Protein AF-A0A258DCE6-F1 (afdb_monomer_lite)

Foldseek 3Di:
DVVVVVVVVVVDQEAEDADAQVVVLVVLLVCVVVVVLVRHAYEYEQNNFFWQRLQSNDDSQAVRYKYWQQWDPCPDPDDVSVVLVVCCVVPNDPPDTSGSVSSVVSLVVVLLVVLQVVDDPVPDDPVSSVVSLLPADAQDDNGAQGGFHHHPPDPDDDRGQWTWMWGRHPSGTDTDDRIDGPPDPVCVLVVVVVPAWADQLRVCVVVVHDSVVSLVRLLVVLLVVLLCCLQPVCVVCVPPDPVSNVVSVVVVLVVVQVVCCVHPNAHFAADDDPQQVDFDADPNDTDTVLNVVVVVVLVVLLVVLVCCLPPHPLNVLLVVCVVPVVVSVVVVRPNSVSSSVVSSSVSSVCSVVVNSCRHVTTDGSVVVVLVVLLQVLLCLQVVVPGSVSSSVSSVVLVVQLVVQCVVVVCVVVSSCSSVVSSVVSCVVVVVVVVVVVVVD

Secondary structure (DSSP, 8-state):
-HHHHHHHHT--S-EEE---HHHHHHHHHHHHTTTGGGTS-EEE-GGG-BTTHHHHH-GGGTTTEEEE-SSS-TT--SHHHHHHHHHHHHHS-TTS--BHHHHHHHHHHHHHHHHHHTS-TT---HHHHHHHHHT---B--TTSSS-B---TT-S---S--EE-EEEEETTEEEE--S-EE---GGGHHHHHHHS---TTHHHHHTTT--HHHHHHHHHHHHHHHHHHIIIIIHHHHTTS-HHHHHHHHHHHHHHHHHHHHHHH-SS-B----HHHH-EEEETTEEEEHHHHHHHHHHHHHHHHHHHHHHHSHHHHHHHHHHH-HHHHHHTT--HHHHHHHHHHHHHHHHHHHHHHHHHHS-B-HHHHHHTHHHHHHHHHHTTTT-HHHHHHHHHHHHHHHHHHTT-TTTGGGGGGHHHHHHHHHHHHHHHHHHHHTT--

pLDDT: mean 83.7, std 12.51, range [35.22, 97.12]

Radius of gyration: 30.64 Å; chains: 1; bounding box: 71×55×85 Å

Sequence (440 aa):
MQGTLQAVSNNPDAIVLALPKGLTVPLLQAAEEQGLNLTKPFLSAASAYDLSVPEAIGPGWDGRFYANMEFNDAQSTAEDNQNWLAVLDAFGNDSDPRDTFSQGGYLAARIVTQALLSLPADGITREAVTKALGEIRDFKSDIFCTPWYYDATSEHHNPNAATRMAIVKDGKWDVISDCVESDDPELADIREFESVRAHVAWQMLEWDFPLLAAIVAAVTVSTGISFVYGRFLAPLLSHRDTVVRAVGTLGLALVLIATMGVIWGETPRRLQFPTDQLFITLFEVRLTFTRLIALGLAVLMVGLITLLLNTTRLGLDMRALANDRDLSALLGVRITHTETAAWVITGIFAGLAGLLLADFVRLQGTYLTFLVIPAIAAAILGQLRSLWFTAVAGLGIGIAEAMLTPIAWASPYRAATPFLIALIAVLILGSTAQAALKDR

Structure (mmCIF, N/CA/C/O backbone):
data_AF-A0A258DCE6-F1
#
_entry.id   AF-A0A258DCE6-F1
#
loop_
_atom_site.group_PDB
_atom_site.id
_atom_site.type_symbol
_atom_site.label_atom_id
_atom_site.label_alt_id
_atom_site.label_comp_id
_atom_site.label_asym_id
_atom_site.label_entity_id
_atom_site.label_seq_id
_atom_site.pdbx_PDB_ins_code
_atom_site.Cartn_x
_atom_site.Cartn_y
_atom_site.Cartn_z
_atom_site.occupancy
_atom_site.B_iso_or_equiv
_atom_site.auth_seq_id
_atom_site.auth_comp_id
_atom_site.auth_asym_id
_atom_site.auth_atom_id
_atom_site.pdbx_PDB_model_num
ATOM 1 N N . MET A 1 1 ? 24.238 22.023 -26.302 1.00 54.00 1 MET A N 1
ATOM 2 C CA . MET A 1 1 ? 25.383 22.902 -25.978 1.00 54.00 1 MET A CA 1
ATOM 3 C C . MET A 1 1 ? 25.043 23.974 -24.940 1.00 54.00 1 MET A C 1
ATOM 5 O O . MET A 1 1 ? 25.527 23.837 -23.830 1.00 54.00 1 MET A O 1
ATOM 9 N N . GLN A 1 2 ? 24.202 24.988 -25.214 1.00 56.22 2 GLN A N 1
ATOM 10 C CA . GLN A 1 2 ? 23.959 26.094 -24.255 1.00 56.22 2 GLN A CA 1
ATOM 11 C C . GLN A 1 2 ? 23.494 25.618 -22.860 1.00 56.22 2 GLN A C 1
ATOM 13 O O . GLN A 1 2 ? 24.091 25.999 -21.859 1.00 56.22 2 GLN A O 1
ATOM 18 N N . GLY A 1 3 ? 22.521 24.698 -22.793 1.00 62.62 3 GLY A N 1
ATOM 19 C CA . GLY A 1 3 ? 22.092 24.079 -21.528 1.00 62.62 3 GLY A CA 1
ATOM 20 C C . GLY A 1 3 ? 23.153 23.196 -20.850 1.00 62.62 3 GLY A C 1
ATOM 21 O O . GLY A 1 3 ? 23.134 23.041 -19.637 1.00 62.62 3 GLY A O 1
ATOM 22 N N . THR A 1 4 ? 24.115 22.658 -21.603 1.00 63.19 4 THR A N 1
ATOM 23 C CA . THR A 1 4 ? 25.223 21.835 -21.082 1.00 63.19 4 THR A CA 1
ATOM 24 C C . THR A 1 4 ? 26.272 22.709 -20.399 1.00 63.19 4 THR A C 1
ATOM 26 O O . THR A 1 4 ? 26.676 22.416 -19.280 1.00 63.19 4 THR A O 1
ATOM 29 N N . LEU A 1 5 ? 26.635 23.837 -21.019 1.00 65.50 5 LEU A N 1
ATOM 30 C CA . LEU A 1 5 ? 27.462 24.875 -20.393 1.00 65.50 5 LEU A CA 1
ATOM 31 C C . LEU A 1 5 ? 26.778 25.476 -19.157 1.00 65.50 5 LEU A C 1
ATOM 33 O O . LEU A 1 5 ? 27.426 25.696 -18.137 1.00 65.50 5 LEU A O 1
ATOM 37 N N . GLN A 1 6 ? 25.460 25.684 -19.216 1.00 70.00 6 GLN A N 1
ATOM 38 C CA . GLN A 1 6 ? 24.678 26.134 -18.065 1.00 70.00 6 GLN A CA 1
ATOM 39 C C . GLN A 1 6 ? 24.672 25.091 -16.932 1.00 70.00 6 GLN A C 1
ATOM 41 O O . GLN A 1 6 ? 24.863 25.460 -15.775 1.00 70.00 6 GLN A O 1
ATOM 46 N N . ALA A 1 7 ? 24.537 23.797 -17.246 1.00 69.12 7 ALA A N 1
ATOM 47 C CA . ALA A 1 7 ? 24.654 22.721 -16.264 1.00 69.12 7 ALA A CA 1
ATOM 48 C C . ALA A 1 7 ? 26.051 22.691 -15.619 1.00 69.12 7 ALA A C 1
ATOM 50 O O . ALA A 1 7 ? 26.142 22.724 -14.397 1.00 69.12 7 ALA A O 1
ATOM 51 N N . VAL A 1 8 ? 27.128 22.736 -16.416 1.00 72.38 8 VAL A N 1
ATOM 52 C CA . VAL A 1 8 ? 28.520 22.841 -15.929 1.00 72.38 8 VAL A CA 1
ATOM 53 C C . VAL A 1 8 ? 28.710 24.052 -15.012 1.00 72.38 8 VAL A C 1
ATOM 55 O O . VAL A 1 8 ? 29.365 23.933 -13.979 1.00 72.38 8 VAL A O 1
ATOM 58 N N . SER A 1 9 ? 28.113 25.205 -15.339 1.00 75.81 9 SER A N 1
ATOM 59 C CA . SER A 1 9 ? 28.264 26.433 -14.542 1.00 75.81 9 SER A CA 1
ATOM 60 C C . SER A 1 9 ? 27.694 26.340 -13.119 1.00 75.81 9 SER A C 1
ATOM 62 O O . SER A 1 9 ? 28.099 27.115 -12.255 1.00 75.81 9 SER A O 1
ATOM 64 N N . ASN A 1 10 ? 26.833 25.351 -12.845 1.00 82.38 10 ASN A N 1
ATOM 65 C CA . ASN A 1 10 ? 26.332 25.043 -11.502 1.00 82.38 10 ASN A CA 1
ATOM 66 C C . ASN A 1 10 ? 27.275 24.117 -10.693 1.00 82.38 10 ASN A C 1
ATOM 68 O O . ASN A 1 10 ? 26.937 23.750 -9.571 1.00 82.38 10 ASN A O 1
ATOM 72 N N . ASN A 1 11 ? 28.435 23.728 -11.244 1.00 82.75 11 ASN A N 1
ATOM 73 C CA . ASN A 1 11 ? 29.421 22.807 -10.652 1.00 82.75 11 ASN A CA 1
ATOM 74 C C . ASN A 1 11 ? 28.837 21.461 -10.137 1.00 82.75 11 ASN A C 1
ATOM 76 O O . ASN A 1 11 ? 29.109 21.074 -8.999 1.00 82.75 11 ASN A O 1
ATOM 80 N N . PRO A 1 12 ? 28.055 20.716 -10.945 1.00 85.19 12 PRO A N 1
ATOM 81 C CA . PRO A 1 12 ? 27.518 19.413 -10.553 1.00 85.19 12 PRO A CA 1
ATOM 82 C C . PRO A 1 12 ? 28.637 18.374 -10.419 1.00 85.19 12 PRO A C 1
ATOM 84 O O . PRO A 1 12 ? 29.666 18.479 -11.086 1.00 85.19 12 PRO A O 1
ATOM 87 N N . ASP A 1 13 ? 28.456 17.351 -9.587 1.00 87.56 13 ASP A N 1
ATOM 88 C CA . ASP A 1 13 ? 29.469 16.298 -9.391 1.00 87.56 13 ASP A CA 1
ATOM 89 C C . ASP A 1 13 ? 29.528 15.263 -10.517 1.00 87.56 13 ASP A C 1
ATOM 91 O O . ASP A 1 13 ? 30.566 14.638 -10.724 1.00 87.56 13 ASP A O 1
ATOM 95 N N . ALA A 1 14 ? 28.460 15.160 -11.303 1.00 88.12 14 ALA A N 1
ATOM 96 C CA . ALA A 1 14 ? 28.382 14.362 -12.515 1.00 88.12 14 ALA A CA 1
ATOM 97 C C . ALA A 1 14 ? 27.413 15.010 -13.516 1.00 88.12 14 ALA A C 1
ATOM 99 O O . ALA A 1 14 ? 26.528 15.775 -13.125 1.00 88.12 14 ALA A O 1
ATOM 100 N N . ILE A 1 15 ? 27.553 14.692 -14.805 1.00 89.00 15 ILE A N 1
ATOM 101 C CA . ILE A 1 15 ? 26.626 15.142 -15.856 1.00 89.00 15 ILE A CA 1
ATOM 102 C C . ILE A 1 15 ? 25.952 13.923 -16.480 1.00 89.00 15 ILE A C 1
ATOM 104 O O . ILE A 1 15 ? 26.625 13.079 -17.063 1.00 89.00 15 ILE A O 1
ATOM 108 N N . VAL A 1 16 ? 24.623 13.841 -16.368 1.00 89.69 16 VAL A N 1
ATOM 109 C CA . VAL A 1 16 ? 23.816 12.737 -16.910 1.00 89.69 16 VAL A CA 1
ATOM 110 C C . VAL A 1 16 ? 23.168 13.151 -18.233 1.00 89.69 16 VAL A C 1
ATOM 112 O O . VAL A 1 16 ? 22.517 14.193 -18.322 1.00 89.69 16 VAL A O 1
ATOM 115 N N . LEU A 1 17 ? 23.338 12.324 -19.264 1.00 89.06 17 LEU A N 1
ATOM 116 C CA . LEU A 1 17 ? 22.825 12.531 -20.615 1.00 89.06 17 LEU A CA 1
ATOM 117 C C . LEU A 1 17 ? 21.692 11.541 -20.924 1.00 89.06 17 LEU A C 1
ATOM 119 O O . LEU A 1 17 ? 21.937 10.383 -21.264 1.00 89.06 17 LEU A O 1
ATOM 123 N N . ALA A 1 18 ? 20.448 12.015 -20.858 1.00 85.19 18 ALA A N 1
ATOM 124 C CA . ALA A 1 18 ? 19.266 11.303 -21.354 1.00 85.19 18 ALA A CA 1
ATOM 125 C C . ALA A 1 18 ? 19.032 11.647 -22.840 1.00 85.19 18 ALA A C 1
ATOM 127 O O . ALA A 1 18 ? 18.097 12.365 -23.193 1.00 85.19 18 ALA A O 1
ATOM 128 N N . LEU A 1 19 ? 19.956 11.218 -23.707 1.00 84.06 19 LEU A N 1
ATOM 129 C CA . LEU A 1 19 ? 19.978 11.545 -25.136 1.00 84.06 19 LEU A CA 1
ATOM 130 C C . LEU A 1 19 ? 20.333 10.307 -25.986 1.00 84.06 19 LEU A C 1
ATOM 132 O O . LEU A 1 19 ? 21.151 9.490 -25.554 1.00 84.06 19 LEU A O 1
ATOM 136 N N . PRO A 1 20 ? 19.763 10.164 -27.199 1.00 82.88 20 PRO A N 1
ATOM 137 C CA . PRO A 1 20 ? 20.134 9.103 -28.136 1.00 82.88 20 PRO A CA 1
ATOM 138 C C . PRO A 1 20 ? 21.547 9.320 -28.694 1.00 82.88 20 PRO A C 1
ATOM 140 O O . PRO A 1 20 ? 21.971 10.468 -28.869 1.00 82.88 20 PRO A O 1
ATOM 143 N N . LYS A 1 21 ? 22.253 8.236 -29.057 1.00 84.94 21 LYS A N 1
ATOM 144 C CA . LYS A 1 21 ? 23.665 8.271 -29.497 1.00 84.94 21 LYS A CA 1
ATOM 145 C C . LYS A 1 21 ? 24.005 9.366 -30.522 1.00 84.94 21 LYS A C 1
ATOM 147 O O . LYS A 1 21 ? 25.019 10.044 -30.376 1.00 84.94 21 LYS A O 1
ATOM 152 N N . GLY A 1 22 ? 23.122 9.616 -31.496 1.00 85.69 22 GLY A N 1
ATOM 153 C CA . GLY A 1 22 ? 23.298 10.645 -32.535 1.00 85.69 22 GLY A CA 1
ATOM 154 C C . GLY A 1 22 ? 23.268 12.104 -32.047 1.00 85.69 22 GLY A C 1
ATOM 155 O O . GLY A 1 22 ? 23.696 12.993 -32.776 1.00 85.69 22 GLY A O 1
ATOM 156 N N . LEU A 1 23 ? 22.796 12.362 -30.822 1.00 86.88 23 LEU A N 1
ATOM 157 C CA . LEU A 1 23 ? 22.917 13.656 -30.137 1.00 86.88 23 LEU A CA 1
ATOM 158 C C . LEU A 1 23 ? 24.006 13.627 -29.056 1.00 86.88 23 LEU A C 1
ATOM 160 O O . LEU A 1 23 ? 24.668 14.640 -28.838 1.00 86.88 23 LEU A O 1
ATOM 164 N N . THR A 1 24 ? 24.217 12.478 -28.411 1.00 89.25 24 THR A N 1
ATOM 165 C CA . THR A 1 24 ? 25.237 12.287 -27.369 1.00 89.25 24 THR A CA 1
ATOM 166 C C . THR A 1 24 ? 26.661 12.407 -27.918 1.00 89.25 24 THR A C 1
ATOM 168 O O . THR A 1 24 ? 27.458 13.147 -27.346 1.00 89.25 24 THR A O 1
ATOM 171 N N . VAL A 1 25 ? 26.983 11.768 -29.050 1.00 91.88 25 VAL A N 1
ATOM 172 C CA . VAL A 1 25 ? 28.346 11.790 -29.621 1.00 91.88 25 VAL A CA 1
ATOM 173 C C . VAL A 1 25 ? 28.800 13.213 -30.007 1.00 91.88 25 VAL A C 1
ATOM 175 O O . VAL A 1 25 ? 29.838 13.638 -29.496 1.00 91.88 25 VAL A O 1
ATOM 178 N N . PRO A 1 26 ? 28.038 14.018 -30.783 1.00 89.88 26 PRO A N 1
ATOM 179 C CA . PRO A 1 26 ? 28.432 15.401 -31.078 1.00 89.88 26 PRO A CA 1
ATOM 180 C C . PRO A 1 26 ? 28.477 16.308 -29.839 1.00 89.88 26 PRO A C 1
ATOM 182 O O . PRO A 1 26 ? 29.205 17.301 -29.820 1.00 89.88 26 PRO A O 1
ATOM 185 N N . LEU A 1 27 ? 27.701 15.992 -28.794 1.00 89.62 27 LEU A N 1
ATOM 186 C CA . LEU A 1 27 ? 27.737 16.738 -27.538 1.00 89.62 27 LEU A CA 1
ATOM 187 C C . LEU A 1 27 ? 29.031 16.477 -26.757 1.00 89.62 27 LEU A C 1
ATOM 189 O O . LEU A 1 27 ? 29.600 17.424 -26.219 1.00 89.62 27 LEU A O 1
ATOM 193 N N . LEU A 1 28 ? 29.487 15.223 -26.709 1.00 91.75 28 LEU A N 1
ATOM 194 C CA . LEU A 1 28 ? 30.734 14.828 -26.051 1.00 91.75 28 LEU A CA 1
ATOM 195 C C . LEU A 1 28 ? 31.952 15.381 -26.803 1.00 91.75 28 LEU A C 1
ATOM 197 O O . LEU A 1 28 ? 32.815 15.989 -26.179 1.00 91.75 28 LEU A O 1
ATOM 201 N N . GLN A 1 29 ? 31.969 15.309 -28.137 1.00 91.50 29 GLN A N 1
ATOM 202 C CA . GLN A 1 29 ? 33.013 15.939 -28.960 1.00 91.50 29 GLN A CA 1
ATOM 203 C C . GLN A 1 29 ? 33.128 17.450 -28.671 1.00 91.50 29 GLN A C 1
ATOM 205 O O . GLN A 1 29 ? 34.199 17.939 -28.316 1.00 91.50 29 GLN A O 1
ATOM 210 N N . ALA A 1 30 ? 32.012 18.188 -28.698 1.00 88.19 30 ALA A N 1
ATOM 211 C CA . ALA A 1 30 ? 32.016 19.620 -28.383 1.00 88.19 30 ALA A CA 1
ATOM 212 C C . ALA A 1 30 ? 32.321 19.938 -26.902 1.00 88.19 30 ALA A C 1
ATOM 214 O O . ALA A 1 30 ? 32.735 21.052 -26.582 1.00 88.19 30 ALA A O 1
ATOM 215 N N . ALA A 1 31 ? 32.101 18.992 -25.984 1.00 88.62 31 ALA A N 1
ATOM 216 C CA . ALA A 1 31 ? 32.465 19.132 -24.576 1.00 88.62 31 ALA A CA 1
ATOM 217 C C . ALA A 1 31 ? 33.969 18.885 -24.341 1.00 88.62 31 ALA A C 1
ATOM 219 O O . ALA A 1 31 ? 34.564 19.534 -23.480 1.00 88.62 31 ALA A O 1
ATOM 220 N N . GLU A 1 32 ? 34.598 18.014 -25.132 1.00 90.62 32 GLU A N 1
ATOM 221 C CA . GLU A 1 32 ? 36.050 17.800 -25.157 1.00 90.62 32 GLU A CA 1
ATOM 222 C C . GLU A 1 32 ? 36.805 18.999 -25.752 1.00 90.62 32 GLU A C 1
ATOM 224 O O . GLU A 1 32 ? 37.798 19.430 -25.168 1.00 90.62 32 GLU A O 1
ATOM 229 N N . GLU A 1 33 ? 36.283 19.637 -26.810 1.00 88.81 33 GLU A N 1
ATOM 230 C CA . GLU A 1 33 ? 36.797 20.932 -27.311 1.00 88.81 33 GLU A CA 1
ATOM 231 C C . GLU A 1 33 ? 36.835 22.025 -26.221 1.00 88.81 33 GLU A C 1
ATOM 233 O O . GLU A 1 33 ? 37.613 22.976 -26.298 1.00 88.81 33 GLU A O 1
ATOM 238 N N . GLN A 1 34 ? 35.993 21.886 -25.193 1.00 85.06 34 GLN A N 1
ATOM 239 C CA . GLN A 1 34 ? 35.872 22.792 -24.047 1.00 85.06 34 GLN A CA 1
ATOM 240 C C . GLN A 1 34 ? 36.590 22.258 -22.787 1.00 85.06 34 GLN A C 1
ATOM 242 O O . GLN A 1 34 ? 36.494 22.866 -21.721 1.00 85.06 34 GLN A O 1
ATOM 247 N N . GLY A 1 35 ? 37.306 21.130 -22.891 1.00 86.31 35 GLY A N 1
ATOM 248 C CA . GLY A 1 35 ? 38.047 20.482 -21.801 1.00 86.31 35 GLY A CA 1
ATOM 249 C C . GLY A 1 35 ? 37.177 19.878 -20.692 1.00 86.31 35 GLY A C 1
ATOM 250 O O . GLY A 1 35 ? 37.685 19.552 -19.618 1.00 86.31 35 GLY A O 1
ATOM 251 N N . LEU A 1 36 ? 35.865 19.742 -20.906 1.00 85.19 36 LEU A N 1
ATOM 252 C CA . LEU A 1 36 ? 34.907 19.361 -19.862 1.00 85.19 36 LEU A CA 1
ATOM 253 C C . LEU A 1 36 ? 35.064 17.898 -19.426 1.00 85.19 36 LEU A C 1
ATOM 255 O O . LEU A 1 36 ? 34.897 17.607 -18.239 1.00 85.19 36 LEU A O 1
ATOM 259 N N . ASN A 1 37 ? 35.487 17.021 -20.344 1.00 83.69 37 ASN A N 1
ATOM 260 C CA . ASN A 1 37 ? 35.930 15.640 -20.097 1.00 83.69 37 ASN A CA 1
ATOM 261 C C . ASN A 1 37 ? 37.018 15.523 -19.012 1.00 83.69 37 ASN A C 1
ATOM 263 O O . ASN A 1 37 ? 37.159 14.482 -18.364 1.00 83.69 37 ASN A O 1
ATOM 267 N N . LEU A 1 38 ? 37.798 16.586 -18.792 1.00 83.06 38 LEU A N 1
ATOM 268 C CA . LEU A 1 38 ? 38.831 16.629 -17.759 1.00 83.06 38 LEU A CA 1
ATOM 269 C C . LEU A 1 38 ? 38.304 17.050 -16.377 1.00 83.06 38 LEU A C 1
ATOM 271 O O . LEU A 1 38 ? 39.027 16.881 -15.398 1.00 83.06 38 LEU A O 1
ATOM 275 N N . THR A 1 39 ? 37.077 17.577 -16.277 1.00 81.00 39 THR A N 1
ATOM 276 C CA . THR A 1 39 ? 36.583 18.253 -15.059 1.00 81.00 39 THR A CA 1
ATOM 277 C C . THR A 1 39 ? 35.647 17.416 -14.184 1.00 81.00 39 THR A C 1
ATOM 279 O O . THR A 1 39 ? 35.761 17.481 -12.960 1.00 81.00 39 THR A O 1
ATOM 282 N N . LYS A 1 40 ? 34.728 16.644 -14.778 1.00 81.25 40 LYS A N 1
ATOM 283 C CA . LYS A 1 40 ? 33.714 15.821 -14.089 1.00 81.25 40 LYS A CA 1
ATOM 284 C C . LYS A 1 40 ? 33.398 14.566 -14.926 1.00 81.25 40 LYS A C 1
ATOM 286 O O . LYS A 1 40 ? 33.554 14.623 -16.146 1.00 81.25 40 LYS A O 1
ATOM 291 N N . PRO A 1 41 ? 32.946 13.452 -14.320 1.00 86.94 41 PRO A N 1
ATOM 292 C CA . PRO A 1 41 ? 32.457 12.292 -15.063 1.00 86.94 41 PRO A CA 1
ATOM 293 C C . PRO A 1 41 ? 31.164 12.621 -15.823 1.00 86.94 41 PRO A C 1
ATOM 295 O O . PRO A 1 41 ? 30.276 13.311 -15.308 1.00 86.94 41 PRO A O 1
ATOM 298 N N . PHE A 1 42 ? 31.044 12.087 -17.038 1.00 93.06 42 PHE A N 1
ATOM 299 C CA . PHE A 1 42 ? 29.813 12.129 -17.825 1.00 93.06 42 PHE A CA 1
ATOM 300 C C . PHE A 1 42 ? 29.209 10.726 -17.866 1.00 93.06 42 PHE A C 1
ATOM 302 O O . PHE A 1 42 ? 29.912 9.752 -18.123 1.00 93.06 42 PHE A O 1
ATOM 309 N N . LEU A 1 43 ? 27.905 10.625 -17.637 1.00 92.56 43 LEU A N 1
ATOM 310 C CA . LEU A 1 43 ? 27.152 9.378 -17.690 1.00 92.56 43 LEU A CA 1
ATOM 311 C C . LEU A 1 43 ? 26.000 9.518 -18.685 1.00 92.56 43 LEU A C 1
ATOM 313 O O . LEU A 1 43 ? 25.512 10.623 -18.926 1.00 92.56 43 LEU A O 1
ATOM 317 N N . SER A 1 44 ? 25.519 8.412 -19.236 1.00 91.88 44 SER A N 1
ATOM 318 C CA . SER A 1 44 ? 24.318 8.389 -20.070 1.00 91.88 44 SER A CA 1
ATOM 319 C C . SER A 1 44 ? 23.371 7.266 -19.665 1.00 91.88 44 SER A C 1
ATOM 321 O O . SER A 1 44 ? 23.793 6.245 -19.119 1.00 91.88 44 SER A O 1
ATOM 323 N N . ALA A 1 45 ? 22.083 7.472 -19.943 1.00 87.25 45 ALA A N 1
ATOM 324 C CA . ALA A 1 45 ? 21.108 6.390 -19.976 1.00 87.25 45 ALA A CA 1
ATOM 325 C C . ALA A 1 45 ? 21.458 5.379 -21.089 1.00 87.25 45 ALA A C 1
ATOM 327 O O . ALA A 1 45 ? 22.292 5.655 -21.957 1.00 87.25 45 ALA A O 1
ATOM 328 N N . ALA A 1 46 ? 20.773 4.235 -21.105 1.00 86.56 46 ALA A N 1
ATOM 329 C CA . ALA A 1 46 ? 21.012 3.154 -22.063 1.00 86.56 46 ALA A CA 1
ATOM 330 C C . ALA A 1 46 ? 20.932 3.592 -23.544 1.00 86.56 46 ALA A C 1
ATOM 332 O O . ALA A 1 46 ? 21.579 3.009 -24.409 1.00 86.56 46 ALA A O 1
ATOM 333 N N . SER A 1 47 ? 20.271 4.721 -23.828 1.00 85.31 47 SER A N 1
ATOM 334 C CA . SER A 1 47 ? 20.202 5.381 -25.138 1.00 85.31 47 SER A CA 1
ATOM 335 C C . SER A 1 47 ? 21.540 5.790 -25.787 1.00 85.31 47 SER A C 1
ATOM 337 O O . SER A 1 47 ? 21.534 6.250 -26.936 1.00 85.31 47 SER A O 1
ATOM 339 N N . ALA A 1 48 ? 22.672 5.645 -25.090 1.00 87.50 48 ALA A N 1
ATOM 340 C CA . ALA A 1 48 ? 24.018 5.775 -25.657 1.00 87.50 48 ALA A CA 1
ATOM 341 C C . ALA A 1 48 ? 24.918 4.532 -25.473 1.00 87.50 48 ALA A C 1
ATOM 343 O O . ALA A 1 48 ? 26.082 4.586 -25.874 1.00 87.50 48 ALA A O 1
ATOM 344 N N . TYR A 1 49 ? 24.409 3.424 -24.918 1.00 92.00 49 TYR A N 1
ATOM 345 C CA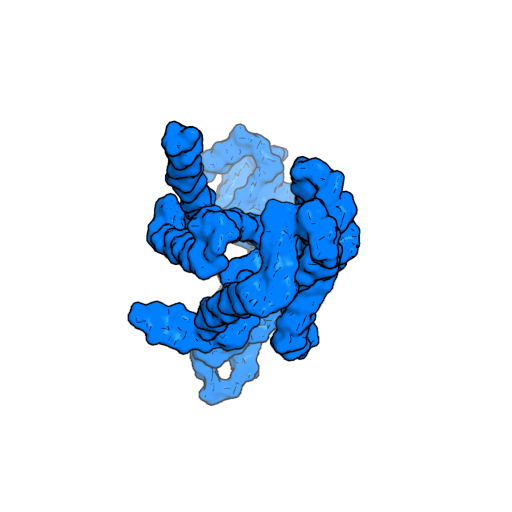 . TYR A 1 49 ? 25.119 2.142 -24.911 1.00 92.00 49 TYR A CA 1
ATOM 346 C C . TYR A 1 49 ? 24.940 1.438 -26.264 1.00 92.00 49 TYR A C 1
ATOM 348 O O . TYR A 1 49 ? 23.979 0.712 -26.515 1.00 92.00 49 TYR A O 1
ATOM 356 N N . ASP A 1 50 ? 25.887 1.714 -27.155 1.00 91.19 50 ASP A N 1
ATOM 357 C CA . ASP A 1 50 ? 25.985 1.169 -28.506 1.00 91.19 50 ASP A CA 1
ATOM 358 C C . ASP A 1 50 ? 27.466 0.945 -28.835 1.00 91.19 50 ASP A C 1
ATOM 360 O O . ASP A 1 50 ? 28.329 1.729 -28.418 1.00 91.19 50 ASP A O 1
ATOM 364 N N . LEU A 1 51 ? 27.779 -0.129 -29.563 1.00 89.56 51 LEU A N 1
ATOM 365 C CA . LEU A 1 51 ? 29.166 -0.541 -29.799 1.00 89.56 51 LEU A CA 1
ATOM 366 C C . LEU A 1 51 ? 30.007 0.470 -30.603 1.00 89.56 51 LEU A C 1
ATOM 368 O O . LEU A 1 51 ? 31.230 0.430 -30.491 1.00 89.56 51 LEU A O 1
ATOM 372 N N . SER A 1 52 ? 29.400 1.393 -31.364 1.00 89.69 52 SER A N 1
ATOM 373 C CA . SER A 1 52 ? 30.144 2.405 -32.134 1.00 89.69 52 SER A CA 1
ATOM 374 C C . SER A 1 52 ? 30.456 3.683 -31.343 1.00 89.69 52 SER A C 1
ATOM 376 O O . SER A 1 52 ? 31.177 4.547 -31.841 1.00 89.69 52 SER A O 1
ATOM 378 N N . VAL A 1 53 ? 29.883 3.866 -30.148 1.00 92.81 53 VAL A N 1
ATOM 379 C CA . VAL A 1 53 ? 30.023 5.113 -29.372 1.00 92.81 53 VAL A CA 1
ATOM 380 C C . VAL A 1 53 ? 31.441 5.325 -28.816 1.00 92.81 53 VAL A C 1
ATOM 382 O O . VAL A 1 53 ? 31.946 6.434 -28.995 1.00 92.81 53 VAL A O 1
ATOM 385 N N . PRO A 1 54 ? 32.123 4.324 -28.218 1.00 93.81 54 PRO A N 1
ATOM 386 C CA . PRO A 1 54 ? 33.485 4.482 -27.696 1.00 93.81 54 PRO A CA 1
ATOM 387 C C . PRO A 1 54 ? 34.508 4.952 -28.742 1.00 93.81 54 PRO A C 1
ATOM 389 O O . PRO A 1 54 ? 35.313 5.837 -28.464 1.00 93.81 54 PRO A O 1
ATOM 392 N N . GLU A 1 55 ? 34.446 4.410 -29.963 1.00 92.00 55 GLU A N 1
ATOM 393 C CA . GLU A 1 55 ? 35.307 4.834 -31.075 1.00 92.00 55 GLU A CA 1
ATOM 394 C C . GLU A 1 55 ? 34.937 6.244 -31.565 1.00 92.00 55 GLU A C 1
ATOM 396 O O . GLU A 1 55 ? 35.813 7.084 -31.769 1.00 92.00 55 GLU A O 1
ATOM 401 N N . ALA A 1 56 ? 33.638 6.539 -31.700 1.00 92.06 56 ALA A N 1
ATOM 402 C CA . ALA A 1 56 ? 33.159 7.803 -32.259 1.00 92.06 56 ALA A CA 1
ATOM 403 C C . ALA A 1 56 ? 33.378 9.031 -31.351 1.00 92.06 56 ALA A C 1
ATOM 405 O O . ALA A 1 56 ? 33.445 10.152 -31.863 1.00 92.06 56 ALA A O 1
ATOM 406 N N . ILE A 1 57 ? 33.481 8.855 -30.027 1.00 93.56 57 ILE A N 1
ATOM 407 C CA . ILE A 1 57 ? 33.830 9.951 -29.101 1.00 93.56 57 ILE A CA 1
ATOM 408 C C . ILE A 1 57 ? 35.344 10.124 -28.923 1.00 93.56 57 ILE A C 1
ATOM 410 O O . ILE A 1 57 ? 35.781 11.213 -28.570 1.00 93.56 57 ILE A O 1
ATOM 414 N N . GLY A 1 58 ? 36.141 9.093 -29.213 1.00 92.06 58 GLY A N 1
ATOM 415 C CA . GLY A 1 58 ? 37.600 9.160 -29.188 1.00 92.06 58 GLY A CA 1
ATOM 416 C C . GLY A 1 58 ? 38.247 9.077 -27.792 1.00 92.06 58 GLY A C 1
ATOM 417 O O . GLY A 1 58 ? 37.574 8.998 -26.761 1.00 92.06 58 GLY A O 1
ATOM 418 N N . PRO A 1 59 ? 39.595 9.080 -27.741 1.00 91.94 59 PRO A N 1
ATOM 419 C CA . PRO A 1 59 ? 40.363 8.746 -26.538 1.00 91.94 59 PRO A CA 1
ATOM 420 C C . PRO A 1 59 ? 40.305 9.801 -25.422 1.00 91.94 59 PRO A C 1
ATOM 422 O O . PRO A 1 59 ? 40.715 9.513 -24.301 1.00 91.94 59 PRO A O 1
ATOM 425 N N . GLY A 1 60 ? 39.782 11.008 -25.672 1.00 90.50 60 GLY A N 1
ATOM 426 C CA . GLY A 1 60 ? 39.580 12.016 -24.626 1.00 90.50 60 GLY A CA 1
ATOM 427 C C . GLY A 1 60 ? 38.542 11.623 -23.569 1.00 90.50 60 GLY A C 1
ATOM 428 O O . GLY A 1 60 ? 38.507 12.230 -22.495 1.00 90.50 60 GLY A O 1
ATOM 429 N N . TRP A 1 61 ? 37.731 10.599 -23.844 1.00 93.94 61 TRP A N 1
ATOM 430 C CA . TRP A 1 61 ? 36.695 10.072 -22.951 1.00 93.94 61 TRP A CA 1
ATOM 431 C C . TRP A 1 61 ? 37.062 8.748 -22.267 1.00 93.94 61 TRP A C 1
ATOM 433 O O . TRP A 1 61 ? 36.254 8.208 -21.505 1.00 93.94 61 TRP A O 1
ATOM 443 N N . ASP A 1 62 ? 38.287 8.264 -22.482 1.00 93.06 62 ASP A N 1
ATOM 444 C CA . ASP A 1 62 ? 38.839 7.083 -21.818 1.00 93.06 62 ASP A CA 1
ATOM 445 C C . ASP A 1 62 ? 38.819 7.247 -20.286 1.00 93.06 62 ASP A C 1
ATOM 447 O O . ASP A 1 62 ? 39.278 8.257 -19.737 1.00 93.06 62 ASP A O 1
ATOM 451 N N . GLY A 1 63 ? 38.188 6.291 -19.600 1.00 91.12 63 GLY A N 1
ATOM 452 C CA . GLY A 1 63 ? 37.960 6.317 -18.155 1.00 91.12 63 GLY A CA 1
ATOM 453 C C . GLY A 1 63 ? 37.027 7.433 -17.657 1.00 91.12 63 GLY A C 1
ATOM 454 O O . GLY A 1 63 ? 37.041 7.734 -16.463 1.00 91.12 63 GLY A O 1
ATOM 455 N N . ARG A 1 64 ? 36.268 8.102 -18.544 1.00 91.62 64 ARG A N 1
ATOM 456 C CA . ARG A 1 64 ? 35.540 9.360 -18.238 1.00 91.62 64 ARG A CA 1
ATOM 457 C C . ARG A 1 64 ? 34.079 9.384 -18.670 1.00 91.62 64 ARG A C 1
ATOM 459 O O . ARG A 1 64 ? 33.292 10.104 -18.048 1.00 91.62 64 ARG A O 1
ATOM 466 N N . PHE A 1 65 ? 33.723 8.640 -19.718 1.00 94.38 65 PHE A N 1
ATOM 467 C CA . PHE A 1 65 ? 32.333 8.454 -20.130 1.00 94.38 65 PHE A CA 1
ATOM 468 C C . PHE A 1 65 ? 31.802 7.097 -19.666 1.00 94.38 65 PHE A C 1
ATOM 470 O O . PHE A 1 65 ? 32.440 6.067 -19.877 1.00 94.38 65 PHE A O 1
ATOM 477 N N . TYR A 1 66 ? 30.625 7.110 -19.050 1.00 94.56 66 TYR A N 1
ATOM 478 C CA . TYR A 1 66 ? 29.926 5.935 -18.544 1.00 94.56 66 TYR A CA 1
ATOM 479 C C . TYR A 1 66 ? 28.577 5.789 -19.250 1.00 94.56 66 TYR A C 1
ATOM 481 O O . TYR A 1 66 ? 27.906 6.785 -19.531 1.00 94.56 66 TYR A O 1
ATOM 489 N N . ALA A 1 67 ? 28.124 4.558 -19.451 1.00 93.00 67 ALA A N 1
ATOM 490 C CA . ALA A 1 67 ? 26.761 4.279 -19.881 1.00 93.00 67 ALA A CA 1
ATOM 491 C C . ALA A 1 67 ? 26.097 3.275 -18.942 1.00 93.00 67 ALA A C 1
ATOM 493 O O . ALA A 1 67 ? 26.685 2.263 -18.555 1.00 93.00 67 ALA A O 1
ATOM 494 N N . ASN A 1 68 ? 24.846 3.559 -18.602 1.00 91.19 68 ASN A N 1
ATOM 495 C CA . ASN A 1 68 ? 23.908 2.524 -18.208 1.00 91.19 68 ASN A CA 1
ATOM 496 C C . ASN A 1 68 ? 23.706 1.563 -19.392 1.00 91.19 68 ASN A C 1
ATOM 498 O O . ASN A 1 68 ? 23.690 2.015 -20.533 1.00 91.19 68 ASN A O 1
ATOM 502 N N . MET A 1 69 ? 23.592 0.261 -19.134 1.00 87.50 69 MET A N 1
ATOM 503 C CA . MET A 1 69 ? 23.488 -0.749 -20.198 1.00 87.50 69 MET A CA 1
ATOM 504 C C . MET A 1 69 ? 22.054 -1.256 -20.411 1.00 87.50 69 MET A C 1
ATOM 506 O O . MET A 1 69 ? 21.746 -1.722 -21.507 1.00 87.50 69 MET A O 1
ATOM 510 N N . GLU A 1 70 ? 21.198 -1.178 -19.381 1.00 84.12 70 GLU A N 1
ATOM 511 C CA . GLU A 1 70 ? 19.878 -1.837 -19.230 1.00 84.12 70 GLU A CA 1
ATOM 512 C C . GLU A 1 70 ? 19.926 -3.382 -19.270 1.00 84.12 70 GLU A C 1
ATOM 514 O O . GLU A 1 70 ? 19.333 -4.052 -18.424 1.00 84.12 70 GLU A O 1
ATOM 519 N N . PHE A 1 71 ? 20.712 -3.946 -20.187 1.00 90.00 71 PHE A N 1
ATOM 520 C CA . PHE A 1 71 ? 20.869 -5.371 -20.459 1.00 90.00 71 PHE A CA 1
ATOM 521 C C . PHE A 1 71 ? 22.310 -5.862 -20.209 1.00 90.00 71 PHE A C 1
ATOM 523 O O . PHE A 1 71 ? 23.058 -5.286 -19.411 1.00 90.00 71 PHE A O 1
ATOM 530 N N . ASN A 1 72 ? 22.675 -7.017 -20.770 1.00 90.38 72 ASN A N 1
ATOM 531 C CA . ASN A 1 72 ? 24.013 -7.605 -20.680 1.00 90.38 72 ASN A CA 1
ATOM 532 C C . ASN A 1 72 ? 24.947 -6.960 -21.711 1.00 90.38 72 ASN A C 1
ATOM 534 O O . ASN A 1 72 ? 24.488 -6.301 -22.643 1.00 90.38 72 ASN A O 1
ATOM 538 N N . ASP A 1 73 ? 26.255 -7.153 -21.550 1.00 90.38 73 ASP A N 1
ATOM 539 C CA . ASP A 1 73 ? 27.236 -6.697 -22.532 1.00 90.38 73 ASP A CA 1
ATOM 540 C C . ASP A 1 73 ? 26.863 -7.197 -23.929 1.00 90.38 73 ASP A C 1
ATOM 542 O O . ASP A 1 73 ? 26.670 -8.394 -24.140 1.00 90.38 73 ASP A O 1
ATOM 546 N N . ALA A 1 74 ? 26.795 -6.288 -24.897 1.00 87.81 74 ALA A N 1
ATOM 547 C CA . ALA A 1 74 ? 26.567 -6.635 -26.288 1.00 87.81 74 ALA A CA 1
ATOM 548 C C . ALA A 1 74 ? 27.667 -7.572 -26.832 1.00 87.81 74 ALA A C 1
ATOM 550 O O . ALA A 1 74 ? 27.401 -8.333 -27.758 1.00 87.81 74 ALA A O 1
ATOM 551 N N . GLN A 1 75 ? 28.869 -7.591 -26.234 1.00 88.19 75 GLN A N 1
ATOM 552 C CA . GLN A 1 75 ? 29.942 -8.550 -26.556 1.00 88.19 75 GLN A CA 1
ATOM 553 C C . GLN A 1 75 ? 29.950 -9.811 -25.659 1.00 88.19 75 GLN A C 1
ATOM 555 O O . GLN A 1 75 ? 30.845 -10.650 -25.789 1.00 88.19 75 GLN A O 1
ATOM 560 N N . SER A 1 76 ? 28.936 -10.000 -24.802 1.00 89.81 76 SER A N 1
ATOM 561 C CA . SER A 1 76 ? 28.781 -11.173 -23.930 1.00 89.81 76 SER A CA 1
ATOM 562 C C . SER A 1 76 ? 28.742 -12.483 -24.720 1.00 89.81 76 SER A C 1
ATOM 564 O O . SER A 1 76 ? 28.025 -12.623 -25.717 1.00 89.81 76 SER A O 1
ATOM 566 N N . THR A 1 77 ? 29.486 -13.476 -24.232 1.00 92.06 77 THR A N 1
ATOM 567 C CA . THR A 1 77 ? 29.569 -14.837 -24.786 1.00 92.06 77 THR A CA 1
ATOM 568 C C . THR A 1 77 ? 28.483 -15.786 -24.261 1.00 92.06 77 THR A C 1
ATOM 570 O O . THR A 1 77 ? 28.534 -16.982 -24.545 1.00 92.06 77 THR A O 1
ATOM 573 N N . ALA A 1 78 ? 27.510 -15.274 -23.501 1.00 91.50 78 ALA A N 1
ATOM 574 C CA . ALA A 1 78 ? 26.370 -16.044 -23.008 1.00 91.50 78 ALA A CA 1
ATOM 575 C C . ALA A 1 78 ? 25.370 -16.408 -24.132 1.00 91.50 78 ALA A C 1
ATOM 577 O O . ALA A 1 78 ? 25.383 -15.812 -25.210 1.00 91.50 78 ALA A O 1
ATOM 578 N N . GLU A 1 79 ? 24.551 -17.438 -23.903 1.00 94.56 79 GLU A N 1
ATOM 579 C CA . GLU A 1 79 ? 23.837 -18.181 -24.954 1.00 94.56 79 GLU A CA 1
ATOM 580 C C . GLU A 1 79 ? 22.814 -17.326 -25.716 1.00 94.56 79 GLU A C 1
ATOM 582 O O . GLU A 1 79 ? 22.837 -17.292 -26.950 1.00 94.56 79 GLU A O 1
ATOM 587 N N . ASP A 1 80 ? 21.964 -16.589 -25.003 1.00 94.50 80 ASP A N 1
ATOM 588 C CA . ASP A 1 80 ? 20.957 -15.725 -25.611 1.00 94.50 80 ASP A CA 1
ATOM 589 C C . ASP A 1 80 ? 21.589 -14.491 -26.258 1.00 94.50 80 ASP A C 1
ATOM 591 O O . ASP A 1 80 ? 21.166 -14.099 -27.345 1.00 94.50 80 ASP A O 1
ATOM 595 N N . ASN A 1 81 ? 22.621 -13.894 -25.647 1.00 94.94 81 ASN A N 1
ATOM 596 C CA . ASN A 1 81 ? 23.322 -12.762 -26.260 1.00 94.94 81 ASN A CA 1
ATOM 597 C C . ASN A 1 81 ? 24.028 -13.162 -27.572 1.00 94.94 81 ASN A C 1
ATOM 599 O O . ASN A 1 81 ? 23.939 -12.451 -28.573 1.00 94.94 81 ASN A O 1
ATOM 603 N N . GLN A 1 82 ? 24.668 -14.334 -27.613 1.00 96.19 82 GLN A N 1
ATOM 604 C CA . GLN A 1 82 ? 25.244 -14.878 -28.849 1.00 96.19 82 GLN A CA 1
ATOM 605 C C . GLN A 1 82 ? 24.163 -15.251 -29.875 1.00 96.19 82 GLN A C 1
ATOM 607 O O . GLN A 1 82 ? 24.366 -15.065 -31.075 1.00 96.19 82 GLN A O 1
ATOM 612 N N . ASN A 1 83 ? 22.996 -15.729 -29.432 1.00 96.06 83 ASN A N 1
ATOM 613 C CA . ASN A 1 83 ? 21.863 -15.993 -30.317 1.00 96.06 83 ASN A CA 1
ATOM 614 C C . ASN A 1 83 ? 21.273 -14.699 -30.912 1.00 96.06 83 ASN A C 1
ATOM 616 O O . ASN A 1 83 ? 20.972 -14.671 -32.103 1.00 96.06 83 ASN A O 1
ATOM 620 N N . TRP A 1 84 ? 21.170 -13.623 -30.126 1.00 95.81 84 TRP A N 1
ATOM 621 C CA . TRP A 1 84 ? 20.779 -12.289 -30.593 1.00 95.81 84 TRP A CA 1
ATOM 622 C C . TRP A 1 84 ? 21.718 -11.763 -31.687 1.00 95.81 84 TRP A C 1
ATOM 624 O O . TRP A 1 84 ? 21.241 -11.390 -32.763 1.00 95.81 84 TRP A O 1
ATOM 634 N N . LEU A 1 85 ? 23.037 -11.808 -31.459 1.00 93.81 85 LEU A N 1
ATOM 635 C CA . LEU A 1 85 ? 24.038 -11.432 -32.466 1.00 93.81 85 LEU A CA 1
ATOM 636 C C . LEU A 1 85 ? 23.895 -12.278 -33.740 1.00 93.81 85 LEU A C 1
ATOM 638 O O . LEU A 1 85 ? 23.769 -11.729 -34.831 1.00 93.81 85 LEU A O 1
ATOM 642 N N . ALA A 1 86 ? 23.817 -13.606 -33.608 1.00 94.69 86 ALA A N 1
ATOM 643 C CA . ALA A 1 86 ? 23.663 -14.508 -34.749 1.00 94.69 86 ALA A CA 1
ATOM 644 C C . ALA A 1 86 ? 22.360 -14.274 -35.543 1.00 94.69 86 ALA A C 1
ATOM 646 O O . ALA A 1 86 ? 22.334 -14.490 -36.753 1.00 94.69 86 ALA A O 1
ATOM 647 N N . VAL A 1 87 ? 21.284 -13.817 -34.891 1.00 94.19 87 VAL A N 1
ATOM 648 C CA . VAL A 1 87 ? 20.033 -13.418 -35.558 1.00 94.19 87 VAL A CA 1
ATOM 649 C C . VAL A 1 87 ? 20.196 -12.088 -36.304 1.00 94.19 87 VAL A C 1
ATOM 651 O O . VAL A 1 87 ? 19.755 -11.995 -37.451 1.00 94.19 87 VAL A O 1
ATOM 654 N N . LEU A 1 88 ? 20.852 -11.082 -35.713 1.00 92.38 88 LEU A N 1
ATOM 655 C CA . LEU A 1 88 ? 21.137 -9.813 -36.399 1.00 92.38 88 LEU A CA 1
ATOM 656 C C . LEU A 1 88 ? 22.099 -9.982 -37.583 1.00 92.38 88 LEU A C 1
ATOM 658 O O . LEU A 1 88 ? 21.915 -9.328 -38.606 1.00 92.38 88 LEU A O 1
ATOM 662 N N . ASP A 1 89 ? 23.089 -10.865 -37.476 1.00 92.19 89 ASP A N 1
ATOM 663 C CA . ASP A 1 89 ? 24.080 -11.100 -38.534 1.00 92.19 89 ASP A CA 1
ATOM 664 C C . ASP A 1 89 ? 23.544 -12.005 -39.663 1.00 92.19 89 ASP A C 1
ATOM 666 O O . ASP A 1 89 ? 24.052 -11.965 -40.783 1.00 92.19 89 ASP A O 1
ATOM 670 N N . ALA A 1 90 ? 22.499 -12.803 -39.402 1.00 95.38 90 ALA A N 1
ATOM 671 C CA . ALA A 1 90 ? 21.842 -13.640 -40.411 1.00 95.38 90 ALA A CA 1
ATOM 672 C C . ALA A 1 90 ? 20.635 -12.972 -41.101 1.00 95.38 90 ALA A C 1
ATOM 674 O O . ALA A 1 90 ? 20.303 -13.350 -42.227 1.00 95.38 90 ALA A O 1
ATOM 675 N N . PHE A 1 91 ? 19.954 -12.029 -40.434 1.00 94.06 91 PHE A N 1
ATOM 676 C CA . PHE A 1 91 ? 18.671 -11.473 -40.898 1.00 94.06 91 PHE A CA 1
ATOM 677 C C . PHE A 1 91 ? 18.535 -9.944 -40.798 1.00 94.06 91 PHE A C 1
ATOM 679 O O . PHE A 1 91 ? 17.574 -9.399 -41.346 1.00 94.06 91 PHE A O 1
ATOM 686 N N . GLY A 1 92 ? 19.443 -9.254 -40.105 1.00 90.00 92 GLY A N 1
ATOM 687 C CA . GLY A 1 92 ? 19.503 -7.792 -40.061 1.00 90.00 92 GLY A CA 1
ATOM 688 C C . GLY A 1 92 ? 20.330 -7.203 -41.207 1.00 90.00 92 GLY A C 1
ATOM 689 O O . GLY A 1 92 ? 20.941 -7.919 -42.001 1.00 90.00 92 GLY A O 1
ATOM 690 N N . ASN A 1 93 ? 20.364 -5.875 -41.283 1.00 92.06 93 ASN A N 1
ATOM 691 C CA . ASN A 1 93 ? 21.250 -5.133 -42.177 1.00 92.06 93 ASN A CA 1
ATOM 692 C C . ASN A 1 93 ? 22.586 -4.822 -41.478 1.00 92.06 93 ASN A C 1
ATOM 694 O O . ASN A 1 93 ? 22.643 -4.676 -40.252 1.00 92.06 93 ASN A O 1
ATOM 698 N N . ASP A 1 94 ? 23.642 -4.592 -42.264 1.00 84.06 94 ASP A N 1
ATOM 699 C CA . ASP A 1 94 ? 24.948 -4.108 -41.774 1.00 84.06 94 ASP A CA 1
ATOM 700 C C . ASP A 1 94 ? 24.838 -2.773 -41.004 1.00 84.06 94 ASP A C 1
ATOM 702 O O . ASP A 1 94 ? 25.667 -2.457 -40.154 1.00 84.06 94 ASP A O 1
ATOM 706 N N . SER A 1 95 ? 23.812 -1.973 -41.315 1.00 84.69 95 SER A N 1
ATOM 707 C CA . SER A 1 95 ? 23.530 -0.671 -40.700 1.00 84.69 95 SER A CA 1
ATOM 708 C C . SER A 1 95 ? 22.716 -0.733 -39.408 1.00 84.69 95 SER A C 1
ATOM 710 O O . SER A 1 95 ? 22.562 0.299 -38.750 1.00 84.69 95 SER A O 1
ATOM 712 N N . ASP A 1 96 ? 22.140 -1.888 -39.069 1.00 85.81 96 ASP A N 1
ATOM 713 C CA . ASP A 1 96 ? 21.250 -2.000 -37.913 1.00 85.81 96 ASP A CA 1
ATOM 714 C C . ASP A 1 96 ? 22.087 -1.980 -36.623 1.00 85.81 96 ASP A C 1
ATOM 716 O O . ASP A 1 96 ? 23.117 -2.664 -36.550 1.00 85.81 96 ASP A O 1
ATOM 720 N N . PRO A 1 97 ? 21.708 -1.184 -35.607 1.00 84.38 97 PRO A N 1
ATOM 721 C CA . PRO A 1 97 ? 22.548 -0.989 -34.435 1.00 84.38 97 PRO A CA 1
ATOM 722 C C . PRO A 1 97 ? 22.691 -2.289 -33.639 1.00 84.38 97 PRO A C 1
ATOM 724 O O . PRO A 1 97 ? 21.755 -3.077 -33.523 1.00 84.38 97 PRO A O 1
ATOM 727 N N . ARG A 1 98 ? 23.886 -2.493 -33.078 1.00 87.06 98 ARG A N 1
ATOM 728 C CA . ARG A 1 98 ? 24.153 -3.505 -32.052 1.00 87.06 98 ARG A CA 1
ATOM 729 C C . ARG A 1 98 ? 24.218 -2.756 -30.718 1.00 87.06 98 ARG A C 1
ATOM 731 O O . ARG A 1 98 ? 25.285 -2.324 -30.277 1.00 87.06 98 ARG A O 1
ATOM 738 N N . ASP A 1 99 ? 23.032 -2.512 -30.168 1.00 87.75 99 ASP A N 1
ATOM 739 C CA . ASP A 1 99 ? 22.769 -1.666 -28.999 1.00 87.75 99 ASP A CA 1
ATOM 740 C C . ASP A 1 99 ? 21.724 -2.278 -28.050 1.00 87.75 99 ASP A C 1
ATOM 742 O O . ASP A 1 99 ? 21.086 -3.292 -28.353 1.00 87.75 99 ASP A O 1
ATOM 746 N N . THR A 1 100 ? 21.510 -1.618 -26.912 1.00 87.56 100 THR A N 1
ATOM 747 C CA . THR A 1 100 ? 20.513 -2.031 -25.911 1.00 87.56 100 THR A CA 1
ATOM 748 C C . THR A 1 100 ? 19.091 -2.181 -26.488 1.00 87.56 100 THR A C 1
ATOM 750 O O . THR A 1 100 ? 18.366 -3.117 -26.152 1.00 87.56 100 THR A O 1
ATOM 753 N N . PHE A 1 101 ? 18.681 -1.327 -27.434 1.00 88.38 101 PHE A N 1
ATOM 754 C CA . PHE A 1 101 ? 17.330 -1.366 -28.004 1.00 88.38 101 PHE A CA 1
ATOM 755 C C . PHE A 1 101 ? 17.125 -2.585 -28.905 1.00 88.38 101 PHE A C 1
ATOM 757 O O . PHE A 1 101 ? 16.047 -3.182 -28.910 1.00 88.38 101 PHE A O 1
ATOM 764 N N . SER A 1 102 ? 18.158 -2.984 -29.645 1.00 90.94 102 SER A N 1
ATOM 765 C CA . SER A 1 102 ? 18.146 -4.191 -30.470 1.00 90.94 102 SER A CA 1
ATOM 766 C C . SER A 1 102 ? 18.163 -5.481 -29.629 1.00 90.94 102 SER A C 1
ATOM 768 O O . SER A 1 102 ? 17.441 -6.422 -29.972 1.00 90.94 102 SER A O 1
ATOM 770 N N . GLN A 1 103 ? 18.866 -5.504 -28.485 1.00 92.50 103 GLN A N 1
ATOM 771 C CA . GLN A 1 103 ? 18.740 -6.567 -27.470 1.00 92.50 103 GLN A CA 1
ATOM 772 C C . GLN A 1 103 ? 17.307 -6.620 -26.906 1.00 92.50 103 GLN A C 1
ATOM 774 O O . GLN A 1 103 ? 16.680 -7.682 -26.892 1.00 92.50 103 GLN A O 1
ATOM 779 N N . GLY A 1 104 ? 16.743 -5.472 -26.513 1.00 91.31 104 GLY A N 1
ATOM 780 C CA . GLY A 1 104 ? 15.369 -5.362 -26.010 1.00 91.31 104 GLY A CA 1
ATOM 781 C C . GLY A 1 104 ? 14.307 -5.808 -27.026 1.00 91.31 104 GLY A C 1
ATOM 782 O O . GLY A 1 104 ? 13.350 -6.495 -26.666 1.00 91.31 104 GLY A O 1
ATOM 783 N N . GLY A 1 105 ? 14.498 -5.500 -28.312 1.00 92.31 105 GLY A N 1
ATOM 784 C CA . GLY A 1 105 ? 13.633 -5.963 -29.403 1.00 92.31 105 GLY A CA 1
ATOM 785 C C . GLY A 1 105 ? 13.666 -7.484 -29.593 1.00 92.31 105 GLY A C 1
ATOM 786 O O . GLY A 1 105 ? 12.616 -8.112 -29.750 1.00 92.31 105 GLY A O 1
ATOM 787 N N . TYR A 1 106 ? 14.852 -8.091 -29.511 1.00 94.75 106 TYR A N 1
ATOM 788 C CA . TYR A 1 106 ? 15.027 -9.547 -29.521 1.00 94.75 106 TYR A CA 1
ATOM 789 C C . TYR A 1 106 ? 14.365 -10.218 -28.306 1.00 94.75 106 TYR A C 1
ATOM 791 O O . TYR A 1 106 ? 13.645 -11.211 -28.456 1.00 94.75 106 TYR A O 1
ATOM 799 N N . LEU A 1 107 ? 14.523 -9.643 -27.110 1.00 94.50 107 LEU A N 1
ATOM 800 C CA . LEU A 1 107 ? 13.869 -10.127 -25.892 1.00 94.50 107 LEU A CA 1
ATOM 801 C C . LEU A 1 107 ? 12.342 -10.048 -25.990 1.00 94.50 107 LEU A C 1
ATOM 803 O O . LEU A 1 107 ? 11.663 -11.043 -25.730 1.00 94.50 107 LEU A O 1
ATOM 807 N N . ALA A 1 108 ? 11.795 -8.919 -26.448 1.00 93.62 108 ALA A N 1
ATOM 808 C CA . ALA A 1 108 ? 10.360 -8.760 -26.680 1.00 93.62 108 ALA A CA 1
ATOM 809 C C . ALA A 1 108 ? 9.821 -9.795 -27.685 1.00 93.62 108 ALA A C 1
ATOM 811 O O . ALA A 1 108 ? 8.760 -10.385 -27.458 1.00 93.62 108 ALA A O 1
ATOM 812 N N . ALA A 1 109 ? 10.568 -10.081 -28.758 1.00 94.75 109 ALA A N 1
ATOM 813 C CA . ALA A 1 109 ? 10.209 -11.121 -29.719 1.00 94.75 109 ALA A CA 1
ATOM 814 C C . ALA A 1 109 ? 10.172 -12.523 -29.080 1.00 94.75 109 ALA A C 1
ATOM 816 O O . ALA A 1 109 ? 9.238 -13.285 -29.346 1.00 94.75 109 ALA A O 1
ATOM 817 N N . ARG A 1 110 ? 11.123 -12.865 -28.197 1.00 94.50 110 ARG A N 1
ATOM 818 C CA . ARG A 1 110 ? 11.126 -14.151 -27.469 1.00 94.50 110 ARG A CA 1
ATOM 819 C C . ARG A 1 110 ? 9.989 -14.264 -26.456 1.00 94.50 110 ARG A C 1
ATOM 821 O O . ARG A 1 110 ? 9.318 -15.293 -26.436 1.00 94.50 110 ARG A O 1
ATOM 828 N N . ILE A 1 111 ? 9.723 -13.210 -25.686 1.00 93.12 111 ILE A N 1
ATOM 829 C CA . ILE A 1 111 ? 8.612 -13.140 -24.720 1.00 93.12 111 ILE A CA 1
ATOM 830 C C . ILE A 1 111 ? 7.267 -13.376 -25.429 1.00 93.12 111 ILE A C 1
ATOM 832 O O . ILE A 1 111 ? 6.480 -14.230 -25.016 1.00 93.12 111 ILE A O 1
ATOM 836 N N . VAL A 1 112 ? 7.025 -12.683 -26.549 1.00 93.56 112 VAL A N 1
ATOM 837 C CA . VAL A 1 112 ? 5.807 -12.869 -27.358 1.00 93.56 112 VAL A CA 1
ATOM 838 C C . VAL A 1 112 ? 5.770 -14.253 -28.014 1.00 93.56 112 VAL A C 1
ATOM 840 O O . VAL A 1 112 ? 4.711 -14.875 -28.056 1.00 93.56 112 VAL A O 1
ATOM 843 N N . THR A 1 113 ? 6.908 -14.785 -28.468 1.00 93.19 113 THR A N 1
ATOM 844 C CA . THR A 1 113 ? 6.986 -16.146 -29.029 1.00 93.19 113 THR A CA 1
ATOM 845 C C . THR A 1 113 ? 6.632 -17.206 -27.983 1.00 93.19 113 THR A C 1
ATOM 847 O O . THR A 1 113 ? 5.858 -18.112 -28.282 1.00 93.19 113 THR A O 1
ATOM 850 N N . GLN A 1 114 ? 7.101 -17.073 -26.739 1.00 90.94 114 GLN A N 1
ATOM 851 C CA . GLN A 1 114 ? 6.725 -17.967 -25.638 1.00 90.94 114 GLN A CA 1
ATOM 852 C C . GLN A 1 114 ? 5.219 -17.896 -25.328 1.00 90.94 114 GLN A C 1
ATOM 854 O O . GLN A 1 114 ? 4.590 -18.938 -25.143 1.00 90.94 114 GLN A O 1
ATOM 859 N N . ALA A 1 115 ? 4.624 -16.698 -25.332 1.00 91.06 115 ALA A N 1
ATOM 860 C CA . ALA A 1 115 ? 3.181 -16.512 -25.141 1.00 91.06 115 ALA A CA 1
ATOM 861 C C . ALA A 1 115 ? 2.320 -17.024 -26.314 1.00 91.06 115 ALA A C 1
ATOM 863 O O . ALA A 1 115 ? 1.146 -17.330 -26.124 1.00 91.06 115 ALA A O 1
ATOM 864 N N . LEU A 1 116 ? 2.878 -17.117 -27.525 1.00 93.25 116 LEU A N 1
ATOM 865 C CA . LEU A 1 116 ? 2.215 -17.727 -28.682 1.00 93.25 116 LEU A CA 1
ATOM 866 C C . LEU A 1 116 ? 2.328 -19.258 -28.664 1.00 93.25 116 LEU A C 1
ATOM 868 O O . LEU A 1 116 ? 1.357 -19.941 -28.978 1.00 93.25 116 LEU A O 1
ATOM 872 N N . LEU A 1 117 ? 3.485 -19.801 -28.272 1.00 92.69 117 LEU A N 1
ATOM 873 C CA . LEU A 1 117 ? 3.741 -21.247 -28.217 1.00 92.69 117 LEU A CA 1
ATOM 874 C C . LEU A 1 117 ? 3.029 -21.964 -27.056 1.00 92.69 117 LEU A C 1
ATOM 876 O O . LEU A 1 117 ? 2.912 -23.187 -27.090 1.00 92.69 117 LEU A O 1
ATOM 880 N N . SER A 1 118 ? 2.537 -21.237 -26.048 1.00 90.81 118 SER A N 1
ATOM 881 C CA . SER A 1 118 ? 1.693 -21.797 -24.982 1.00 90.81 118 SER A CA 1
ATOM 882 C C . SER A 1 118 ? 0.216 -21.958 -25.377 1.00 90.81 118 SER A C 1
ATOM 884 O O . SER A 1 118 ? -0.544 -22.593 -24.642 1.00 90.81 118 SER A O 1
ATOM 886 N N . LEU A 1 119 ? -0.204 -21.409 -26.523 1.00 92.94 119 LEU A N 1
ATOM 887 C CA . LEU A 1 119 ? -1.587 -21.443 -27.002 1.00 92.94 119 LEU A CA 1
ATOM 888 C C . LEU A 1 119 ? -1.815 -22.552 -28.048 1.00 92.94 119 LEU A C 1
ATOM 890 O O . LEU A 1 119 ? -0.925 -22.849 -28.847 1.00 92.94 119 LEU A O 1
ATOM 894 N N . PRO A 1 120 ? -3.021 -23.151 -28.105 1.00 92.19 120 PRO A N 1
ATOM 895 C CA . PRO A 1 120 ? -3.379 -24.069 -29.181 1.00 92.19 120 PRO A CA 1
ATOM 896 C C . PRO A 1 120 ? -3.509 -23.309 -30.511 1.00 92.19 120 PRO A C 1
ATOM 898 O O . PRO A 1 120 ? -3.986 -22.173 -30.547 1.00 92.19 120 PRO A O 1
ATOM 901 N N . ALA A 1 121 ? -3.094 -23.939 -31.613 1.00 89.81 121 ALA A N 1
ATOM 902 C CA . ALA A 1 121 ? -2.935 -23.282 -32.916 1.00 89.81 121 ALA A CA 1
ATOM 903 C C . ALA A 1 121 ? -4.240 -22.719 -33.522 1.00 89.81 121 ALA A C 1
ATOM 905 O O . ALA A 1 121 ? -4.194 -21.795 -34.329 1.00 89.81 121 ALA A O 1
ATOM 906 N N . ASP A 1 122 ? -5.397 -23.253 -33.129 1.00 90.75 122 ASP A N 1
ATOM 907 C CA . ASP A 1 122 ? -6.739 -22.783 -33.496 1.00 90.75 122 ASP A CA 1
ATOM 908 C C . ASP A 1 122 ? -7.308 -21.723 -32.527 1.00 90.75 122 ASP A C 1
ATOM 910 O O . ASP A 1 122 ? -8.282 -21.047 -32.856 1.00 90.75 122 ASP A O 1
ATOM 914 N N . GLY A 1 123 ? -6.688 -21.536 -31.356 1.00 83.81 123 GLY A N 1
ATOM 915 C CA . GLY A 1 123 ? -7.099 -20.583 -30.317 1.00 83.81 123 GLY A CA 1
ATOM 916 C C . GLY A 1 123 ? -6.358 -19.240 -30.320 1.00 83.81 123 GLY A C 1
ATOM 917 O O . GLY A 1 123 ? -6.618 -18.405 -29.447 1.00 83.81 123 GLY A O 1
ATOM 918 N N . ILE A 1 124 ? -5.437 -19.005 -31.264 1.00 93.19 124 ILE A N 1
ATOM 919 C CA . ILE A 1 124 ? -4.612 -17.785 -31.316 1.00 93.19 124 ILE A CA 1
ATOM 920 C C . ILE A 1 124 ? -5.486 -16.563 -31.644 1.00 93.19 124 ILE A C 1
ATOM 922 O O . ILE A 1 124 ? -5.800 -16.260 -32.795 1.00 93.19 124 ILE A O 1
ATOM 926 N N . THR A 1 125 ? -5.864 -15.831 -30.599 1.00 94.69 125 THR A N 1
ATOM 927 C CA . THR A 1 125 ? -6.675 -14.608 -30.654 1.00 94.69 125 THR A CA 1
ATOM 928 C C . THR A 1 125 ? -6.018 -13.505 -29.829 1.00 94.69 125 THR A C 1
ATOM 930 O O . THR A 1 125 ? -5.214 -13.785 -28.941 1.00 94.69 125 THR A O 1
ATOM 933 N N . ARG A 1 126 ? -6.374 -12.234 -30.075 1.00 91.50 126 ARG A N 1
ATOM 934 C CA . ARG A 1 126 ? -5.855 -11.100 -29.283 1.00 91.50 126 ARG A CA 1
ATOM 935 C C . ARG A 1 126 ? -6.085 -11.302 -27.782 1.00 91.50 126 ARG A C 1
ATOM 937 O O . ARG A 1 126 ? -5.178 -11.057 -27.003 1.00 91.50 126 ARG A O 1
ATOM 944 N N . GLU A 1 127 ? -7.273 -11.760 -27.396 1.00 92.00 127 GLU A N 1
ATOM 945 C CA . GLU A 1 127 ? -7.636 -11.988 -25.995 1.00 92.00 127 GLU A CA 1
ATOM 946 C C . GLU A 1 127 ? -6.807 -13.118 -25.367 1.00 92.00 127 GLU A C 1
ATOM 948 O O . GLU A 1 127 ? -6.237 -12.928 -24.295 1.00 92.00 127 GLU A O 1
ATOM 953 N N . ALA A 1 128 ? -6.641 -14.245 -26.071 1.00 90.81 128 ALA A N 1
ATOM 954 C CA . ALA A 1 128 ? -5.798 -15.349 -25.612 1.00 90.81 128 ALA A CA 1
ATOM 955 C C . ALA A 1 128 ? -4.317 -14.948 -25.475 1.00 90.81 128 ALA A C 1
ATOM 957 O O . ALA A 1 128 ? -3.686 -15.294 -24.481 1.00 90.81 128 ALA A O 1
ATOM 958 N N . VAL A 1 129 ? -3.771 -14.175 -26.423 1.00 92.12 129 VAL A N 1
ATOM 959 C CA . VAL A 1 129 ? -2.373 -13.702 -26.381 1.00 92.12 129 VAL A CA 1
ATOM 960 C C . VAL A 1 129 ? -2.166 -12.649 -25.289 1.00 92.12 129 VAL A C 1
ATOM 962 O O . VAL A 1 129 ? -1.191 -12.730 -24.547 1.00 92.12 129 VAL A O 1
ATOM 965 N N . THR A 1 130 ? -3.087 -11.691 -25.126 1.00 90.12 130 THR A N 1
ATOM 966 C CA . THR A 1 130 ? -3.037 -10.726 -24.013 1.00 90.12 130 THR A CA 1
ATOM 967 C C . THR A 1 130 ? -3.121 -11.433 -22.661 1.00 90.12 130 THR A C 1
ATOM 969 O O . THR A 1 130 ? -2.382 -11.068 -21.749 1.00 90.12 130 THR A O 1
ATOM 972 N N . LYS A 1 131 ? -3.952 -12.477 -22.538 1.00 88.06 131 LYS A N 1
ATOM 973 C CA . LYS A 1 131 ? -4.000 -13.310 -21.334 1.00 88.06 131 LYS A CA 1
ATOM 974 C C . LYS A 1 131 ? -2.676 -14.052 -21.103 1.00 88.06 131 LYS A C 1
ATOM 976 O O . LYS A 1 131 ? -2.128 -13.941 -20.015 1.00 88.06 131 LYS A O 1
ATOM 981 N N . ALA A 1 132 ? -2.145 -14.743 -22.113 1.00 88.38 132 ALA A N 1
ATOM 982 C CA . ALA A 1 132 ? -0.900 -15.506 -21.999 1.00 88.38 132 ALA A CA 1
ATOM 983 C C . ALA A 1 132 ? 0.302 -14.622 -21.612 1.00 88.38 132 ALA A C 1
ATOM 985 O O . ALA A 1 132 ? 1.109 -15.021 -20.778 1.00 88.38 132 ALA A O 1
ATOM 986 N N . LEU A 1 133 ? 0.387 -13.398 -22.150 1.00 88.94 133 LEU A N 1
ATOM 987 C CA . LEU A 1 133 ? 1.369 -12.389 -21.726 1.00 88.94 133 LEU A CA 1
ATOM 988 C C . LEU A 1 133 ? 1.145 -11.946 -20.268 1.00 88.94 133 LEU A C 1
ATOM 990 O O . LEU A 1 133 ? 2.103 -11.841 -19.507 1.00 88.94 133 LEU A O 1
ATOM 994 N N . GLY A 1 134 ? -0.114 -11.748 -19.860 1.00 84.50 134 GLY A N 1
ATOM 995 C CA . GLY A 1 134 ? -0.521 -11.441 -18.481 1.00 84.50 134 GLY A CA 1
ATOM 996 C C . GLY A 1 134 ? -0.255 -12.544 -17.449 1.00 84.50 134 GLY A C 1
ATOM 997 O O . GLY A 1 134 ? -0.367 -12.285 -16.249 1.00 84.50 134 GLY A O 1
ATOM 998 N N . GLU A 1 135 ? 0.112 -13.749 -17.893 1.00 79.88 135 GLU A N 1
ATOM 999 C CA . GLU A 1 135 ? 0.418 -14.926 -17.066 1.00 79.88 135 GLU A CA 1
ATOM 1000 C C . GLU A 1 135 ? 1.933 -15.242 -17.002 1.00 79.88 135 GLU A C 1
ATOM 1002 O O . GLU A 1 135 ? 2.337 -16.179 -16.312 1.00 79.88 135 GLU A O 1
ATOM 1007 N N . ILE A 1 136 ? 2.805 -14.444 -17.641 1.00 81.88 136 ILE A N 1
ATOM 1008 C CA . ILE A 1 136 ? 4.269 -14.614 -17.547 1.00 81.88 136 ILE A CA 1
ATOM 1009 C C . ILE A 1 136 ? 4.780 -14.136 -16.180 1.00 81.88 136 ILE A C 1
ATOM 1011 O O . ILE A 1 136 ? 4.550 -12.994 -15.775 1.00 81.88 136 ILE A O 1
ATOM 1015 N N . ARG A 1 137 ? 5.483 -15.014 -15.453 1.00 71.31 137 ARG A N 1
ATOM 1016 C CA . ARG A 1 137 ? 5.995 -14.753 -14.090 1.00 71.31 137 ARG A CA 1
ATOM 1017 C C . ARG A 1 137 ? 7.498 -14.983 -13.901 1.00 71.31 137 ARG A C 1
ATOM 1019 O O . ARG A 1 137 ? 8.016 -14.622 -12.855 1.00 71.31 137 ARG A O 1
ATOM 1026 N N . ASP A 1 138 ? 8.168 -15.611 -14.867 1.00 73.81 138 ASP A N 1
ATOM 1027 C CA . ASP A 1 138 ? 9.555 -16.077 -14.725 1.00 73.81 138 ASP A CA 1
ATOM 1028 C C . ASP A 1 138 ? 10.227 -16.290 -16.102 1.00 73.81 138 ASP A C 1
ATOM 1030 O O . ASP A 1 138 ? 10.728 -17.371 -16.416 1.00 73.81 138 ASP A O 1
ATOM 1034 N N . PHE A 1 139 ? 10.170 -15.287 -16.988 1.00 86.38 139 PHE A N 1
ATOM 1035 C CA . PHE A 1 139 ? 10.897 -15.345 -18.260 1.00 86.38 139 PHE A CA 1
ATOM 1036 C C . PHE A 1 139 ? 12.384 -15.075 -18.004 1.00 86.38 139 PHE A C 1
ATOM 1038 O O . PHE A 1 139 ? 12.764 -13.993 -17.559 1.00 86.38 139 PHE A O 1
ATOM 1045 N N . LYS A 1 140 ? 13.241 -16.055 -18.295 1.00 86.31 140 LYS A N 1
ATOM 1046 C CA . LYS A 1 140 ? 14.687 -15.955 -18.067 1.00 86.31 140 LYS A CA 1
ATOM 1047 C C . LYS A 1 140 ? 15.452 -15.766 -19.373 1.00 86.31 140 LYS A C 1
ATOM 1049 O O . LYS A 1 140 ? 15.160 -16.418 -20.370 1.00 86.31 140 LYS A O 1
ATOM 1054 N N . SER A 1 141 ? 16.466 -14.907 -19.322 1.00 92.06 141 SER A N 1
ATOM 1055 C CA . SER A 1 141 ? 17.488 -14.750 -20.354 1.00 92.06 141 SER A CA 1
ATOM 1056 C C . SER A 1 141 ? 18.772 -14.218 -19.724 1.00 92.06 141 SER A C 1
ATOM 1058 O O . SER A 1 141 ? 18.690 -13.387 -18.820 1.00 92.06 141 SER A O 1
ATOM 1060 N N . ASP A 1 142 ? 19.943 -14.643 -20.206 1.00 90.56 142 ASP A N 1
ATOM 1061 C CA . ASP A 1 142 ? 21.234 -14.086 -19.761 1.00 90.56 142 ASP A CA 1
ATOM 1062 C C . ASP A 1 142 ? 21.455 -12.617 -20.168 1.00 90.56 142 ASP A C 1
ATOM 1064 O O . ASP A 1 142 ? 22.363 -11.964 -19.651 1.00 90.56 142 ASP A O 1
ATOM 1068 N N . ILE A 1 143 ? 20.606 -12.079 -21.049 1.00 92.38 143 ILE A N 1
ATOM 1069 C CA . ILE A 1 143 ? 20.606 -10.665 -21.429 1.00 92.38 143 ILE A CA 1
ATOM 1070 C C . ILE A 1 143 ? 20.004 -9.790 -20.305 1.00 92.38 143 ILE A C 1
ATOM 1072 O O . ILE A 1 143 ? 20.478 -8.679 -20.062 1.00 92.38 143 ILE A O 1
ATOM 1076 N N . PHE A 1 144 ? 19.004 -10.281 -19.565 1.00 88.56 144 PHE A N 1
ATOM 1077 C CA . PHE A 1 144 ? 18.408 -9.552 -18.435 1.00 88.56 144 PHE A CA 1
ATOM 1078 C C . PHE A 1 144 ? 19.318 -9.554 -17.185 1.00 88.56 144 PHE A C 1
ATOM 1080 O O . PHE A 1 144 ? 20.382 -10.181 -17.160 1.00 88.56 144 PHE A O 1
ATOM 1087 N N . CYS A 1 145 ? 18.910 -8.822 -16.142 1.00 82.00 145 CYS A N 1
ATOM 1088 C CA . CYS A 1 145 ? 19.497 -8.914 -14.800 1.00 82.00 145 CYS A CA 1
ATOM 1089 C C . CYS A 1 145 ? 18.644 -9.753 -13.837 1.00 82.00 145 CYS A C 1
ATOM 1091 O O . CYS A 1 145 ? 19.184 -10.614 -13.143 1.00 82.00 145 CYS A O 1
ATOM 1093 N N . THR A 1 146 ? 17.325 -9.550 -13.827 1.00 75.44 146 THR A N 1
ATOM 1094 C CA . THR A 1 146 ? 16.349 -10.380 -13.101 1.00 75.44 146 THR A CA 1
ATOM 1095 C C . THR A 1 146 ? 15.407 -11.104 -14.079 1.00 75.44 146 THR A C 1
ATOM 1097 O O . THR A 1 146 ? 15.375 -10.764 -15.264 1.00 75.44 146 THR A O 1
ATOM 1100 N N . PRO A 1 147 ? 14.661 -12.143 -13.651 1.00 78.12 147 PRO A N 1
ATOM 1101 C CA . PRO A 1 147 ? 13.644 -12.764 -14.497 1.00 78.12 147 PRO A CA 1
ATOM 1102 C C . PRO A 1 147 ? 12.519 -11.777 -14.833 1.00 78.12 147 PRO A C 1
ATOM 1104 O O . PRO A 1 147 ? 11.917 -11.180 -13.944 1.00 78.12 147 PRO A O 1
ATOM 1107 N N . TRP A 1 148 ? 12.206 -11.645 -16.118 1.00 84.44 148 TRP A N 1
ATOM 1108 C CA . TRP A 1 148 ? 11.163 -10.753 -16.610 1.00 84.44 148 TRP A CA 1
ATOM 1109 C C . TRP A 1 148 ? 9.770 -11.331 -16.329 1.00 84.44 148 TRP A C 1
ATOM 1111 O O . TRP A 1 148 ? 9.503 -12.520 -16.546 1.00 84.44 148 TRP A O 1
ATOM 1121 N N . TYR A 1 149 ? 8.851 -10.477 -15.886 1.00 78.12 149 TYR A N 1
ATOM 1122 C CA . TYR A 1 149 ? 7.469 -10.838 -15.572 1.00 78.12 149 TYR A CA 1
ATOM 1123 C C . TYR A 1 149 ? 6.492 -9.755 -16.041 1.00 78.12 149 TYR A C 1
ATOM 1125 O O . TYR A 1 149 ? 6.875 -8.610 -16.270 1.00 78.12 149 TYR A O 1
ATOM 1133 N N . TYR A 1 150 ? 5.207 -10.095 -16.152 1.00 78.62 150 TYR A N 1
ATOM 1134 C CA . TYR A 1 150 ? 4.160 -9.108 -16.417 1.00 78.62 150 TYR A CA 1
ATOM 1135 C C . TYR A 1 150 ? 2.848 -9.484 -15.723 1.00 78.62 150 TYR A C 1
ATOM 1137 O O . TYR A 1 150 ? 2.192 -10.464 -16.082 1.00 78.62 150 TYR A O 1
ATOM 1145 N N . ASP A 1 151 ? 2.460 -8.706 -14.711 1.00 65.19 151 ASP A N 1
ATOM 1146 C CA . ASP A 1 151 ? 1.235 -8.922 -13.941 1.00 65.19 151 ASP A CA 1
ATOM 1147 C C . ASP A 1 151 ? 0.112 -7.990 -14.403 1.00 65.19 151 ASP A C 1
ATOM 1149 O O . ASP A 1 151 ? 0.015 -6.851 -13.967 1.00 65.19 151 ASP A O 1
ATOM 1153 N N . ALA A 1 152 ? -0.819 -8.500 -15.210 1.00 66.12 152 ALA A N 1
ATOM 1154 C CA . ALA A 1 152 ? -1.972 -7.728 -15.680 1.00 66.12 152 ALA A CA 1
ATOM 1155 C C . ALA A 1 152 ? -2.900 -7.166 -14.567 1.00 66.12 152 ALA A C 1
ATOM 1157 O O . ALA A 1 152 ? -3.892 -6.510 -14.896 1.00 66.12 152 ALA A O 1
ATOM 1158 N N . THR A 1 153 ? -2.622 -7.416 -13.277 1.00 61.53 153 THR A N 1
ATOM 1159 C CA . THR A 1 153 ? -3.351 -6.841 -12.134 1.00 61.53 153 THR A CA 1
ATOM 1160 C C . THR A 1 153 ? -2.668 -5.650 -11.440 1.00 61.53 153 THR A C 1
ATOM 1162 O O . THR A 1 153 ? -3.330 -4.989 -10.636 1.00 61.53 153 THR A O 1
ATOM 1165 N N . SER A 1 154 ? -1.402 -5.329 -11.743 1.00 59.28 154 SER A N 1
ATOM 1166 C CA . SER A 1 154 ? -0.720 -4.162 -11.158 1.00 59.28 154 SER A CA 1
ATOM 1167 C C . SER A 1 154 ? -1.026 -2.857 -11.912 1.00 59.28 154 SER A C 1
ATOM 1169 O O . SER A 1 154 ? -1.229 -2.827 -13.126 1.00 59.28 154 SER A O 1
ATOM 1171 N N . GLU A 1 155 ? -1.054 -1.745 -11.170 1.00 58.66 155 GLU A N 1
ATOM 1172 C CA . GLU A 1 155 ? -1.247 -0.385 -11.700 1.00 58.66 155 GLU A CA 1
ATOM 1173 C C . GLU A 1 155 ? 0.060 0.226 -12.253 1.00 58.66 155 GLU A C 1
ATOM 1175 O O . GLU A 1 155 ? 0.009 1.225 -12.970 1.00 58.66 155 GLU A O 1
ATOM 1180 N N . HIS A 1 156 ? 1.220 -0.357 -11.925 1.00 62.97 156 HIS A N 1
ATOM 1181 C CA . HIS A 1 156 ? 2.556 0.129 -12.287 1.00 62.97 156 HIS A CA 1
ATOM 1182 C C . HIS A 1 156 ? 3.482 -1.056 -12.615 1.00 62.97 156 HIS A C 1
ATOM 1184 O O . HIS A 1 156 ? 3.418 -2.098 -11.957 1.00 62.97 156 HIS A O 1
ATOM 1190 N N . HIS A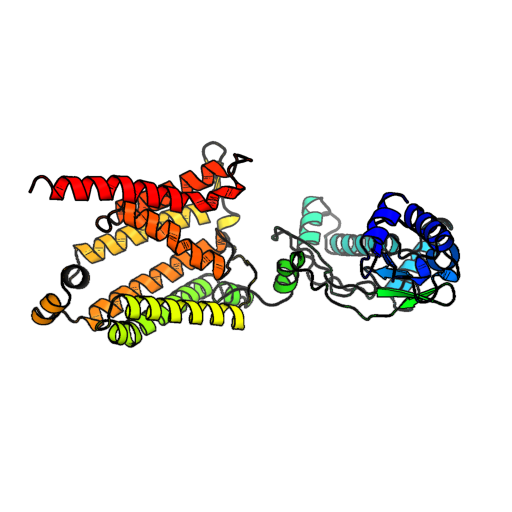 1 157 ? 4.319 -0.911 -13.649 1.00 69.19 157 HIS A N 1
ATOM 1191 C CA . HIS A 1 157 ? 5.189 -1.972 -14.159 1.00 69.19 157 HIS A CA 1
ATOM 1192 C C . HIS A 1 157 ? 6.569 -1.436 -14.537 1.00 69.19 157 HIS A C 1
ATOM 1194 O O . HIS A 1 157 ? 6.688 -0.697 -15.513 1.00 69.19 157 HIS A O 1
ATOM 1200 N N . ASN A 1 158 ? 7.606 -1.920 -13.856 1.00 72.94 158 ASN A N 1
ATOM 1201 C CA . ASN A 1 158 ? 8.944 -2.016 -14.427 1.00 72.94 158 ASN A CA 1
ATOM 1202 C C . ASN A 1 158 ? 9.395 -3.487 -14.327 1.00 72.94 158 ASN A C 1
ATOM 1204 O O . ASN A 1 158 ? 9.689 -3.938 -13.225 1.00 72.94 158 ASN A O 1
ATOM 1208 N N . PRO A 1 159 ? 9.401 -4.259 -15.429 1.00 66.81 159 PRO A N 1
ATOM 1209 C CA . PRO A 1 159 ? 9.649 -5.702 -15.395 1.00 66.81 159 PRO A CA 1
ATOM 1210 C C . PRO A 1 159 ? 11.145 -6.081 -15.367 1.00 66.81 159 PRO A C 1
ATOM 1212 O O . PRO A 1 159 ? 11.475 -7.253 -15.537 1.00 66.81 159 PRO A O 1
ATOM 1215 N N . ASN A 1 160 ? 12.043 -5.102 -15.202 1.00 67.94 160 ASN A N 1
ATOM 1216 C CA . ASN A 1 160 ? 13.451 -5.294 -14.851 1.00 67.94 160 ASN A CA 1
ATOM 1217 C C . ASN A 1 160 ? 13.955 -4.052 -14.087 1.00 67.94 160 ASN A C 1
ATOM 1219 O O . ASN A 1 160 ? 14.347 -3.057 -14.696 1.00 67.94 160 ASN A O 1
ATOM 1223 N N . ALA A 1 161 ? 13.954 -4.094 -12.752 1.00 71.00 161 ALA A N 1
ATOM 1224 C CA . ALA A 1 161 ? 14.456 -2.997 -11.916 1.00 71.00 161 ALA A CA 1
ATOM 1225 C C . ALA A 1 161 ? 15.994 -2.992 -11.739 1.00 71.00 161 ALA A C 1
ATOM 1227 O O . ALA A 1 161 ? 16.530 -2.109 -11.062 1.00 71.00 161 ALA A O 1
ATOM 1228 N N . ALA A 1 162 ? 16.713 -3.951 -12.336 1.00 78.12 162 ALA A N 1
ATOM 1229 C CA . ALA A 1 162 ? 18.155 -4.132 -12.182 1.00 78.12 162 ALA A CA 1
ATOM 1230 C C . ALA A 1 162 ? 18.934 -3.878 -13.484 1.00 78.12 162 ALA A C 1
ATOM 1232 O O . ALA A 1 162 ? 18.502 -4.227 -14.581 1.00 78.12 162 ALA A O 1
ATOM 1233 N N . THR A 1 163 ? 20.118 -3.279 -13.359 1.00 84.31 163 THR A N 1
ATOM 1234 C CA . THR A 1 163 ? 20.921 -2.810 -14.497 1.00 84.31 163 THR A CA 1
ATOM 1235 C C . THR A 1 163 ? 22.416 -3.026 -14.281 1.00 84.31 163 THR A C 1
ATOM 1237 O O . THR A 1 163 ? 22.890 -3.148 -13.153 1.00 84.31 163 THR A O 1
ATOM 1240 N N . ARG A 1 164 ? 23.173 -3.018 -15.382 1.00 88.88 164 ARG A N 1
ATOM 1241 C CA . ARG A 1 164 ? 24.642 -2.963 -15.399 1.00 88.88 164 ARG A CA 1
ATOM 1242 C C . ARG A 1 164 ? 25.127 -1.573 -15.835 1.00 88.88 164 ARG A C 1
ATOM 1244 O O . ARG A 1 164 ? 24.363 -0.804 -16.431 1.00 88.88 164 ARG A O 1
ATOM 1251 N N . MET A 1 165 ? 26.389 -1.264 -15.543 1.00 91.81 165 MET A N 1
ATOM 1252 C CA . MET A 1 165 ? 27.092 -0.051 -15.972 1.00 91.81 165 MET A CA 1
ATOM 1253 C C . MET A 1 165 ? 28.386 -0.412 -16.714 1.00 91.81 165 MET A C 1
ATOM 1255 O O . MET A 1 165 ? 29.159 -1.256 -16.254 1.00 91.81 165 MET A O 1
ATOM 1259 N N . ALA A 1 166 ? 28.663 0.294 -17.809 1.00 93.19 166 ALA A N 1
ATOM 1260 C CA . ALA A 1 166 ? 29.928 0.241 -18.536 1.00 93.19 166 ALA A CA 1
ATOM 1261 C C . ALA A 1 166 ? 30.644 1.600 -18.522 1.00 93.19 166 ALA A C 1
ATOM 1263 O O . ALA A 1 166 ? 30.020 2.654 -18.363 1.00 93.19 166 ALA A O 1
ATOM 1264 N N . ILE A 1 167 ? 31.960 1.573 -18.726 1.00 95.12 167 ILE A N 1
ATOM 1265 C CA . ILE A 1 167 ? 32.820 2.743 -18.933 1.00 95.12 167 ILE A CA 1
ATOM 1266 C C . ILE A 1 167 ? 33.494 2.652 -20.307 1.00 95.12 167 ILE A C 1
ATOM 1268 O O . ILE A 1 167 ? 33.745 1.554 -20.805 1.00 95.12 167 ILE A O 1
ATOM 1272 N N . VAL A 1 168 ? 33.800 3.791 -20.926 1.00 94.00 168 VAL A N 1
ATOM 1273 C CA . VAL A 1 168 ? 34.642 3.831 -22.129 1.00 94.00 168 VAL A CA 1
ATOM 1274 C C . VAL A 1 168 ? 36.102 3.611 -21.750 1.00 94.00 168 VAL A C 1
ATOM 1276 O O . VAL A 1 168 ? 36.624 4.295 -20.868 1.00 94.00 168 VAL A O 1
ATOM 1279 N N . LYS A 1 169 ? 36.754 2.660 -22.422 1.00 92.81 169 LYS A N 1
ATOM 1280 C CA . LYS A 1 169 ? 38.139 2.255 -22.169 1.00 92.81 169 LYS A CA 1
ATOM 1281 C C . LYS A 1 169 ? 38.757 1.600 -23.404 1.00 92.81 169 LYS A C 1
ATOM 1283 O O . LYS A 1 169 ? 38.116 0.752 -24.023 1.00 92.81 169 LYS A O 1
ATOM 1288 N N . ASP A 1 170 ? 39.977 1.984 -23.773 1.00 90.50 170 ASP A N 1
ATOM 1289 C CA . ASP A 1 170 ? 40.725 1.443 -24.923 1.00 90.50 170 ASP A CA 1
ATOM 1290 C C . ASP A 1 170 ? 39.916 1.461 -26.249 1.00 90.50 170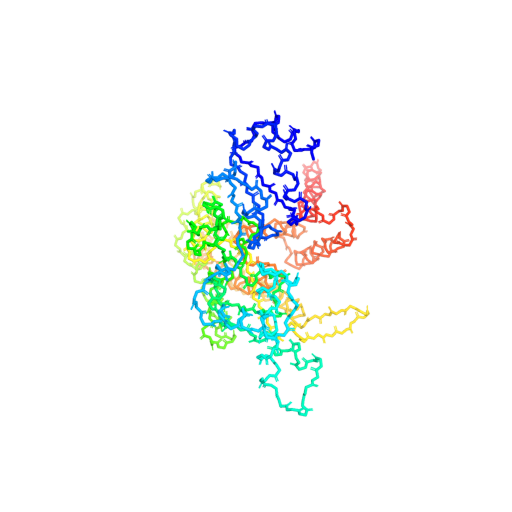 ASP A C 1
ATOM 1292 O O . ASP A 1 170 ? 40.046 0.582 -27.103 1.00 90.50 170 ASP A O 1
ATOM 1296 N N . GLY A 1 171 ? 39.038 2.460 -26.418 1.00 88.94 171 GLY A N 1
ATOM 1297 C CA . GLY A 1 171 ? 38.137 2.576 -27.577 1.00 88.94 171 GLY A CA 1
ATOM 1298 C C . GLY A 1 171 ? 36.974 1.573 -27.594 1.00 88.94 171 GLY A C 1
ATOM 1299 O O . GLY A 1 171 ? 36.387 1.338 -28.649 1.00 88.94 171 GLY A O 1
ATOM 1300 N N . LYS A 1 172 ? 36.634 0.974 -26.448 1.00 91.69 172 LYS A N 1
ATOM 1301 C CA . LYS A 1 172 ? 35.538 0.010 -26.254 1.00 91.69 172 LYS A CA 1
ATOM 1302 C C . LYS A 1 172 ? 34.724 0.327 -24.996 1.00 91.69 172 LYS A C 1
ATOM 1304 O O . LYS A 1 172 ? 35.020 1.277 -24.276 1.00 91.69 172 LYS A O 1
ATOM 1309 N N . TRP A 1 173 ? 33.701 -0.485 -24.739 1.00 93.12 173 TRP A N 1
ATOM 1310 C CA . TRP A 1 173 ? 33.054 -0.582 -23.433 1.00 93.12 173 TRP A CA 1
ATOM 1311 C C . TRP A 1 173 ? 33.785 -1.610 -22.558 1.00 93.12 173 TRP A C 1
ATOM 1313 O O . TRP A 1 173 ? 34.098 -2.702 -23.025 1.00 93.12 173 TRP A O 1
ATOM 1323 N N . ASP A 1 174 ? 34.027 -1.261 -21.297 1.00 93.69 174 ASP A N 1
ATOM 1324 C CA . ASP A 1 174 ? 34.488 -2.156 -20.229 1.00 93.69 174 ASP A CA 1
ATOM 1325 C C . ASP A 1 174 ? 33.402 -2.184 -19.143 1.00 93.69 174 ASP A C 1
ATOM 1327 O O . ASP A 1 174 ? 32.926 -1.128 -18.713 1.00 93.69 174 ASP A O 1
ATOM 1331 N N . VAL A 1 175 ? 32.943 -3.372 -18.743 1.00 91.94 175 VAL A N 1
ATOM 1332 C CA . VAL A 1 175 ? 31.821 -3.515 -17.799 1.00 91.94 175 VAL A CA 1
ATOM 1333 C C . VAL A 1 175 ? 32.341 -3.369 -16.374 1.00 91.94 175 VAL A C 1
ATOM 1335 O O . VAL A 1 175 ? 33.217 -4.115 -15.944 1.00 91.94 175 VAL A O 1
ATOM 1338 N N . ILE A 1 176 ? 31.800 -2.398 -15.637 1.00 91.06 176 ILE A N 1
ATOM 1339 C CA . ILE A 1 176 ? 32.307 -2.000 -14.313 1.00 91.06 176 ILE A CA 1
ATOM 1340 C C . ILE A 1 176 ? 31.375 -2.366 -13.154 1.00 91.06 176 ILE A C 1
ATOM 1342 O O . ILE A 1 176 ? 31.738 -2.155 -11.996 1.00 91.06 176 ILE A O 1
ATOM 1346 N N . SER A 1 177 ? 30.184 -2.895 -13.440 1.00 86.25 177 SER A N 1
ATOM 1347 C CA . SER A 1 177 ? 29.295 -3.455 -12.425 1.00 86.25 177 SER A CA 1
ATOM 1348 C C . SER A 1 177 ? 28.659 -4.757 -12.895 1.00 86.25 177 SER A C 1
ATOM 1350 O O . SER A 1 177 ? 28.263 -4.894 -14.054 1.00 86.25 177 SER A O 1
ATOM 1352 N N . ASP A 1 178 ? 28.461 -5.668 -11.947 1.00 82.19 178 ASP A N 1
ATOM 1353 C CA . ASP A 1 178 ? 27.429 -6.695 -12.048 1.00 82.19 178 ASP A CA 1
ATOM 1354 C C . ASP A 1 178 ? 26.025 -6.049 -12.089 1.00 82.19 178 ASP A C 1
ATOM 1356 O O . ASP A 1 178 ? 25.870 -4.823 -12.144 1.00 82.19 178 ASP A O 1
ATOM 1360 N N . CYS A 1 179 ? 24.983 -6.877 -12.059 1.00 81.06 179 CYS A N 1
ATOM 1361 C CA . CYS A 1 179 ? 23.609 -6.409 -11.907 1.00 81.06 179 CYS A CA 1
ATOM 1362 C C . CYS A 1 179 ? 23.397 -5.731 -10.550 1.00 81.06 179 CYS A C 1
ATOM 1364 O O . CYS A 1 179 ? 23.543 -6.360 -9.503 1.00 81.06 179 CYS A O 1
ATOM 1366 N N . VAL A 1 180 ? 23.005 -4.460 -10.587 1.00 78.44 180 VAL A N 1
ATOM 1367 C CA . VAL A 1 180 ? 22.637 -3.653 -9.422 1.00 78.44 180 VAL A CA 1
ATOM 1368 C C . VAL A 1 180 ? 21.169 -3.257 -9.564 1.00 78.44 180 VAL A C 1
ATOM 1370 O O . VAL A 1 180 ? 20.772 -2.700 -10.588 1.00 78.44 180 VAL A O 1
ATOM 1373 N N . GLU A 1 181 ? 20.357 -3.551 -8.549 1.00 72.50 181 GLU A N 1
ATOM 1374 C CA . GLU A 1 181 ? 18.990 -3.028 -8.445 1.00 72.50 181 GLU A CA 1
ATOM 1375 C C . GLU A 1 181 ? 19.022 -1.502 -8.310 1.00 72.50 181 GLU A C 1
ATOM 1377 O O . GLU A 1 181 ? 19.797 -0.947 -7.527 1.00 72.50 181 GLU A O 1
ATOM 1382 N N . SER A 1 182 ? 18.181 -0.807 -9.074 1.00 71.06 182 SER A N 1
ATOM 1383 C CA . SER A 1 182 ? 18.067 0.646 -8.983 1.00 71.06 182 SER A CA 1
ATOM 1384 C C . SER A 1 182 ? 17.406 1.035 -7.662 1.00 71.06 182 SER A C 1
ATOM 1386 O O . SER A 1 182 ? 16.206 0.822 -7.493 1.00 71.06 182 SER A O 1
ATOM 1388 N N . ASP A 1 183 ? 18.157 1.651 -6.742 1.00 65.12 183 ASP A N 1
ATOM 1389 C CA . ASP A 1 183 ? 17.630 2.131 -5.453 1.00 65.12 183 ASP A CA 1
ATOM 1390 C C . ASP A 1 183 ? 16.811 3.440 -5.570 1.00 65.12 183 ASP A C 1
ATOM 1392 O O . ASP A 1 183 ? 16.716 4.238 -4.639 1.00 65.12 183 ASP A O 1
ATOM 1396 N N . ASP A 1 184 ? 16.197 3.679 -6.730 1.00 69.75 184 ASP A N 1
ATOM 1397 C CA . ASP A 1 184 ? 15.345 4.838 -6.984 1.00 69.75 184 ASP A CA 1
ATOM 1398 C C . ASP A 1 184 ? 14.120 4.825 -6.041 1.00 69.75 184 ASP A C 1
ATOM 1400 O O . ASP A 1 184 ? 13.401 3.816 -5.997 1.00 69.75 184 ASP A O 1
ATOM 1404 N N . PRO A 1 185 ? 13.843 5.899 -5.276 1.00 65.81 185 PRO A N 1
ATOM 1405 C CA . PRO A 1 185 ? 12.641 5.996 -4.449 1.00 65.81 185 PRO A CA 1
ATOM 1406 C C . PRO A 1 185 ? 11.322 5.858 -5.226 1.00 65.81 185 PRO A C 1
ATOM 1408 O O . PRO A 1 185 ? 10.339 5.396 -4.646 1.00 65.81 185 PRO A O 1
ATOM 1411 N N . GLU A 1 186 ? 11.280 6.211 -6.517 1.00 65.81 186 GLU A N 1
ATOM 1412 C CA . GLU A 1 186 ? 10.088 6.056 -7.369 1.00 65.81 186 GLU A CA 1
ATOM 1413 C C . GLU A 1 186 ? 9.854 4.603 -7.817 1.00 65.81 186 GLU A C 1
ATOM 1415 O O . GLU A 1 186 ? 8.731 4.250 -8.164 1.00 65.81 186 GLU A O 1
ATOM 1420 N N . LEU A 1 187 ? 10.880 3.742 -7.747 1.00 60.53 187 LEU A N 1
ATOM 1421 C CA . LEU A 1 187 ? 10.786 2.298 -8.019 1.00 60.53 187 LEU A CA 1
ATOM 1422 C C . LEU A 1 187 ? 10.633 1.450 -6.744 1.00 60.53 187 LEU A C 1
ATOM 1424 O O . LEU A 1 187 ? 10.696 0.221 -6.811 1.00 60.53 187 LEU A O 1
ATOM 1428 N N . ALA A 1 188 ? 10.462 2.072 -5.573 1.00 59.81 188 ALA A N 1
ATOM 1429 C CA . ALA A 1 188 ? 10.345 1.344 -4.310 1.00 59.81 188 ALA A CA 1
ATOM 1430 C C . ALA A 1 188 ? 9.113 0.418 -4.282 1.00 59.81 188 ALA A C 1
ATOM 1432 O O . ALA A 1 188 ? 9.193 -0.681 -3.739 1.00 59.81 188 ALA A O 1
ATOM 1433 N N . ASP A 1 189 ? 7.999 0.824 -4.905 1.00 54.97 189 ASP A N 1
ATOM 1434 C CA . ASP A 1 189 ? 6.780 0.010 -5.020 1.00 54.97 189 ASP A CA 1
ATOM 1435 C C . ASP A 1 189 ? 6.995 -1.277 -5.834 1.00 54.97 189 ASP A C 1
ATOM 1437 O O . ASP A 1 189 ? 6.422 -2.313 -5.502 1.00 54.97 189 ASP A O 1
ATOM 1441 N N . ILE A 1 190 ? 7.867 -1.227 -6.842 1.00 55.12 190 ILE A N 1
ATOM 1442 C CA . ILE A 1 190 ? 8.290 -2.376 -7.647 1.00 55.12 190 ILE A CA 1
ATOM 1443 C C . ILE A 1 190 ? 9.324 -3.223 -6.894 1.00 55.12 190 ILE A C 1
ATOM 1445 O O . ILE A 1 190 ? 9.120 -4.430 -6.773 1.00 55.12 190 ILE A O 1
ATOM 1449 N N . ARG A 1 191 ? 10.355 -2.621 -6.279 1.00 55.38 191 ARG A N 1
ATOM 1450 C CA . ARG A 1 191 ? 11.339 -3.381 -5.477 1.00 55.38 191 ARG A CA 1
ATOM 1451 C C . ARG A 1 191 ? 10.699 -4.131 -4.308 1.00 55.38 191 ARG A C 1
ATOM 1453 O O . ARG A 1 191 ? 11.172 -5.203 -3.951 1.00 55.38 191 ARG A O 1
ATOM 1460 N N . GLU A 1 192 ? 9.609 -3.635 -3.718 1.00 45.25 192 GLU A N 1
ATOM 1461 C CA . GLU A 1 192 ? 8.873 -4.329 -2.641 1.00 45.25 192 GLU A CA 1
ATOM 1462 C C . GLU A 1 192 ? 7.699 -5.205 -3.152 1.00 45.25 192 GLU A C 1
ATOM 1464 O O . GLU A 1 192 ? 7.179 -6.044 -2.407 1.00 45.25 192 GLU A O 1
ATOM 1469 N N . PHE A 1 193 ? 7.319 -5.086 -4.434 1.00 43.66 193 PHE A N 1
ATOM 1470 C CA . PHE A 1 193 ? 6.557 -6.119 -5.155 1.00 43.66 193 PHE A CA 1
ATOM 1471 C C . PHE A 1 193 ? 7.447 -7.351 -5.394 1.00 43.66 193 PHE A C 1
ATOM 1473 O O . PHE A 1 193 ? 7.029 -8.478 -5.121 1.00 43.66 193 PHE A O 1
ATOM 1480 N N . GLU A 1 194 ? 8.699 -7.127 -5.803 1.00 39.09 194 GLU A N 1
ATOM 1481 C CA . GLU A 1 194 ? 9.752 -8.146 -5.871 1.00 39.09 194 GLU A CA 1
ATOM 1482 C C . GLU A 1 194 ? 10.141 -8.644 -4.454 1.00 39.09 194 GLU A C 1
ATOM 1484 O O . GLU A 1 194 ? 10.351 -9.845 -4.260 1.00 39.09 194 GLU A O 1
ATOM 1489 N N . SER A 1 195 ? 10.129 -7.775 -3.427 1.00 36.94 195 SER A N 1
ATOM 1490 C CA . SER A 1 195 ? 10.481 -8.111 -2.031 1.00 36.94 195 SER A CA 1
ATOM 1491 C C . SER A 1 195 ? 9.353 -7.967 -0.979 1.00 36.94 195 SER A C 1
ATOM 1493 O O . SER A 1 195 ? 9.297 -7.073 -0.142 1.00 36.94 195 SER A O 1
ATOM 1495 N N . VAL A 1 196 ? 8.550 -9.031 -0.876 1.00 35.53 196 VAL A N 1
ATOM 1496 C CA . VAL A 1 196 ? 7.907 -9.482 0.384 1.00 35.53 196 VAL A CA 1
ATOM 1497 C C . VAL A 1 196 ? 6.729 -8.642 0.942 1.00 35.53 196 VAL A C 1
ATOM 1499 O O . VAL A 1 196 ? 6.700 -8.270 2.117 1.00 35.53 196 VAL A O 1
ATOM 1502 N N . ARG A 1 197 ? 5.650 -8.535 0.146 1.00 35.22 197 ARG A N 1
ATOM 1503 C CA . ARG A 1 197 ? 4.379 -9.284 0.403 1.00 35.22 197 ARG A CA 1
ATOM 1504 C C . ARG A 1 197 ? 3.578 -8.976 1.694 1.00 35.22 197 ARG A C 1
ATOM 1506 O O . ARG A 1 197 ? 4.095 -9.145 2.791 1.00 35.22 197 ARG A O 1
ATOM 1513 N N . ALA A 1 198 ? 2.296 -8.585 1.583 1.00 41.53 198 ALA A N 1
ATOM 1514 C CA . ALA A 1 198 ? 1.516 -7.882 2.629 1.00 41.53 198 ALA A CA 1
ATOM 1515 C C . ALA A 1 198 ? 0.931 -8.711 3.808 1.00 41.53 198 ALA A C 1
ATOM 1517 O O . ALA A 1 198 ? 0.797 -9.932 3.766 1.00 41.53 198 ALA A O 1
ATOM 1518 N N . HIS A 1 199 ? 0.592 -7.995 4.894 1.00 55.38 199 HIS A N 1
ATOM 1519 C CA . HIS A 1 199 ? 0.229 -8.494 6.241 1.00 55.38 199 HIS A CA 1
ATOM 1520 C C . HIS A 1 199 ? -0.852 -9.630 6.301 1.00 55.38 199 HIS A C 1
ATOM 1522 O O . HIS A 1 199 ? -1.904 -9.505 5.671 1.00 55.38 199 HIS A O 1
ATOM 1528 N N . VAL A 1 200 ? -0.677 -10.672 7.127 1.00 64.81 200 VAL A N 1
ATOM 1529 C CA . VAL A 1 200 ? -1.615 -11.764 7.528 1.00 64.81 200 VAL A CA 1
ATOM 1530 C C . VAL A 1 200 ? -2.555 -12.335 6.452 1.00 64.81 200 VAL A C 1
ATOM 1532 O O . VAL A 1 200 ? -2.281 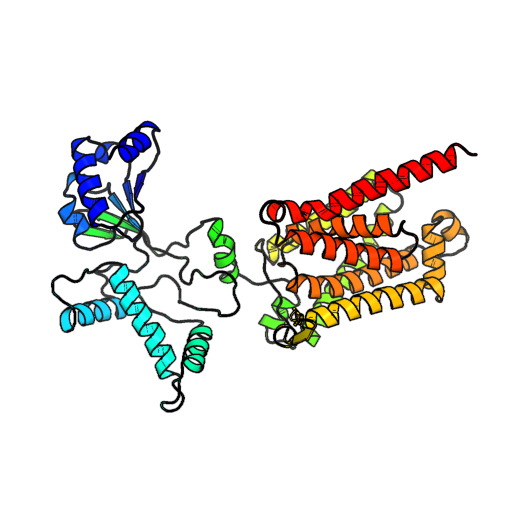-13.414 5.941 1.00 64.81 200 VAL A O 1
ATOM 1535 N N . ALA A 1 201 ? -3.699 -11.703 6.150 1.00 62.41 201 ALA A N 1
ATOM 1536 C CA . ALA A 1 201 ? -4.675 -12.272 5.207 1.00 62.41 201 ALA A CA 1
ATOM 1537 C C . ALA A 1 201 ? -4.103 -12.358 3.791 1.00 62.41 201 ALA A C 1
ATOM 1539 O O . ALA A 1 201 ? -4.283 -13.363 3.109 1.00 62.41 201 ALA A O 1
ATOM 1540 N N . TRP A 1 202 ? -3.372 -11.320 3.388 1.00 60.97 202 TRP A N 1
ATOM 1541 C CA . TRP A 1 202 ? -2.646 -11.296 2.127 1.00 60.97 202 TRP A CA 1
ATOM 1542 C C . TRP A 1 202 ? -1.588 -12.417 2.122 1.00 60.97 202 TRP A C 1
ATOM 1544 O O . TRP A 1 202 ? -1.583 -13.253 1.225 1.00 60.97 202 TRP A O 1
ATOM 1554 N N . GLN A 1 203 ? -0.783 -12.531 3.189 1.00 68.12 203 GLN A N 1
ATOM 1555 C CA . GLN A 1 203 ? 0.246 -13.575 3.328 1.00 68.12 203 GLN A CA 1
ATOM 1556 C C . GLN A 1 203 ? -0.320 -15.002 3.314 1.00 68.12 203 GLN A C 1
ATOM 1558 O O . GLN A 1 203 ? 0.330 -15.908 2.809 1.00 68.12 203 GLN A O 1
ATOM 1563 N N . MET A 1 204 ? -1.526 -15.213 3.846 1.00 69.81 204 MET A N 1
ATOM 1564 C CA . MET A 1 204 ? -2.186 -16.517 3.802 1.00 69.81 204 MET A CA 1
ATOM 1565 C C . MET A 1 204 ? -2.749 -16.856 2.422 1.00 69.81 204 MET A C 1
ATOM 1567 O O . MET A 1 204 ? -2.618 -18.004 2.010 1.00 69.81 204 MET A O 1
ATOM 1571 N N . LEU A 1 205 ? -3.333 -15.892 1.699 1.00 65.38 205 LEU A N 1
ATOM 1572 C CA . LEU A 1 205 ? -3.743 -16.106 0.304 1.00 65.38 205 LEU A CA 1
ATOM 1573 C C . LEU A 1 205 ? -2.546 -16.474 -0.582 1.00 65.38 205 LEU A C 1
ATOM 1575 O O . LEU A 1 205 ? -2.651 -17.374 -1.404 1.00 65.38 205 LEU A O 1
ATOM 1579 N N . GLU A 1 206 ? -1.404 -15.824 -0.361 1.00 65.94 206 GLU A N 1
ATOM 1580 C CA . GLU A 1 206 ? -0.137 -16.103 -1.050 1.00 65.94 206 GLU A CA 1
ATOM 1581 C C . GLU A 1 206 ? 0.510 -17.445 -0.638 1.00 65.94 206 GLU A C 1
ATOM 1583 O O . GLU A 1 206 ? 1.382 -17.965 -1.326 1.00 65.94 206 GLU A O 1
ATOM 1588 N N . TRP A 1 207 ? 0.080 -18.038 0.476 1.00 69.62 207 TRP A N 1
ATOM 1589 C CA . TRP A 1 207 ? 0.417 -19.413 0.868 1.00 69.62 207 TRP A CA 1
ATOM 1590 C C . TRP A 1 207 ? -0.667 -20.422 0.431 1.00 69.62 207 TRP A C 1
ATOM 1592 O O . TRP A 1 207 ? -0.837 -21.459 1.072 1.00 69.62 207 TRP A O 1
ATOM 1602 N N . ASP A 1 208 ? -1.441 -20.096 -0.611 1.00 71.88 208 ASP A N 1
ATOM 1603 C CA . ASP A 1 208 ? -2.559 -20.882 -1.159 1.00 71.88 208 ASP A CA 1
ATOM 1604 C C . ASP A 1 208 ? -3.663 -21.258 -0.141 1.00 71.88 208 ASP A C 1
ATOM 1606 O O . ASP A 1 208 ? -4.498 -22.136 -0.393 1.00 71.88 208 ASP A O 1
ATOM 1610 N N . PHE A 1 209 ? -3.741 -20.590 1.021 1.00 78.44 209 PHE A N 1
ATOM 1611 C CA . PHE A 1 209 ? -4.843 -20.831 1.954 1.00 78.44 209 PHE A CA 1
ATOM 1612 C C . PHE A 1 209 ? -6.148 -20.242 1.404 1.00 78.44 209 PHE A C 1
ATOM 1614 O O . PHE A 1 209 ? -6.171 -19.117 0.899 1.00 78.44 209 PHE A O 1
ATOM 1621 N N . PRO A 1 210 ? -7.288 -20.938 1.577 1.00 86.62 210 PRO A N 1
ATOM 1622 C CA . PRO A 1 210 ? -8.571 -20.439 1.107 1.00 86.62 210 PRO A CA 1
ATOM 1623 C C . PRO A 1 210 ? -8.924 -19.109 1.782 1.00 86.62 210 PRO A C 1
ATOM 1625 O O . PRO A 1 210 ? -8.752 -18.949 2.991 1.00 86.62 210 PRO A O 1
ATOM 1628 N N . LEU A 1 211 ? -9.514 -18.187 1.015 1.00 80.12 211 LEU A N 1
ATOM 1629 C CA . LEU A 1 211 ? -9.886 -16.829 1.440 1.00 80.12 211 LEU A CA 1
ATOM 1630 C C . LEU A 1 211 ? -10.603 -16.761 2.801 1.00 80.12 211 LEU A C 1
ATOM 1632 O O . LEU A 1 211 ? -10.364 -15.844 3.583 1.00 80.12 211 LEU A O 1
ATOM 1636 N N . LEU A 1 212 ? -11.447 -17.746 3.124 1.00 87.44 212 LEU A N 1
ATOM 1637 C CA . LEU A 1 212 ? -12.123 -17.813 4.421 1.00 87.44 212 LEU A CA 1
ATOM 1638 C C . LEU A 1 212 ? -11.140 -17.975 5.597 1.00 87.44 212 LEU A C 1
ATOM 1640 O O . LEU A 1 212 ? -11.336 -17.352 6.638 1.00 87.44 212 LEU A O 1
ATOM 1644 N N . ALA A 1 213 ? -10.073 -18.763 5.437 1.00 86.50 213 ALA A N 1
ATOM 1645 C CA . ALA A 1 213 ? -9.030 -18.926 6.448 1.00 86.50 213 ALA A CA 1
ATOM 1646 C C . ALA A 1 213 ? -8.198 -17.643 6.607 1.00 86.50 213 ALA A C 1
ATOM 1648 O O . ALA A 1 213 ? -7.952 -17.222 7.736 1.00 86.50 213 ALA A O 1
ATOM 1649 N N . ALA A 1 214 ? -7.850 -16.980 5.499 1.00 82.31 214 ALA A N 1
ATOM 1650 C CA . ALA A 1 214 ? -7.169 -15.683 5.506 1.00 82.31 214 ALA A CA 1
ATOM 1651 C C . ALA A 1 214 ? -7.984 -14.597 6.243 1.00 82.31 214 ALA A C 1
ATOM 1653 O O . ALA A 1 214 ? -7.458 -13.903 7.117 1.00 82.31 214 ALA A O 1
ATOM 1654 N N . ILE A 1 215 ? -9.291 -14.502 5.959 1.00 86.12 215 ILE A N 1
ATOM 1655 C CA . ILE A 1 215 ? -10.231 -13.602 6.651 1.00 86.12 215 ILE A CA 1
ATOM 1656 C C . ILE A 1 215 ? -10.296 -13.923 8.152 1.00 86.12 215 ILE A C 1
ATOM 1658 O O . ILE A 1 215 ? -10.128 -13.028 8.984 1.00 86.12 215 ILE A O 1
ATOM 1662 N N . VAL A 1 216 ? -10.504 -15.195 8.517 1.00 91.25 216 VAL A N 1
ATOM 1663 C CA . VAL A 1 216 ? -10.591 -15.629 9.924 1.00 91.25 216 VAL A CA 1
ATOM 1664 C C . VAL A 1 216 ? -9.294 -15.337 10.679 1.00 91.25 216 VAL A C 1
ATOM 1666 O O . VAL A 1 216 ? -9.354 -14.878 11.821 1.00 91.25 216 VAL A O 1
ATOM 1669 N N . ALA A 1 217 ? -8.132 -15.544 10.059 1.00 86.25 217 ALA A N 1
ATOM 1670 C CA . ALA A 1 217 ? -6.837 -15.266 10.667 1.00 86.25 217 ALA A CA 1
ATOM 1671 C C . ALA A 1 217 ? -6.612 -13.767 10.902 1.00 86.25 217 ALA A C 1
ATOM 1673 O O . ALA A 1 217 ? -6.273 -13.388 12.021 1.00 86.25 217 ALA A O 1
ATOM 1674 N N . ALA A 1 218 ? -6.865 -12.898 9.918 1.00 83.75 218 ALA A N 1
ATOM 1675 C CA . ALA A 1 218 ? -6.713 -11.451 10.106 1.00 83.75 218 ALA A CA 1
ATOM 1676 C C . ALA A 1 218 ? -7.670 -10.887 11.169 1.00 83.75 218 ALA A C 1
ATOM 1678 O O . ALA A 1 218 ? -7.248 -10.101 12.022 1.00 83.75 218 ALA A O 1
ATOM 1679 N N . VAL A 1 219 ? -8.931 -11.340 11.192 1.00 89.12 219 VAL A N 1
ATOM 1680 C CA . VAL A 1 219 ? -9.880 -10.972 12.257 1.00 89.12 219 VAL A CA 1
ATOM 1681 C C . VAL A 1 219 ? -9.401 -11.489 13.614 1.00 89.12 219 VAL A C 1
ATOM 1683 O O . VAL A 1 219 ? -9.457 -10.751 14.596 1.00 89.12 219 VAL A O 1
ATOM 1686 N N . THR A 1 220 ? -8.870 -12.713 13.686 1.00 90.38 220 THR A N 1
ATOM 1687 C CA . THR A 1 220 ? -8.369 -13.315 14.934 1.00 90.38 220 THR A CA 1
ATOM 1688 C C . THR A 1 220 ? -7.109 -12.617 15.452 1.00 90.38 220 THR A C 1
ATOM 1690 O O . THR A 1 220 ? -7.026 -12.348 16.647 1.00 90.38 220 THR A O 1
ATOM 1693 N N . VAL A 1 221 ? -6.160 -12.248 14.585 1.00 87.75 221 VAL A N 1
ATOM 1694 C CA . VAL A 1 221 ? -4.952 -11.490 14.960 1.00 87.75 221 VAL A CA 1
ATOM 1695 C C . VAL A 1 221 ? -5.323 -10.082 15.430 1.00 87.75 221 VAL A C 1
ATOM 1697 O O . VAL A 1 221 ? -4.894 -9.677 16.509 1.00 87.75 221 VAL A O 1
ATOM 1700 N N . SER A 1 222 ? -6.183 -9.362 14.699 1.00 87.94 222 SER A N 1
ATOM 1701 C CA . SER A 1 222 ? -6.650 -8.026 15.108 1.00 87.94 222 SER A CA 1
ATOM 1702 C C . SER A 1 222 ? -7.412 -8.070 16.443 1.00 87.94 222 SER A C 1
ATOM 1704 O O . SER A 1 222 ? -7.138 -7.290 17.360 1.00 87.94 222 SER A O 1
ATOM 1706 N N . THR A 1 223 ? -8.293 -9.062 16.614 1.00 92.00 223 THR A N 1
ATOM 1707 C CA . THR A 1 223 ? -9.013 -9.308 17.874 1.00 92.00 223 THR A CA 1
ATOM 1708 C C . THR A 1 223 ? -8.066 -9.691 19.011 1.00 92.00 223 THR A C 1
ATOM 1710 O O . THR A 1 223 ? -8.250 -9.218 20.129 1.00 92.00 223 THR A O 1
ATOM 1713 N N . GLY A 1 224 ? -7.035 -10.496 18.743 1.00 91.62 224 GLY A N 1
ATOM 1714 C CA . GLY A 1 224 ? -6.032 -10.921 19.719 1.00 91.62 224 GLY A CA 1
ATOM 1715 C C . GLY A 1 224 ? -5.164 -9.767 20.222 1.00 91.62 224 GLY A C 1
ATOM 1716 O O . GLY A 1 224 ? -5.028 -9.594 21.433 1.00 91.62 224 GLY A O 1
ATOM 1717 N N . ILE A 1 225 ? -4.647 -8.930 19.318 1.00 88.56 225 ILE A N 1
ATOM 1718 C CA . ILE A 1 225 ? -3.887 -7.716 19.664 1.00 88.56 225 ILE A CA 1
ATOM 1719 C C . ILE A 1 225 ? -4.761 -6.769 20.498 1.00 88.56 225 ILE A C 1
ATOM 1721 O O . ILE A 1 225 ? -4.347 -6.311 21.566 1.00 88.56 225 ILE A O 1
ATOM 1725 N N . SER A 1 226 ? -6.001 -6.531 20.059 1.00 91.69 226 SER A N 1
ATOM 1726 C CA . SER A 1 226 ? -6.944 -5.662 20.769 1.00 91.69 226 SER A CA 1
ATOM 1727 C C . SER A 1 226 ? -7.336 -6.224 22.146 1.00 91.69 226 SER A C 1
ATOM 1729 O O . SER A 1 226 ? -7.362 -5.490 23.134 1.00 91.69 226 SER A O 1
ATOM 1731 N N . PHE A 1 227 ? -7.553 -7.540 22.260 1.00 94.12 227 PHE A N 1
ATOM 1732 C CA . PHE A 1 227 ? -7.777 -8.227 23.536 1.00 94.12 227 PHE A CA 1
ATOM 1733 C C . PHE A 1 227 ? -6.583 -8.071 24.483 1.00 94.12 227 PHE A C 1
ATOM 1735 O O . PHE A 1 227 ? -6.781 -7.714 25.642 1.00 94.12 227 PHE A O 1
ATOM 1742 N N . VAL A 1 228 ? -5.352 -8.295 24.009 1.00 92.62 228 VAL A N 1
ATOM 1743 C CA . VAL A 1 228 ? -4.137 -8.130 24.824 1.00 92.62 228 VAL A CA 1
ATOM 1744 C C . VAL A 1 228 ? -4.016 -6.688 25.320 1.00 92.62 228 VAL A C 1
ATOM 1746 O O . VAL A 1 228 ? -3.762 -6.470 26.509 1.00 92.62 228 VAL A O 1
ATOM 1749 N N . TYR A 1 229 ? -4.290 -5.699 24.463 1.00 91.12 229 TYR A N 1
ATOM 1750 C CA . TYR A 1 229 ? -4.325 -4.303 24.888 1.00 91.12 229 TYR A CA 1
ATOM 1751 C C . TYR A 1 229 ? -5.388 -4.057 25.970 1.00 91.12 229 TYR A C 1
ATOM 1753 O O . TYR A 1 229 ? -5.056 -3.602 27.067 1.00 91.12 229 TYR A O 1
ATOM 1761 N N . GLY A 1 230 ? -6.648 -4.408 25.701 1.00 91.12 230 GLY A N 1
ATOM 1762 C CA . GLY A 1 230 ? -7.765 -4.171 26.615 1.00 91.12 230 GLY A CA 1
ATOM 1763 C C . GLY A 1 230 ? -7.663 -4.919 27.944 1.00 91.12 230 GLY A C 1
ATOM 1764 O O . GLY A 1 230 ? -8.093 -4.402 28.974 1.00 91.12 230 GLY A O 1
ATOM 1765 N N . ARG A 1 231 ? -7.062 -6.115 27.943 1.00 93.25 231 ARG A N 1
ATOM 1766 C CA . ARG A 1 231 ? -6.975 -6.988 29.119 1.00 93.25 231 ARG A CA 1
ATOM 1767 C C . ARG A 1 231 ? -5.784 -6.689 30.026 1.00 93.25 231 ARG A C 1
ATOM 1769 O O . ARG A 1 231 ? -5.890 -6.955 31.229 1.00 93.25 231 ARG A O 1
ATOM 1776 N N . PHE A 1 232 ? -4.679 -6.177 29.477 1.00 92.25 232 PHE A N 1
ATOM 1777 C CA . PHE A 1 232 ? -3.413 -6.012 30.205 1.00 92.25 232 PHE A CA 1
ATOM 1778 C C . PHE A 1 232 ? -2.868 -4.578 30.205 1.00 92.25 232 PHE A C 1
ATOM 1780 O O . PHE A 1 232 ? -2.419 -4.121 31.252 1.00 92.25 232 PHE A O 1
ATOM 1787 N N . LEU A 1 233 ? -2.925 -3.846 29.087 1.00 89.62 233 LEU A N 1
ATOM 1788 C CA . LEU A 1 233 ? -2.315 -2.510 28.972 1.00 89.62 233 LEU A CA 1
ATOM 1789 C C . LEU A 1 233 ? -3.294 -1.388 29.353 1.00 89.62 233 LEU A C 1
ATOM 1791 O O . LEU A 1 233 ? -2.951 -0.518 30.156 1.00 89.62 233 LEU A O 1
ATOM 1795 N N . ALA A 1 234 ? -4.528 -1.421 28.842 1.00 88.06 234 ALA A N 1
ATOM 1796 C CA . ALA A 1 234 ? -5.543 -0.409 29.139 1.00 88.06 234 ALA A CA 1
ATOM 1797 C C . ALA A 1 234 ? -5.810 -0.231 30.655 1.00 88.06 234 ALA A C 1
ATOM 1799 O O . ALA A 1 234 ? -5.860 0.920 31.104 1.00 88.06 234 ALA A O 1
ATOM 1800 N N . PRO A 1 235 ? -5.875 -1.292 31.493 1.00 89.44 235 PRO A N 1
ATOM 1801 C CA . PRO A 1 235 ? -6.066 -1.133 32.936 1.00 89.44 235 PRO A CA 1
ATOM 1802 C C . PRO A 1 235 ? -4.909 -0.396 33.632 1.00 89.44 235 PRO A C 1
ATOM 1804 O O . PRO A 1 235 ? -5.156 0.382 34.555 1.00 89.44 235 PRO A O 1
ATOM 1807 N N . LEU A 1 236 ? -3.664 -0.562 33.162 1.00 88.56 236 LEU A N 1
ATOM 1808 C CA . LEU A 1 236 ? -2.475 0.121 33.704 1.00 88.56 236 LEU A CA 1
ATOM 1809 C C . LEU A 1 236 ? -2.472 1.630 33.399 1.00 88.56 236 LEU A C 1
ATOM 1811 O O . LEU A 1 236 ? -1.951 2.424 34.188 1.00 88.56 236 LEU A O 1
ATOM 1815 N N . LEU A 1 237 ? -3.079 2.026 32.275 1.00 87.31 237 LEU A N 1
ATOM 1816 C CA . LEU A 1 237 ? -3.242 3.420 31.845 1.00 87.31 237 LEU A CA 1
ATOM 1817 C C . LEU A 1 237 ? -4.534 4.072 32.380 1.00 87.31 237 LEU A C 1
ATOM 1819 O O . LEU A 1 237 ? -4.648 5.298 32.396 1.00 87.31 237 LEU A O 1
ATOM 1823 N N . SER A 1 238 ? -5.505 3.274 32.837 1.00 82.44 238 SER A N 1
ATOM 1824 C CA . SER A 1 238 ? -6.854 3.739 33.198 1.00 82.44 238 SER A CA 1
ATOM 1825 C C . SER A 1 238 ? -6.926 4.698 34.397 1.00 82.44 238 SER A C 1
ATOM 1827 O O . SER A 1 238 ? -7.837 5.522 34.457 1.00 82.44 238 SER A O 1
ATOM 1829 N N . HIS A 1 239 ? -5.940 4.646 35.298 1.00 83.25 239 HIS A N 1
ATOM 1830 C CA . HIS A 1 239 ? -5.800 5.539 36.460 1.00 83.25 239 HIS A CA 1
ATOM 1831 C C . HIS A 1 239 ? -4.675 6.576 36.277 1.00 83.25 239 HIS A C 1
ATOM 1833 O O . HIS A 1 239 ? -4.157 7.117 37.250 1.00 83.25 239 HIS A O 1
ATOM 1839 N N . ARG A 1 240 ? -4.238 6.812 35.032 1.00 88.38 240 ARG A N 1
ATOM 1840 C CA . ARG A 1 240 ? -3.244 7.836 34.677 1.00 88.38 240 ARG A CA 1
ATOM 1841 C C . ARG A 1 240 ? -3.916 9.031 34.009 1.00 88.38 240 ARG A C 1
ATOM 1843 O O . ARG A 1 240 ? -4.962 8.871 33.367 1.00 88.38 240 ARG A O 1
ATOM 1850 N N . ASP A 1 241 ? -3.272 10.189 34.119 1.00 88.50 241 ASP A N 1
ATOM 1851 C CA . ASP A 1 241 ? -3.698 11.443 33.495 1.00 88.50 241 ASP A CA 1
ATOM 1852 C C . ASP A 1 241 ? -3.899 11.301 31.983 1.00 88.50 241 ASP A C 1
ATOM 1854 O O . ASP A 1 241 ? -3.242 10.493 31.319 1.00 88.50 241 ASP A O 1
ATOM 1858 N N . THR A 1 242 ? -4.776 12.131 31.418 1.00 85.06 242 THR A N 1
ATOM 1859 C CA . THR A 1 242 ? -5.161 12.088 29.999 1.00 85.06 242 THR A CA 1
ATOM 1860 C C . THR A 1 242 ? -3.956 12.127 29.054 1.00 85.06 242 THR A C 1
ATOM 1862 O O . THR A 1 242 ? -3.929 11.391 28.071 1.00 85.06 242 THR A O 1
ATOM 1865 N N . VAL A 1 243 ? -2.924 12.916 29.384 1.00 87.44 243 VAL A N 1
ATOM 1866 C CA . VAL A 1 243 ? -1.675 13.006 28.605 1.00 87.44 243 VAL A CA 1
ATOM 1867 C C . VAL A 1 243 ? -0.906 11.681 28.629 1.00 87.44 243 VAL A C 1
ATOM 1869 O O . VAL A 1 243 ? -0.534 11.170 27.577 1.00 87.44 243 VAL A O 1
ATOM 1872 N N . VAL A 1 244 ? -0.721 11.078 29.807 1.00 89.25 244 VAL A N 1
ATOM 1873 C CA . VAL A 1 244 ? -0.020 9.789 29.963 1.00 89.25 244 VAL A CA 1
ATOM 1874 C C . VAL A 1 244 ? -0.777 8.669 29.245 1.00 89.25 244 VAL A C 1
ATOM 1876 O O . VAL A 1 244 ? -0.164 7.804 28.622 1.00 89.25 244 VAL A O 1
ATOM 1879 N N . ARG A 1 245 ? -2.113 8.704 29.279 1.00 85.81 245 ARG A N 1
ATOM 1880 C CA . ARG A 1 245 ? -2.974 7.756 28.561 1.00 85.81 245 ARG A CA 1
ATOM 1881 C C . ARG A 1 245 ? -2.836 7.895 27.044 1.00 85.81 245 ARG A C 1
ATOM 1883 O O . ARG A 1 245 ? -2.649 6.883 26.377 1.00 85.81 245 ARG A O 1
ATOM 1890 N N . ALA A 1 246 ? -2.861 9.126 26.527 1.00 84.12 246 ALA A N 1
ATOM 1891 C CA . ALA A 1 246 ? -2.689 9.422 25.105 1.00 84.12 246 ALA A CA 1
ATOM 1892 C C . ALA A 1 246 ? -1.296 9.011 24.590 1.00 84.12 246 ALA A C 1
ATOM 1894 O O . ALA A 1 246 ? -1.192 8.350 23.555 1.00 84.12 246 ALA A O 1
ATOM 1895 N N . VAL A 1 247 ? -0.235 9.321 25.345 1.00 88.19 247 VAL A N 1
ATOM 1896 C CA . VAL A 1 247 ? 1.139 8.882 25.043 1.00 88.19 247 VAL A CA 1
ATOM 1897 C C . VAL A 1 247 ? 1.258 7.355 25.107 1.00 88.19 247 VAL A C 1
ATOM 1899 O O . VAL A 1 247 ? 1.904 6.768 24.247 1.00 88.19 247 VAL A O 1
ATOM 1902 N N . GLY A 1 248 ? 0.586 6.690 26.053 1.00 86.88 248 GLY A N 1
ATOM 1903 C CA . GLY A 1 248 ? 0.534 5.226 26.130 1.00 86.88 248 GLY A CA 1
ATOM 1904 C C . GLY A 1 248 ? -0.130 4.574 24.911 1.00 86.88 248 GLY A C 1
ATOM 1905 O O . GLY A 1 248 ? 0.411 3.617 24.359 1.00 86.88 248 GLY A O 1
ATOM 1906 N N . THR A 1 249 ? -1.259 5.117 24.437 1.00 85.00 249 THR A N 1
ATOM 1907 C CA . THR A 1 249 ? -1.899 4.656 23.190 1.00 85.00 249 THR A CA 1
ATOM 1908 C C . THR A 1 249 ? -1.049 4.938 21.953 1.00 85.00 249 THR A C 1
ATOM 1910 O O . THR A 1 249 ? -0.946 4.075 21.084 1.00 85.00 249 THR A O 1
ATOM 1913 N N . LEU A 1 250 ? -0.404 6.109 21.880 1.00 85.56 250 LEU A N 1
ATOM 1914 C CA . LEU A 1 250 ? 0.469 6.475 20.763 1.00 85.56 250 LEU A CA 1
ATOM 1915 C C . LEU A 1 250 ? 1.725 5.596 20.721 1.00 85.56 250 LEU A C 1
ATOM 1917 O O . LEU A 1 250 ? 2.099 5.127 19.655 1.00 85.56 250 LEU A O 1
ATOM 1921 N N . GLY A 1 251 ? 2.339 5.315 21.873 1.00 85.25 251 GLY A N 1
ATOM 1922 C CA . GLY A 1 251 ? 3.495 4.426 21.974 1.00 85.25 251 GLY A CA 1
ATOM 1923 C C . GLY A 1 251 ? 3.188 3.014 21.474 1.00 85.25 251 GLY A C 1
ATOM 1924 O O . GLY A 1 251 ? 3.984 2.451 20.729 1.00 85.25 251 GLY A O 1
ATOM 1925 N N . LEU A 1 252 ? 2.009 2.464 21.795 1.00 84.50 252 LEU A N 1
ATOM 1926 C CA . LEU A 1 252 ? 1.584 1.183 21.225 1.00 84.50 252 LEU A CA 1
ATOM 1927 C C . LEU A 1 252 ? 1.317 1.278 19.717 1.00 84.50 252 LEU A C 1
ATOM 1929 O O . LEU A 1 252 ? 1.720 0.377 18.989 1.00 84.50 252 LEU A O 1
ATOM 1933 N N . ALA A 1 253 ? 0.670 2.345 19.239 1.00 81.69 253 ALA A N 1
ATOM 1934 C CA . ALA A 1 253 ? 0.454 2.540 17.806 1.00 81.69 253 ALA A CA 1
ATOM 1935 C C . ALA A 1 253 ? 1.790 2.594 17.043 1.00 81.69 253 ALA A C 1
ATOM 1937 O O . ALA A 1 253 ? 1.944 1.898 16.047 1.00 81.69 253 ALA A O 1
ATOM 1938 N N . LEU A 1 254 ? 2.785 3.322 17.559 1.00 83.50 254 LEU A N 1
ATOM 1939 C CA . LEU A 1 254 ? 4.135 3.380 16.994 1.00 83.50 254 LEU A CA 1
ATOM 1940 C C . LEU A 1 254 ? 4.859 2.028 17.053 1.00 83.50 254 LEU A C 1
ATOM 1942 O O . LEU A 1 254 ? 5.515 1.665 16.085 1.00 83.50 254 LEU A O 1
ATOM 1946 N N . VAL A 1 255 ? 4.709 1.247 18.131 1.00 85.75 255 VAL A N 1
ATOM 1947 C CA . VAL A 1 255 ? 5.247 -0.126 18.197 1.00 85.75 255 VAL A CA 1
ATOM 1948 C C . VAL A 1 255 ? 4.578 -1.034 17.165 1.00 85.75 255 VAL A C 1
ATOM 1950 O O . VAL A 1 255 ? 5.272 -1.816 16.521 1.00 85.75 255 VAL A O 1
ATOM 1953 N N . LEU A 1 256 ? 3.261 -0.928 16.961 1.00 81.00 256 LEU A N 1
ATOM 1954 C CA . LEU A 1 256 ? 2.549 -1.697 15.936 1.00 81.00 256 LEU A CA 1
ATOM 1955 C C . LEU A 1 256 ? 2.969 -1.278 14.521 1.00 81.00 256 LEU A C 1
ATOM 1957 O O . LEU A 1 256 ? 3.254 -2.155 13.714 1.00 81.00 256 LEU A O 1
ATOM 1961 N N . ILE A 1 257 ? 3.092 0.023 14.238 1.00 76.06 257 ILE A N 1
ATOM 1962 C CA . ILE A 1 257 ? 3.569 0.545 12.945 1.00 76.06 257 ILE A CA 1
ATOM 1963 C C . ILE A 1 257 ? 5.014 0.099 12.686 1.00 76.06 257 ILE A C 1
ATOM 1965 O O . ILE A 1 257 ? 5.286 -0.473 11.639 1.00 76.06 257 ILE A O 1
ATOM 1969 N N . ALA A 1 258 ? 5.923 0.255 13.653 1.00 78.81 258 ALA A N 1
ATOM 1970 C CA . ALA A 1 258 ? 7.310 -0.191 13.517 1.00 78.81 258 ALA A CA 1
ATOM 1971 C C . ALA A 1 258 ? 7.425 -1.720 13.376 1.00 78.81 258 ALA A C 1
ATOM 1973 O O . ALA A 1 258 ? 8.263 -2.206 12.625 1.00 78.81 258 ALA A O 1
ATOM 1974 N N . THR A 1 259 ? 6.556 -2.491 14.040 1.00 78.62 259 THR A N 1
ATOM 1975 C CA . THR A 1 259 ? 6.463 -3.948 13.837 1.00 78.62 259 THR A CA 1
ATOM 1976 C C . THR A 1 259 ? 5.940 -4.276 12.434 1.00 78.62 259 THR A C 1
ATOM 1978 O O . THR A 1 259 ? 6.434 -5.203 11.799 1.00 78.62 259 THR A O 1
ATOM 1981 N N . MET A 1 260 ? 4.977 -3.509 11.916 1.00 71.50 260 MET A N 1
ATOM 1982 C CA . MET A 1 260 ? 4.499 -3.655 10.540 1.00 71.50 260 MET A CA 1
ATOM 1983 C C . MET A 1 260 ? 5.582 -3.288 9.518 1.00 71.50 260 MET A C 1
ATOM 1985 O O . MET A 1 260 ? 5.707 -4.026 8.553 1.00 71.50 260 MET A O 1
ATOM 1989 N N . GLY A 1 261 ? 6.417 -2.275 9.766 1.00 65.62 261 GLY A N 1
ATOM 1990 C CA . GLY A 1 261 ? 7.581 -1.957 8.927 1.00 65.62 261 GLY A CA 1
ATOM 1991 C C . GLY A 1 261 ? 8.668 -3.038 8.962 1.00 65.62 261 GLY A C 1
ATOM 1992 O O . GLY A 1 261 ? 9.114 -3.507 7.921 1.00 65.62 261 GLY A O 1
ATOM 1993 N N . VAL A 1 262 ? 9.053 -3.499 10.159 1.00 72.69 262 VAL A N 1
ATOM 1994 C CA . VAL A 1 262 ? 10.115 -4.511 10.351 1.00 72.69 262 VAL A CA 1
ATOM 1995 C C . VAL A 1 262 ? 9.740 -5.887 9.794 1.00 72.69 262 VAL A C 1
ATOM 1997 O O . VAL A 1 262 ? 10.623 -6.612 9.343 1.00 72.69 262 VAL A O 1
ATOM 2000 N N . ILE A 1 263 ? 8.462 -6.275 9.844 1.00 66.12 263 ILE A N 1
ATOM 2001 C CA . ILE A 1 263 ? 8.015 -7.587 9.352 1.00 66.12 263 ILE A CA 1
ATOM 2002 C C . ILE A 1 263 ? 7.443 -7.487 7.925 1.00 66.12 263 ILE A C 1
ATOM 2004 O O . ILE A 1 263 ? 7.766 -8.298 7.062 1.00 66.12 263 ILE A O 1
ATOM 2008 N N . TRP A 1 264 ? 6.570 -6.514 7.670 1.00 64.31 264 TRP A N 1
ATOM 2009 C CA . TRP A 1 264 ? 5.703 -6.427 6.490 1.00 64.31 264 TRP A CA 1
ATOM 2010 C C . TRP A 1 264 ? 5.925 -5.134 5.656 1.00 64.31 264 TRP A C 1
ATOM 2012 O O . TRP A 1 264 ? 5.041 -4.799 4.867 1.00 64.31 264 TRP A O 1
ATOM 2022 N N . GLY A 1 265 ? 7.086 -4.469 5.757 1.00 63.72 265 GLY A N 1
ATOM 2023 C CA . GLY A 1 265 ? 7.552 -3.421 4.826 1.00 63.72 265 GLY A CA 1
ATOM 2024 C C . GLY A 1 265 ? 6.876 -2.046 4.945 1.00 63.72 265 GLY A C 1
ATOM 2025 O O . GLY A 1 265 ? 6.038 -1.817 5.820 1.00 63.72 265 GLY A O 1
ATOM 2026 N N . GLU A 1 266 ? 7.244 -1.123 4.051 1.00 57.78 266 GLU A N 1
ATOM 2027 C CA . GLU A 1 266 ? 6.708 0.251 4.006 1.00 57.78 266 GLU A CA 1
ATOM 2028 C C . GLU A 1 266 ? 6.002 0.605 2.686 1.00 57.78 266 GLU A C 1
ATOM 2030 O O . GLU A 1 266 ? 5.424 1.689 2.614 1.00 57.78 266 GLU A O 1
ATOM 2035 N N . THR A 1 267 ? 5.971 -0.240 1.644 1.00 51.88 267 THR A N 1
ATOM 2036 C CA . THR A 1 267 ? 5.234 0.123 0.412 1.00 51.88 267 THR A CA 1
ATOM 2037 C C . THR A 1 267 ? 3.716 -0.058 0.517 1.00 51.88 267 THR A C 1
ATOM 2039 O O . THR A 1 267 ? 3.214 -0.801 1.366 1.00 51.88 267 THR A O 1
ATOM 2042 N N . PRO A 1 268 ? 2.943 0.600 -0.371 1.00 55.59 268 PRO A N 1
ATOM 2043 C CA . PRO A 1 268 ? 1.494 0.537 -0.363 1.00 55.59 268 PRO A CA 1
ATOM 2044 C C . PRO A 1 268 ? 0.983 -0.645 -1.209 1.00 55.59 268 PRO A C 1
ATOM 2046 O O . PRO A 1 268 ? 0.816 -0.533 -2.427 1.00 55.59 268 PRO A O 1
ATOM 2049 N N . ARG A 1 269 ? 0.672 -1.761 -0.541 1.00 59.75 269 ARG A N 1
ATOM 2050 C CA . ARG A 1 269 ? 0.250 -3.046 -1.151 1.00 59.75 269 ARG A CA 1
ATOM 2051 C C . ARG A 1 269 ? -1.283 -3.148 -1.279 1.00 59.75 269 ARG A C 1
ATOM 2053 O O . ARG A 1 269 ? -1.987 -2.285 -0.770 1.00 59.75 269 ARG A O 1
ATOM 2060 N N . ARG A 1 270 ? -1.859 -4.180 -1.912 1.00 63.41 270 ARG A N 1
ATOM 2061 C CA . ARG A 1 270 ? -3.334 -4.337 -2.018 1.00 63.41 270 ARG A CA 1
ATOM 2062 C C . ARG A 1 270 ? -3.791 -5.789 -1.874 1.00 63.41 270 ARG A C 1
ATOM 2064 O O . ARG A 1 270 ? -3.126 -6.699 -2.360 1.00 63.41 270 ARG A O 1
ATOM 2071 N N . LEU A 1 271 ? -4.932 -5.990 -1.219 1.00 67.25 271 LEU A N 1
ATOM 2072 C CA . LEU A 1 271 ? -5.677 -7.248 -1.159 1.00 67.25 271 LEU A CA 1
ATOM 2073 C C . LEU A 1 271 ? -6.769 -7.218 -2.238 1.00 67.25 271 LEU A C 1
ATOM 2075 O O . LEU A 1 271 ? -7.584 -6.304 -2.229 1.00 67.25 271 LEU A O 1
ATOM 2079 N N . GLN A 1 272 ? -6.799 -8.191 -3.149 1.00 71.38 272 GLN A N 1
ATOM 2080 C CA . GLN A 1 272 ? -7.869 -8.315 -4.150 1.00 71.38 272 GLN A CA 1
ATOM 2081 C C . GLN A 1 272 ? -8.837 -9.435 -3.748 1.00 71.38 272 GLN A C 1
ATOM 2083 O O . GLN A 1 272 ? -8.408 -10.502 -3.301 1.00 71.38 272 GLN A O 1
ATOM 2088 N N . PHE A 1 273 ? -10.140 -9.222 -3.931 1.00 73.88 273 PHE A N 1
ATOM 2089 C CA . PHE A 1 273 ? -11.168 -10.234 -3.701 1.00 73.88 273 PHE A CA 1
ATOM 2090 C C . PHE A 1 273 ? -11.739 -10.748 -5.037 1.00 73.88 273 PHE A C 1
ATOM 2092 O O . PHE A 1 273 ? -11.942 -9.972 -5.973 1.00 73.88 273 PHE A O 1
ATOM 2099 N N . PRO A 1 274 ? -12.150 -12.029 -5.139 1.00 73.06 274 PRO A N 1
ATOM 2100 C CA . PRO A 1 274 ? -12.868 -12.533 -6.320 1.00 73.06 274 PRO A CA 1
ATOM 2101 C C . PRO A 1 274 ? -14.148 -11.737 -6.657 1.00 73.06 274 PRO A C 1
ATOM 2103 O O . PRO A 1 274 ? -14.623 -11.743 -7.791 1.00 73.06 274 PRO A O 1
ATOM 2106 N N . THR A 1 275 ? -14.703 -11.016 -5.679 1.00 83.31 275 THR A N 1
ATOM 2107 C CA . THR A 1 275 ? -15.872 -10.137 -5.813 1.00 83.31 275 THR A CA 1
ATOM 2108 C C . THR A 1 275 ? -15.587 -8.766 -6.445 1.00 83.31 275 THR A C 1
ATOM 2110 O O . THR A 1 275 ? -16.533 -8.005 -6.651 1.00 83.31 275 THR A O 1
ATOM 2113 N N . ASP A 1 276 ? -14.336 -8.447 -6.794 1.00 78.31 276 ASP A N 1
ATOM 2114 C CA . ASP A 1 276 ? -13.975 -7.224 -7.535 1.00 78.31 276 ASP A CA 1
ATOM 2115 C C . ASP A 1 276 ? -14.172 -7.375 -9.048 1.00 78.31 276 ASP A C 1
ATOM 2117 O O . ASP A 1 276 ? -14.563 -6.434 -9.750 1.00 78.31 276 ASP A O 1
ATOM 2121 N N . GLN A 1 277 ? -13.975 -8.597 -9.549 1.00 77.50 277 GLN A N 1
ATOM 2122 C CA . GLN A 1 277 ? -14.256 -8.957 -10.938 1.00 77.50 277 GLN A CA 1
ATOM 2123 C C . GLN A 1 277 ? -15.768 -9.007 -11.209 1.00 77.50 277 GLN A C 1
ATOM 2125 O O . GLN A 1 277 ? -16.207 -8.675 -12.309 1.00 77.50 277 GLN A O 1
ATOM 2130 N N . LEU A 1 278 ? -16.572 -9.348 -10.196 1.00 82.94 278 LEU A N 1
ATOM 2131 C CA . LEU A 1 278 ? -18.033 -9.316 -10.256 1.00 82.94 278 LEU A CA 1
ATOM 2132 C C . LEU A 1 278 ? -18.560 -7.889 -10.060 1.00 82.94 278 LEU A C 1
ATOM 2134 O O . LEU A 1 278 ? -18.213 -7.206 -9.095 1.00 82.94 278 LEU A O 1
ATOM 2138 N N . PHE A 1 279 ? -19.462 -7.444 -10.934 1.00 87.06 279 PHE A N 1
ATOM 2139 C CA . PHE A 1 279 ? -20.086 -6.125 -10.833 1.00 87.06 279 PHE A CA 1
ATOM 2140 C C . PHE A 1 279 ? -21.526 -6.103 -11.345 1.00 87.06 279 PHE A C 1
ATOM 2142 O O . PHE A 1 279 ? -21.937 -6.948 -12.137 1.00 87.06 279 PHE A O 1
ATOM 2149 N N . ILE A 1 280 ? -22.269 -5.085 -10.914 1.00 90.19 280 ILE A N 1
ATOM 2150 C CA . ILE A 1 280 ? -23.529 -4.656 -11.523 1.00 90.19 280 ILE A CA 1
ATOM 2151 C C . ILE A 1 280 ? -23.365 -3.236 -12.073 1.00 90.19 280 ILE A C 1
ATOM 2153 O O . ILE A 1 280 ? -22.603 -2.432 -11.529 1.00 90.19 280 ILE A O 1
ATOM 2157 N N . THR A 1 281 ? -24.075 -2.917 -13.151 1.00 88.00 281 THR A N 1
ATOM 2158 C CA . THR A 1 281 ? -24.168 -1.557 -13.691 1.00 88.00 281 THR A CA 1
ATOM 2159 C C . THR A 1 281 ? -25.479 -0.917 -13.246 1.00 88.00 281 THR A C 1
ATOM 2161 O O . THR A 1 281 ? -26.560 -1.446 -13.497 1.00 88.00 281 THR A O 1
ATOM 2164 N N . LEU A 1 282 ? -25.392 0.228 -12.568 1.00 86.19 282 LEU A N 1
ATOM 2165 C CA . LEU A 1 282 ? -26.547 0.995 -12.099 1.00 86.19 282 LEU A CA 1
ATOM 2166 C C . LEU A 1 282 ? -26.369 2.449 -12.539 1.00 86.19 282 LEU A C 1
ATOM 2168 O O . LEU A 1 282 ? -25.388 3.075 -12.154 1.00 86.19 282 LEU A O 1
ATOM 2172 N N . PHE A 1 283 ? -27.292 2.978 -13.349 1.00 86.25 283 PHE A N 1
ATOM 2173 C CA . PHE A 1 283 ? -27.188 4.335 -13.917 1.00 86.25 283 PHE A CA 1
ATOM 2174 C C . PHE A 1 283 ? -25.813 4.599 -14.568 1.00 86.25 283 PHE A C 1
ATOM 2176 O O . PHE A 1 283 ? -25.152 5.586 -14.266 1.00 86.25 283 PHE A O 1
ATOM 2183 N N . GLU A 1 284 ? -25.355 3.653 -15.398 1.00 81.75 284 GLU A N 1
ATOM 2184 C CA . GLU A 1 284 ? -24.035 3.633 -16.065 1.00 81.75 284 GLU A CA 1
ATOM 2185 C C . GLU A 1 284 ? -22.808 3.515 -15.126 1.00 81.75 284 GLU A C 1
ATOM 2187 O O . GLU A 1 284 ? -21.697 3.258 -15.589 1.00 81.75 284 GLU A O 1
ATOM 2192 N N . VAL A 1 285 ? -22.989 3.561 -13.801 1.00 81.00 285 VAL A N 1
ATOM 2193 C CA . VAL A 1 285 ? -21.921 3.353 -12.809 1.00 81.00 285 VAL A CA 1
ATOM 2194 C C . VAL A 1 285 ? -21.679 1.860 -12.559 1.00 81.00 285 VAL A C 1
ATOM 2196 O O . VAL A 1 285 ? -22.599 1.110 -12.225 1.00 81.00 285 VAL A O 1
ATOM 2199 N N . ARG A 1 286 ? -20.415 1.422 -12.656 1.00 83.38 286 ARG A N 1
ATOM 2200 C CA . ARG A 1 286 ? -19.969 0.068 -12.276 1.00 83.38 286 ARG A CA 1
ATOM 2201 C C . ARG A 1 286 ? -19.799 -0.047 -10.754 1.00 83.38 286 ARG A C 1
ATOM 2203 O O . ARG A 1 286 ? -18.879 0.533 -10.176 1.00 83.38 286 ARG A O 1
ATOM 2210 N N . LEU A 1 287 ? -20.647 -0.850 -10.114 1.00 85.56 287 LEU A N 1
ATOM 2211 C CA . LEU A 1 287 ? -20.567 -1.216 -8.696 1.00 85.56 287 LEU A CA 1
ATOM 2212 C C . LEU A 1 287 ? -20.050 -2.654 -8.558 1.00 85.56 287 LEU A C 1
ATOM 2214 O O . LEU A 1 287 ? -20.733 -3.594 -8.959 1.00 85.56 287 LEU A O 1
ATOM 2218 N N . THR A 1 288 ? -18.850 -2.833 -7.995 1.00 89.44 288 THR A N 1
ATOM 2219 C CA . THR A 1 288 ? -18.296 -4.165 -7.693 1.00 89.44 288 THR A CA 1
ATOM 2220 C C . THR A 1 288 ? -19.003 -4.803 -6.499 1.00 89.44 288 THR A C 1
ATOM 2222 O O . THR A 1 288 ? -19.479 -4.102 -5.597 1.00 89.44 288 THR A O 1
ATOM 2225 N N . PHE A 1 289 ? -19.054 -6.137 -6.453 1.00 91.00 289 PHE A N 1
ATOM 2226 C CA . PHE A 1 289 ? -19.682 -6.840 -5.331 1.00 91.00 289 PHE A CA 1
ATOM 2227 C C . PHE A 1 289 ? -18.952 -6.573 -4.008 1.00 91.00 289 PHE A C 1
ATOM 2229 O O . PHE A 1 289 ? -19.623 -6.422 -2.992 1.00 91.00 289 PHE A O 1
ATOM 2236 N N . THR A 1 290 ? -17.627 -6.397 -4.004 1.00 89.00 290 THR A N 1
ATOM 2237 C CA . THR A 1 290 ? -16.861 -6.026 -2.795 1.00 89.00 290 THR A CA 1
ATOM 2238 C C . THR A 1 290 ? -17.340 -4.709 -2.173 1.00 89.00 290 THR A C 1
ATOM 2240 O O . THR A 1 290 ? -17.497 -4.625 -0.956 1.00 89.00 290 THR A O 1
ATOM 2243 N N . ARG A 1 291 ? -17.678 -3.693 -2.983 1.00 90.00 291 ARG A N 1
ATOM 2244 C CA . ARG A 1 291 ? -18.238 -2.416 -2.488 1.00 90.00 291 ARG A CA 1
ATOM 2245 C C . ARG A 1 291 ? -19.638 -2.586 -1.891 1.00 90.00 291 ARG A C 1
ATOM 2247 O O . ARG A 1 291 ? -19.950 -1.966 -0.876 1.00 90.00 291 ARG A O 1
ATOM 2254 N N . LEU A 1 292 ? -20.467 -3.451 -2.480 1.00 91.94 292 LEU A N 1
ATOM 2255 C CA . LEU A 1 292 ? -21.795 -3.786 -1.948 1.00 91.94 292 LEU A CA 1
ATOM 2256 C C . LEU A 1 292 ? -21.695 -4.593 -0.641 1.00 91.94 292 LEU A C 1
ATOM 2258 O O . LEU A 1 292 ? -22.423 -4.312 0.311 1.00 91.94 292 LEU A O 1
ATOM 2262 N N . ILE A 1 293 ? -20.756 -5.541 -0.571 1.00 92.69 293 ILE A N 1
ATOM 2263 C CA . ILE A 1 293 ? -20.431 -6.317 0.633 1.00 92.69 293 ILE A CA 1
ATOM 2264 C C . ILE A 1 293 ? -19.930 -5.389 1.740 1.00 92.69 293 ILE A C 1
ATOM 2266 O O . ILE A 1 293 ? -20.399 -5.504 2.867 1.00 92.69 293 ILE A O 1
ATOM 2270 N N . ALA A 1 294 ? -19.055 -4.428 1.435 1.00 92.19 294 ALA A N 1
ATOM 2271 C CA . ALA A 1 294 ? -18.569 -3.457 2.409 1.00 92.19 294 ALA A CA 1
ATOM 2272 C C . ALA A 1 294 ? -19.681 -2.565 2.975 1.00 92.19 294 ALA A C 1
ATOM 2274 O O . ALA A 1 294 ? -19.760 -2.380 4.190 1.00 92.19 294 ALA A O 1
ATOM 2275 N N . LEU A 1 295 ? -20.577 -2.058 2.120 1.00 92.88 295 LEU A N 1
ATOM 2276 C CA . LEU A 1 295 ? -21.736 -1.279 2.559 1.00 92.88 295 LEU A CA 1
ATOM 2277 C C . LEU A 1 295 ? -22.676 -2.121 3.438 1.00 92.88 295 LEU A C 1
ATOM 2279 O O . LEU A 1 295 ? -23.086 -1.675 4.511 1.00 92.88 295 LEU A O 1
ATOM 2283 N N . GLY A 1 296 ? -22.974 -3.356 3.021 1.00 95.38 296 GLY A N 1
ATOM 2284 C CA . GLY A 1 296 ? -23.784 -4.297 3.795 1.00 95.38 296 GLY A CA 1
ATOM 2285 C C . GLY A 1 296 ? -23.148 -4.666 5.138 1.00 95.38 296 GLY A C 1
ATOM 2286 O O . GLY A 1 296 ? -23.839 -4.700 6.155 1.00 95.38 296 GLY A O 1
ATOM 2287 N N . LEU A 1 297 ? -21.828 -4.874 5.169 1.00 94.62 297 LEU A N 1
ATOM 2288 C CA . LEU A 1 297 ? -21.078 -5.192 6.380 1.00 94.62 297 LEU A CA 1
ATOM 2289 C C . LEU A 1 297 ? -21.030 -4.000 7.341 1.00 94.62 297 LEU A C 1
ATOM 2291 O O . LEU A 1 297 ? -21.245 -4.192 8.533 1.00 94.62 297 LEU A O 1
ATOM 2295 N N . ALA A 1 298 ? -20.848 -2.772 6.846 1.00 94.12 298 ALA A N 1
ATOM 2296 C CA . ALA A 1 298 ? -20.913 -1.565 7.669 1.00 94.12 298 ALA A CA 1
ATOM 2297 C C . ALA A 1 298 ? -22.299 -1.394 8.322 1.00 94.12 298 ALA A C 1
ATOM 2299 O O . ALA A 1 298 ? -22.392 -1.177 9.532 1.00 94.12 298 ALA A O 1
ATOM 2300 N N . VAL A 1 299 ? -23.381 -1.568 7.553 1.00 96.00 299 VAL A N 1
ATOM 2301 C CA . VAL A 1 299 ? -24.764 -1.539 8.069 1.00 96.00 299 VAL A CA 1
ATOM 2302 C C . VAL A 1 299 ? -24.999 -2.654 9.098 1.00 96.00 299 VAL A C 1
ATOM 2304 O O . VAL A 1 299 ? -25.580 -2.399 10.155 1.00 96.00 299 VAL A O 1
ATOM 2307 N N . LEU A 1 300 ? -24.505 -3.870 8.838 1.00 96.88 300 LEU A N 1
ATOM 2308 C CA . LEU A 1 300 ? -24.596 -5.005 9.759 1.00 96.88 300 LEU A CA 1
ATOM 2309 C C . LEU A 1 300 ? -23.824 -4.751 11.062 1.00 96.88 300 LEU A C 1
ATOM 2311 O O . LEU A 1 300 ? -24.372 -4.960 12.142 1.00 96.88 300 LEU A O 1
ATOM 2315 N N . MET A 1 301 ? -22.584 -4.261 10.982 1.00 95.62 301 MET A N 1
ATOM 2316 C CA . MET A 1 301 ? -21.747 -3.927 12.138 1.00 95.62 301 MET A CA 1
ATOM 2317 C C . MET A 1 301 ? -22.423 -2.872 13.018 1.00 95.62 301 MET A C 1
ATOM 2319 O O . MET A 1 301 ? -22.560 -3.092 14.222 1.00 95.62 301 MET A O 1
ATOM 2323 N N . VAL A 1 302 ? -22.914 -1.775 12.424 1.00 95.94 302 VAL A N 1
ATOM 2324 C CA . VAL A 1 302 ? -23.637 -0.699 13.131 1.00 95.94 302 VAL A CA 1
ATOM 2325 C C . VAL A 1 302 ? -24.932 -1.220 13.763 1.00 95.94 302 VAL A C 1
ATOM 2327 O O . VAL A 1 302 ? -25.226 -0.893 14.917 1.00 95.94 302 VAL A O 1
ATOM 2330 N N . GLY A 1 303 ? -25.677 -2.079 13.062 1.00 96.88 303 GLY A N 1
ATOM 2331 C CA . GLY A 1 303 ? -26.866 -2.745 13.596 1.00 96.88 303 GLY A CA 1
ATOM 2332 C C . GLY A 1 303 ? -26.559 -3.643 14.799 1.00 96.88 303 GLY A C 1
ATOM 2333 O O . GLY A 1 303 ? -27.210 -3.517 15.837 1.00 96.88 303 GLY A O 1
ATOM 2334 N N . LEU A 1 304 ? -25.533 -4.494 14.698 1.00 96.62 304 LEU A N 1
ATOM 2335 C CA . LEU A 1 304 ? -25.125 -5.425 15.755 1.00 96.62 304 LEU A CA 1
ATOM 2336 C C . LEU A 1 304 ? -24.635 -4.703 17.017 1.00 96.62 304 LEU A C 1
ATOM 2338 O O . LEU A 1 304 ? -25.067 -5.059 18.114 1.00 96.62 304 LEU A O 1
ATOM 2342 N N . ILE A 1 305 ? -23.796 -3.666 16.896 1.00 96.00 305 ILE A N 1
ATOM 2343 C CA . ILE A 1 305 ? -23.353 -2.899 18.073 1.00 96.00 305 ILE A CA 1
ATOM 2344 C C . ILE A 1 305 ? -24.500 -2.082 18.686 1.00 96.00 305 ILE A C 1
ATOM 2346 O O . ILE A 1 305 ? -24.610 -2.006 19.908 1.00 96.00 305 ILE A O 1
ATOM 2350 N N . THR A 1 306 ? -25.411 -1.541 17.868 1.00 95.50 306 THR A N 1
ATOM 2351 C CA . THR A 1 306 ? -26.607 -0.837 18.364 1.00 95.50 306 THR A CA 1
ATOM 2352 C C . THR A 1 306 ? -27.522 -1.788 19.140 1.00 95.50 306 THR A C 1
ATOM 2354 O O . THR A 1 306 ? -27.993 -1.442 20.225 1.00 95.50 306 THR A O 1
ATOM 2357 N N . LEU A 1 307 ? -27.735 -3.006 18.632 1.00 96.56 307 LEU A N 1
ATOM 2358 C CA . LEU A 1 307 ? -28.485 -4.055 19.322 1.00 96.56 307 LEU A CA 1
ATOM 2359 C C . LEU A 1 307 ? -27.802 -4.444 20.643 1.00 96.56 307 LEU A C 1
ATOM 2361 O O . LEU A 1 307 ? -28.463 -4.462 21.684 1.00 96.56 307 LEU A O 1
ATOM 2365 N N . LEU A 1 308 ? -26.488 -4.697 20.618 1.00 97.00 308 LEU A N 1
ATOM 2366 C CA . LEU A 1 308 ? -25.697 -5.069 21.794 1.00 97.00 308 LEU A CA 1
ATOM 2367 C C . LEU A 1 308 ? -25.799 -4.007 22.893 1.00 97.00 308 LEU A C 1
ATOM 2369 O O . LEU A 1 308 ? -26.169 -4.344 24.021 1.00 97.00 308 LEU A O 1
ATOM 2373 N N . LEU A 1 309 ? -25.527 -2.738 22.566 1.00 95.44 309 LEU A N 1
ATOM 2374 C CA . LEU A 1 309 ? -25.539 -1.631 23.525 1.00 95.44 309 LEU A CA 1
ATOM 2375 C C . LEU A 1 309 ? -26.925 -1.405 24.140 1.00 95.44 309 LEU A C 1
ATOM 2377 O O . LEU A 1 309 ? -27.027 -1.155 25.343 1.00 95.44 309 LEU A O 1
ATOM 2381 N N . ASN A 1 310 ? -27.990 -1.522 23.344 1.00 95.00 310 ASN A N 1
ATOM 2382 C CA . ASN A 1 310 ? -29.348 -1.217 23.792 1.00 95.00 310 ASN A CA 1
ATOM 2383 C C . ASN A 1 310 ? -30.046 -2.375 24.525 1.00 95.00 310 ASN A C 1
ATOM 2385 O O . ASN A 1 310 ? -30.858 -2.100 25.407 1.00 95.00 310 ASN A O 1
ATOM 2389 N N . THR A 1 311 ? -29.747 -3.640 24.197 1.00 96.19 311 THR A N 1
ATOM 2390 C CA . THR A 1 311 ? -30.520 -4.800 24.696 1.00 96.19 311 THR A CA 1
ATOM 2391 C C . THR A 1 311 ? -29.776 -5.709 25.676 1.00 96.19 311 THR A C 1
ATOM 2393 O O . THR A 1 311 ? -30.423 -6.417 26.448 1.00 96.19 311 THR A O 1
ATOM 2396 N N . THR A 1 312 ? -28.438 -5.716 25.684 1.00 97.12 312 THR A N 1
ATOM 2397 C CA . THR A 1 312 ? -27.666 -6.663 26.510 1.00 97.12 312 THR A CA 1
ATOM 2398 C C . THR A 1 312 ? -27.212 -6.049 27.833 1.00 97.12 312 THR A C 1
ATOM 2400 O O . THR A 1 312 ? -27.025 -4.838 27.942 1.00 97.12 312 THR A O 1
ATOM 2403 N N . ARG A 1 313 ? -26.959 -6.896 28.845 1.00 94.75 313 ARG A N 1
ATOM 2404 C CA . ARG A 1 313 ? -26.346 -6.451 30.112 1.00 94.75 313 ARG A CA 1
ATOM 2405 C C . ARG A 1 313 ? -24.960 -5.845 29.894 1.00 94.75 313 ARG A C 1
ATOM 2407 O O . ARG A 1 313 ? -24.698 -4.778 30.423 1.00 94.75 313 ARG A O 1
ATOM 2414 N N . LEU A 1 314 ? -24.140 -6.449 29.030 1.00 95.81 314 LEU A N 1
ATOM 2415 C CA . LEU A 1 314 ? -22.853 -5.878 28.623 1.00 95.81 314 LEU A CA 1
ATOM 2416 C C . LEU A 1 314 ? -23.028 -4.468 28.031 1.00 95.81 314 LEU A C 1
ATOM 2418 O O . LEU A 1 314 ? -22.280 -3.560 28.366 1.00 95.81 314 LEU A O 1
ATOM 2422 N N . GLY A 1 315 ? -24.055 -4.260 27.206 1.00 95.44 315 GLY A N 1
ATOM 2423 C CA . GLY A 1 315 ? -24.395 -2.956 26.643 1.00 95.44 315 GLY A CA 1
ATOM 2424 C C . GLY A 1 315 ? -24.864 -1.911 27.660 1.00 95.44 315 GLY A C 1
ATOM 2425 O O . GLY A 1 315 ? -24.625 -0.717 27.470 1.00 95.44 315 GLY A O 1
ATOM 2426 N N . LEU A 1 316 ? -25.507 -2.343 28.748 1.00 94.88 316 LEU A N 1
ATOM 2427 C CA . LEU A 1 316 ? -25.819 -1.491 29.895 1.00 94.88 316 LEU A CA 1
ATOM 2428 C C . LEU A 1 316 ? -24.546 -1.151 30.684 1.00 94.88 316 LEU A C 1
ATOM 2430 O O . LEU A 1 316 ? -24.299 0.025 30.939 1.00 94.88 316 LEU A O 1
ATOM 2434 N N . ASP A 1 317 ? -23.715 -2.150 30.987 1.00 96.19 317 ASP A N 1
ATOM 2435 C CA . ASP A 1 317 ? -22.441 -1.999 31.701 1.00 96.19 317 ASP A CA 1
ATOM 2436 C C . ASP A 1 317 ? -21.487 -1.044 30.957 1.00 96.19 317 ASP A C 1
ATOM 2438 O O . ASP A 1 317 ? -20.888 -0.163 31.570 1.00 96.19 317 ASP A O 1
ATOM 2442 N N . MET A 1 318 ? -21.384 -1.169 29.627 1.00 95.38 318 MET A N 1
ATOM 2443 C CA . MET A 1 318 ? -20.589 -0.280 28.766 1.00 95.38 318 MET A CA 1
ATOM 2444 C C . MET A 1 318 ? -21.105 1.166 28.797 1.00 95.38 318 MET A C 1
ATOM 2446 O O . MET A 1 318 ? -20.304 2.098 28.823 1.00 95.38 318 MET A O 1
ATOM 2450 N N . ARG A 1 319 ? -22.430 1.372 28.815 1.00 92.88 319 ARG A N 1
ATOM 2451 C CA . ARG A 1 319 ? -23.033 2.715 28.888 1.00 92.88 319 ARG A CA 1
ATOM 2452 C C . ARG A 1 319 ? -22.937 3.337 30.281 1.00 92.88 319 ARG A C 1
ATOM 2454 O O . ARG A 1 319 ? -22.780 4.548 30.372 1.00 92.88 319 ARG A O 1
ATOM 2461 N N . ALA A 1 320 ? -22.995 2.540 31.347 1.00 93.25 320 ALA A N 1
ATOM 2462 C CA . ALA A 1 320 ? -22.728 3.009 32.706 1.00 93.25 320 ALA A CA 1
ATOM 2463 C C . ALA A 1 320 ? -21.266 3.470 32.838 1.00 93.25 320 ALA A C 1
ATOM 2465 O O . ALA A 1 320 ? -21.011 4.621 33.193 1.00 93.25 320 ALA A O 1
ATOM 2466 N N . LEU A 1 321 ? -20.328 2.609 32.424 1.00 92.50 321 LEU A N 1
ATOM 2467 C CA . LEU A 1 321 ? -18.884 2.863 32.406 1.00 92.50 321 LEU A CA 1
ATOM 2468 C C . LEU A 1 321 ? -18.499 4.120 31.605 1.00 92.50 321 LEU A C 1
ATOM 2470 O O . LEU A 1 321 ? -17.563 4.819 31.983 1.00 92.50 321 LEU A O 1
ATOM 2474 N N . ALA A 1 322 ? -19.215 4.409 30.513 1.00 90.19 322 ALA A N 1
ATOM 2475 C CA . ALA A 1 322 ? -18.993 5.594 29.684 1.00 90.19 322 ALA A CA 1
ATOM 2476 C C . ALA A 1 322 ? -19.508 6.910 30.305 1.00 90.19 322 ALA A C 1
ATOM 2478 O O . ALA A 1 322 ? -19.055 7.974 29.892 1.00 90.19 322 ALA A O 1
ATOM 2479 N N . ASN A 1 323 ? -20.434 6.852 31.271 1.00 89.56 323 ASN A N 1
ATOM 2480 C CA . ASN A 1 323 ? -20.913 8.032 31.999 1.00 89.56 323 ASN A CA 1
ATOM 2481 C C . ASN A 1 323 ? -20.002 8.354 33.193 1.00 89.56 323 ASN A C 1
ATOM 2483 O O . ASN A 1 323 ? -19.543 9.483 33.334 1.00 89.56 323 ASN A O 1
ATOM 2487 N N . ASP A 1 324 ? -19.760 7.360 34.053 1.00 90.62 324 ASP A N 1
ATOM 2488 C CA . ASP A 1 324 ? -18.899 7.472 35.232 1.00 90.62 324 ASP A CA 1
ATOM 2489 C C . ASP A 1 324 ? -18.322 6.090 35.570 1.00 90.62 324 ASP A C 1
ATOM 2491 O O . ASP A 1 324 ? -19.051 5.124 35.825 1.00 90.62 324 ASP A O 1
ATOM 2495 N N . ARG A 1 325 ? -16.992 5.994 35.554 1.00 89.56 325 ARG A N 1
ATOM 2496 C CA . ARG A 1 325 ? -16.246 4.751 35.762 1.00 89.56 325 ARG A CA 1
ATOM 2497 C C . ARG A 1 325 ? -16.181 4.329 37.227 1.00 89.56 325 ARG A C 1
ATOM 2499 O O . ARG A 1 325 ? -16.270 3.134 37.512 1.00 89.56 325 ARG A O 1
ATOM 2506 N N . ASP A 1 326 ? -16.054 5.286 38.135 1.00 89.56 326 ASP A N 1
ATOM 2507 C CA . ASP A 1 326 ? -15.821 5.014 39.552 1.00 89.56 326 ASP A CA 1
ATOM 2508 C C . ASP A 1 326 ? -17.159 4.748 40.257 1.00 89.56 326 ASP A C 1
ATOM 2510 O O . ASP A 1 326 ? -17.282 3.783 41.016 1.00 89.56 326 ASP A O 1
ATOM 2514 N N . LEU A 1 327 ? -18.216 5.482 39.888 1.00 92.62 327 LEU A N 1
ATOM 2515 C CA . LEU A 1 327 ? -19.592 5.151 40.265 1.00 92.62 327 LEU A CA 1
ATOM 2516 C C . LEU A 1 327 ? -20.009 3.775 39.722 1.00 92.62 327 LEU A C 1
ATOM 2518 O O . LEU A 1 327 ? -20.611 2.987 40.451 1.00 92.62 327 LEU A O 1
ATOM 2522 N N . SER A 1 328 ? -19.650 3.438 38.477 1.00 93.00 328 SER A N 1
ATOM 2523 C CA . SER A 1 328 ? -19.919 2.102 37.920 1.00 93.00 328 SER A CA 1
ATOM 2524 C C . SER A 1 328 ? -19.220 0.989 38.706 1.00 93.00 328 SER A C 1
ATOM 2526 O O . SER A 1 328 ? -19.807 -0.075 38.913 1.00 93.00 328 SER A O 1
ATOM 2528 N N . ALA A 1 329 ? -17.999 1.228 39.197 1.00 91.56 329 ALA A N 1
ATOM 2529 C CA . ALA A 1 329 ? -17.279 0.268 40.032 1.00 91.56 329 ALA A CA 1
ATOM 2530 C C . ALA A 1 329 ? -17.982 0.052 41.385 1.00 91.56 329 ALA A C 1
ATOM 2532 O O . ALA A 1 329 ? -18.147 -1.092 41.813 1.00 91.56 329 ALA A O 1
ATOM 2533 N N . LEU A 1 330 ? -18.470 1.127 42.020 1.00 93.69 330 LEU A N 1
ATOM 2534 C CA . LEU A 1 330 ? -19.268 1.057 43.255 1.00 93.69 330 LEU A CA 1
ATOM 2535 C C . LEU A 1 330 ? -20.612 0.334 43.056 1.00 93.69 330 LEU A C 1
ATOM 2537 O O . LEU A 1 330 ? -21.075 -0.361 43.958 1.00 93.69 330 LEU A O 1
ATOM 2541 N N . LEU A 1 331 ? -21.210 0.441 41.866 1.00 93.69 331 LEU A N 1
ATOM 2542 C CA . LEU A 1 331 ? -22.421 -0.290 41.469 1.00 93.69 331 LEU A CA 1
ATOM 2543 C C . LEU A 1 331 ? -22.153 -1.756 41.057 1.00 93.69 331 LEU A C 1
ATOM 2545 O O . LEU A 1 331 ? -23.076 -2.462 40.651 1.00 93.69 331 LEU A O 1
ATOM 2549 N N . GLY A 1 332 ? -20.911 -2.239 41.177 1.00 91.94 332 GLY A N 1
ATOM 2550 C CA . GLY A 1 332 ? -20.539 -3.636 40.934 1.00 91.94 332 GLY A CA 1
ATOM 2551 C C . GLY A 1 332 ? -20.272 -4.000 39.469 1.00 91.94 332 GLY A C 1
ATOM 2552 O O . GLY A 1 332 ? -20.132 -5.187 39.156 1.00 91.94 332 GLY A O 1
ATOM 2553 N N . VAL A 1 333 ? -20.174 -3.017 38.564 1.00 94.56 333 VAL A N 1
ATOM 2554 C CA . VAL A 1 333 ? -19.790 -3.259 37.165 1.00 94.56 333 VAL A CA 1
ATOM 2555 C C . VAL A 1 333 ? -18.358 -3.792 37.122 1.00 94.56 333 VAL A C 1
ATOM 2557 O O . VAL A 1 333 ? -17.436 -3.228 37.713 1.00 94.56 333 VAL A O 1
ATOM 2560 N N . ARG A 1 334 ? -18.141 -4.889 36.388 1.00 93.31 334 ARG A N 1
ATOM 2561 C CA . ARG A 1 334 ? -16.826 -5.538 36.262 1.00 93.31 334 ARG A CA 1
ATOM 2562 C C . ARG A 1 334 ? -15.936 -4.781 35.274 1.00 93.31 334 ARG A C 1
ATOM 2564 O O . ARG A 1 334 ? -15.670 -5.284 34.188 1.00 93.31 334 ARG A O 1
ATOM 2571 N N . ILE A 1 335 ? -15.476 -3.593 35.671 1.00 92.06 335 ILE A N 1
ATOM 2572 C CA . ILE A 1 335 ? -14.741 -2.609 34.855 1.00 92.06 335 ILE A CA 1
ATOM 2573 C C . ILE A 1 335 ? -13.791 -3.253 33.835 1.00 92.06 335 ILE A C 1
ATOM 2575 O O . ILE A 1 335 ? -14.020 -3.128 32.639 1.00 92.06 335 ILE A O 1
ATOM 2579 N N . THR A 1 336 ? -12.798 -4.031 34.274 1.00 91.62 336 THR A N 1
ATOM 2580 C CA . THR A 1 336 ? -11.810 -4.659 33.375 1.00 91.62 336 THR A CA 1
ATOM 2581 C C . THR A 1 336 ? -12.399 -5.689 32.409 1.00 91.62 336 THR A C 1
ATOM 2583 O O . THR A 1 336 ? -11.870 -5.857 31.313 1.00 91.62 336 THR A O 1
ATOM 2586 N N . HIS A 1 337 ? -13.492 -6.372 32.760 1.00 92.88 337 HIS A N 1
ATOM 2587 C CA . HIS A 1 337 ? -14.199 -7.282 31.853 1.00 92.88 337 HIS A CA 1
ATOM 2588 C C . HIS A 1 337 ? -15.000 -6.501 30.801 1.00 92.88 337 HIS A C 1
ATOM 2590 O O . HIS A 1 337 ? -14.961 -6.847 29.623 1.00 92.88 337 HIS A O 1
ATOM 2596 N N . THR A 1 338 ? -15.686 -5.432 31.210 1.00 94.88 338 THR A N 1
ATOM 2597 C CA . THR A 1 338 ? -16.444 -4.538 30.321 1.00 94.88 338 THR A CA 1
ATOM 2598 C C . THR A 1 338 ? -15.514 -3.787 29.360 1.00 94.88 338 THR A C 1
ATOM 2600 O O . THR A 1 338 ? -15.773 -3.758 28.159 1.00 94.88 338 THR A O 1
ATOM 2603 N N . GLU A 1 339 ? -14.385 -3.269 29.859 1.00 92.81 339 GLU A N 1
ATOM 2604 C CA . GLU A 1 339 ? -13.303 -2.679 29.058 1.00 92.81 339 GLU A CA 1
ATOM 2605 C C . GLU A 1 339 ? -12.727 -3.712 28.072 1.00 92.81 339 GLU A C 1
ATOM 2607 O O . GLU A 1 339 ? -12.690 -3.452 26.872 1.00 92.81 339 GLU A O 1
ATOM 2612 N N . THR A 1 340 ? -12.344 -4.912 28.533 1.00 94.81 340 THR A N 1
ATOM 2613 C CA . THR A 1 340 ? -11.803 -5.966 27.647 1.00 94.81 340 THR A CA 1
ATOM 2614 C C . THR A 1 340 ? -12.801 -6.361 26.555 1.00 94.81 340 THR A C 1
ATOM 2616 O O . THR A 1 340 ? -12.411 -6.516 25.401 1.00 94.81 340 THR A O 1
ATOM 2619 N N . ALA A 1 341 ? -14.089 -6.496 26.884 1.00 95.94 341 ALA A N 1
ATOM 2620 C CA . ALA A 1 341 ? -15.127 -6.832 25.913 1.00 95.94 341 ALA A CA 1
ATOM 2621 C C . ALA A 1 341 ? -15.325 -5.726 24.860 1.00 95.94 341 ALA A C 1
ATOM 2623 O O . ALA A 1 341 ? -15.494 -6.040 23.682 1.00 95.94 341 ALA A O 1
ATOM 2624 N N . ALA A 1 342 ? -15.227 -4.448 25.251 1.00 94.75 342 ALA A N 1
ATOM 2625 C CA . ALA A 1 342 ? -15.207 -3.334 24.304 1.00 94.75 342 ALA A CA 1
ATOM 2626 C C . ALA A 1 342 ? -14.030 -3.459 23.322 1.00 94.75 342 ALA A C 1
ATOM 2628 O O . ALA A 1 342 ? -14.231 -3.389 22.112 1.00 94.75 342 ALA A O 1
ATOM 2629 N N . TRP A 1 343 ? -12.820 -3.730 23.825 1.00 94.31 343 TRP A N 1
ATOM 2630 C CA . TRP A 1 343 ? -11.636 -3.922 22.981 1.00 94.31 343 TRP A CA 1
ATOM 2631 C C . TRP A 1 343 ? -11.732 -5.153 22.070 1.00 94.31 343 TRP A C 1
ATOM 2633 O O . TRP A 1 343 ? -11.337 -5.067 20.909 1.00 94.31 343 TRP A O 1
ATOM 2643 N N . VAL A 1 344 ? -12.313 -6.268 22.524 1.00 96.25 344 VAL A N 1
ATOM 2644 C CA . VAL A 1 344 ? -12.584 -7.439 21.664 1.00 96.25 344 VAL A CA 1
ATOM 2645 C C . VAL A 1 344 ? -13.497 -7.063 20.494 1.00 96.25 344 VAL A C 1
ATOM 2647 O O . VAL A 1 344 ? -13.169 -7.368 19.350 1.00 96.25 344 VAL A O 1
ATOM 2650 N N . ILE A 1 345 ? -14.598 -6.346 20.748 1.00 96.12 345 ILE A N 1
ATOM 2651 C CA . ILE A 1 345 ? -15.517 -5.891 19.691 1.00 96.12 345 ILE A CA 1
ATOM 2652 C C . ILE A 1 345 ? -14.799 -4.939 18.721 1.00 96.12 345 ILE A C 1
ATOM 2654 O O . ILE A 1 345 ? -14.894 -5.121 17.507 1.00 96.12 345 ILE A O 1
ATOM 2658 N N . THR A 1 346 ? -14.022 -3.981 19.238 1.00 92.56 346 THR A N 1
ATOM 2659 C CA . THR A 1 346 ? -13.194 -3.076 18.424 1.00 92.56 346 THR A CA 1
ATOM 2660 C C . THR A 1 346 ? -12.190 -3.837 17.557 1.00 92.56 346 THR A C 1
ATOM 2662 O O . THR A 1 346 ? -12.008 -3.471 16.404 1.00 92.56 346 THR A O 1
ATOM 2665 N N . GLY A 1 347 ? -11.577 -4.914 18.059 1.00 90.12 347 GLY A N 1
ATOM 2666 C CA . GLY A 1 347 ? -10.630 -5.738 17.299 1.00 90.12 347 GLY A CA 1
ATOM 2667 C C . GLY A 1 347 ? -11.291 -6.553 16.184 1.00 90.12 347 GLY A C 1
ATOM 2668 O O . GLY A 1 347 ? -10.766 -6.612 15.075 1.00 90.12 347 GLY A O 1
ATOM 2669 N N . ILE A 1 348 ? -12.488 -7.098 16.426 1.00 94.31 348 ILE A N 1
ATOM 2670 C CA . ILE A 1 348 ? -13.293 -7.742 15.373 1.00 94.31 348 ILE A CA 1
ATOM 2671 C C . ILE A 1 348 ? -13.643 -6.713 14.289 1.00 94.31 348 ILE A C 1
ATOM 2673 O O . ILE A 1 348 ? -13.496 -6.981 13.097 1.00 94.31 348 ILE A O 1
ATOM 2677 N N . PHE A 1 349 ? -14.074 -5.517 14.699 1.00 92.50 349 PHE A N 1
ATOM 2678 C CA . PHE A 1 349 ? -14.466 -4.448 13.782 1.00 92.50 349 PHE A CA 1
ATOM 2679 C C . PHE A 1 349 ? -13.268 -3.896 12.995 1.00 92.50 349 PHE A C 1
ATOM 2681 O O . PHE A 1 349 ? -13.396 -3.663 11.797 1.00 92.50 349 PHE A O 1
ATOM 2688 N N . ALA A 1 350 ? -12.103 -3.746 13.630 1.00 87.94 350 ALA A N 1
ATOM 2689 C CA . ALA A 1 350 ? -10.862 -3.317 12.992 1.00 87.94 350 ALA A CA 1
ATOM 2690 C C . ALA A 1 350 ? -10.314 -4.369 12.017 1.00 87.94 350 ALA A C 1
ATOM 2692 O O . ALA A 1 350 ? -9.855 -4.002 10.941 1.00 87.94 350 ALA A O 1
ATOM 2693 N N . GLY A 1 351 ? -10.415 -5.664 12.336 1.00 86.00 351 GLY A N 1
ATOM 2694 C CA . GLY A 1 351 ? -10.054 -6.743 11.412 1.00 86.00 351 GLY A CA 1
ATOM 2695 C C . GLY A 1 351 ? -10.951 -6.777 10.171 1.00 86.00 351 GLY A C 1
ATOM 2696 O O . GLY A 1 351 ? -10.451 -6.818 9.050 1.00 86.00 351 GLY A O 1
ATOM 2697 N N . LEU A 1 352 ? -12.273 -6.694 10.357 1.00 89.94 352 LEU A N 1
ATOM 2698 C CA . LEU A 1 352 ? -13.246 -6.685 9.256 1.00 89.94 352 LEU A CA 1
ATOM 2699 C C . LEU A 1 352 ? -13.151 -5.424 8.385 1.00 89.94 352 LEU A C 1
ATOM 2701 O O . LEU A 1 352 ? -13.155 -5.524 7.159 1.00 89.94 352 LEU A O 1
ATOM 2705 N N . ALA A 1 353 ? -13.034 -4.244 8.999 1.00 85.94 353 ALA A N 1
ATOM 2706 C CA . ALA A 1 353 ? -12.831 -2.999 8.264 1.00 85.94 353 ALA A CA 1
ATOM 2707 C C . ALA A 1 353 ? -11.460 -2.980 7.575 1.00 85.94 353 ALA A C 1
ATOM 2709 O O . ALA A 1 353 ? -11.379 -2.609 6.411 1.00 85.94 353 ALA A O 1
ATOM 2710 N N . GLY A 1 354 ? -10.402 -3.434 8.255 1.00 81.25 354 GLY A N 1
ATOM 2711 C CA . GLY A 1 354 ? -9.042 -3.517 7.722 1.00 81.25 354 GLY A CA 1
ATOM 2712 C C . GLY A 1 354 ? -8.928 -4.420 6.494 1.00 81.25 354 GLY A C 1
ATOM 2713 O O . GLY A 1 354 ? -8.247 -4.051 5.546 1.00 81.25 354 GLY A O 1
ATOM 2714 N N . LEU A 1 355 ? -9.648 -5.547 6.464 1.00 83.06 355 LEU A N 1
ATOM 2715 C CA . LEU A 1 355 ? -9.735 -6.429 5.292 1.00 83.06 355 LEU A CA 1
ATOM 2716 C C . LEU A 1 355 ? -10.347 -5.742 4.063 1.00 83.06 355 LEU A C 1
ATOM 2718 O O . LEU A 1 355 ? -9.879 -5.959 2.954 1.00 83.06 355 LEU A O 1
ATOM 2722 N N . LEU A 1 356 ? -11.381 -4.917 4.240 1.00 84.31 356 LEU A N 1
ATOM 2723 C CA . LEU A 1 356 ? -12.016 -4.191 3.131 1.00 84.31 356 LEU A CA 1
ATOM 2724 C C . LEU A 1 356 ? -11.227 -2.941 2.732 1.00 84.31 356 LEU A C 1
ATOM 2726 O O . LEU A 1 356 ? -11.104 -2.624 1.553 1.00 84.31 356 LEU A O 1
ATOM 2730 N N . LEU A 1 357 ? -10.650 -2.249 3.716 1.00 78.56 357 LEU A N 1
ATOM 2731 C CA . LEU A 1 357 ? -9.722 -1.149 3.483 1.00 78.56 357 LEU A CA 1
ATOM 2732 C C . LEU A 1 357 ? -8.505 -1.633 2.696 1.00 78.56 357 LEU A C 1
ATOM 2734 O O . LEU A 1 357 ? -8.104 -0.927 1.789 1.00 78.56 357 LEU A O 1
ATOM 2738 N N . ALA A 1 358 ? -7.996 -2.843 2.951 1.00 73.06 358 ALA A N 1
ATOM 2739 C CA . ALA A 1 358 ? -6.881 -3.434 2.211 1.00 73.06 358 ALA A CA 1
ATOM 2740 C C . ALA A 1 358 ? -7.116 -3.583 0.694 1.00 73.06 358 ALA A C 1
ATOM 2742 O O . ALA A 1 358 ? -6.137 -3.672 -0.048 1.00 73.06 358 ALA A O 1
ATOM 2743 N N . ASP A 1 359 ? -8.374 -3.606 0.237 1.00 79.75 359 ASP A N 1
ATOM 2744 C CA . ASP A 1 359 ? -8.722 -3.428 -1.178 1.00 79.75 359 ASP A CA 1
ATOM 2745 C C . ASP A 1 359 ? -8.850 -1.938 -1.544 1.00 79.75 359 ASP A C 1
ATOM 2747 O O . ASP A 1 359 ? -8.208 -1.457 -2.476 1.00 79.75 359 ASP A O 1
ATOM 2751 N N . PHE A 1 360 ? -9.676 -1.181 -0.813 1.00 73.56 360 PHE A N 1
ATOM 2752 C CA . PHE A 1 360 ? -10.061 0.181 -1.212 1.00 73.56 360 PHE A CA 1
ATOM 2753 C C . PHE A 1 360 ? -8.949 1.235 -1.097 1.00 73.56 360 PHE A C 1
ATOM 2755 O O . PHE A 1 360 ? -8.993 2.247 -1.797 1.00 73.56 360 PHE A O 1
ATOM 2762 N N . VAL A 1 361 ? -7.985 1.033 -0.200 1.00 65.56 361 VAL A N 1
ATOM 2763 C CA . VAL A 1 361 ? -6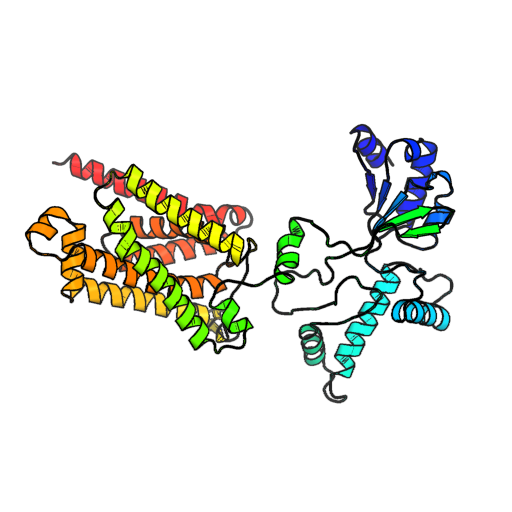.841 1.912 0.058 1.00 65.56 361 VAL A CA 1
ATOM 2764 C C . VAL A 1 361 ? -5.619 1.062 0.377 1.00 65.56 361 VAL A C 1
ATOM 2766 O O . VAL A 1 361 ? -5.639 0.217 1.268 1.00 65.56 361 VAL A O 1
ATOM 2769 N N . ARG A 1 362 ? -4.535 1.311 -0.358 1.00 59.72 362 ARG A N 1
ATOM 2770 C CA . ARG A 1 362 ? -3.316 0.504 -0.300 1.00 59.72 362 ARG A CA 1
ATOM 2771 C C . ARG A 1 362 ? -2.827 0.300 1.152 1.00 59.72 362 ARG A C 1
ATOM 2773 O O . ARG A 1 362 ? -2.695 1.256 1.917 1.00 59.72 362 ARG A O 1
ATOM 2780 N N . LEU A 1 363 ? -2.567 -0.959 1.513 1.00 61.66 363 LEU A N 1
ATOM 2781 C CA . LEU A 1 363 ? -2.003 -1.422 2.781 1.00 61.66 363 LEU A CA 1
ATOM 2782 C C . LEU A 1 363 ? -0.639 -0.768 3.023 1.00 61.66 363 LEU A C 1
ATOM 2784 O O . LEU A 1 363 ? 0.374 -1.265 2.545 1.00 61.66 363 LEU A O 1
ATOM 2788 N N . GLN A 1 364 ? -0.631 0.317 3.793 1.00 62.56 364 GLN A N 1
ATOM 2789 C CA . GLN A 1 364 ? 0.571 0.982 4.288 1.00 62.56 364 GLN A CA 1
ATOM 2790 C C . GLN A 1 364 ? 0.292 1.542 5.687 1.00 62.56 364 GLN A C 1
ATOM 2792 O O . GLN A 1 364 ? -0.744 2.182 5.902 1.00 62.56 364 GLN A O 1
ATOM 2797 N N . GLY A 1 365 ? 1.203 1.330 6.644 1.00 60.72 365 GLY A N 1
ATOM 2798 C CA . GLY A 1 365 ? 0.999 1.725 8.048 1.00 60.72 365 GLY A CA 1
ATOM 2799 C C . GLY A 1 365 ? 0.676 3.215 8.211 1.00 60.72 365 GLY A C 1
ATOM 2800 O O . GLY A 1 365 ? -0.241 3.584 8.949 1.00 60.72 365 GLY A O 1
ATOM 2801 N N . THR A 1 366 ? 1.357 4.064 7.441 1.00 64.88 366 THR A N 1
ATOM 2802 C CA . THR A 1 366 ? 1.158 5.520 7.419 1.00 64.88 366 THR A CA 1
ATOM 2803 C C . THR A 1 366 ? -0.253 5.924 6.965 1.00 64.88 366 THR A C 1
ATOM 2805 O O . THR A 1 366 ? -0.945 6.635 7.696 1.00 64.88 366 THR A O 1
ATOM 2808 N N . TYR A 1 367 ? -0.748 5.431 5.821 1.00 65.94 367 TYR A N 1
ATOM 2809 C CA . TYR A 1 367 ? -2.106 5.760 5.349 1.00 65.94 367 TYR A CA 1
ATOM 2810 C C . TYR A 1 367 ? -3.196 5.207 6.274 1.00 65.94 367 TYR A C 1
ATOM 2812 O O . TYR A 1 367 ? -4.153 5.918 6.584 1.00 65.94 367 TYR A O 1
ATOM 2820 N N . LEU A 1 368 ? -3.031 3.977 6.776 1.00 68.12 368 LEU A N 1
ATOM 2821 C CA . LEU A 1 368 ? -3.959 3.383 7.744 1.00 68.12 368 LEU A CA 1
ATOM 2822 C C . LEU A 1 368 ? -4.015 4.185 9.056 1.00 68.12 368 LEU A C 1
ATOM 2824 O O . LEU A 1 368 ? -5.084 4.308 9.651 1.00 68.12 368 LEU A O 1
ATOM 2828 N N . THR A 1 369 ? -2.902 4.796 9.471 1.00 70.94 369 THR A N 1
ATOM 2829 C CA . THR A 1 369 ? -2.863 5.700 10.633 1.00 70.94 369 THR A CA 1
ATOM 2830 C C . THR A 1 369 ? -3.663 6.980 10.375 1.00 70.94 369 THR A C 1
ATOM 2832 O O . THR A 1 369 ? -4.430 7.408 11.239 1.00 70.94 369 THR A O 1
ATOM 2835 N N . PHE A 1 370 ? -3.575 7.566 9.175 1.00 75.69 370 PHE A N 1
ATOM 2836 C CA . PHE A 1 370 ? -4.349 8.763 8.822 1.00 75.69 370 PHE A CA 1
ATOM 2837 C C . PHE A 1 370 ? -5.868 8.529 8.718 1.00 75.69 370 PHE A C 1
ATOM 2839 O O . PHE A 1 370 ? -6.629 9.484 8.890 1.00 75.69 370 PHE A O 1
ATOM 2846 N N . LEU A 1 371 ? -6.346 7.285 8.561 1.00 77.44 371 LEU A N 1
ATOM 2847 C CA . LEU A 1 371 ? -7.785 6.959 8.611 1.00 77.44 371 LEU A CA 1
ATOM 2848 C C . LEU A 1 371 ? -8.451 7.275 9.964 1.00 77.44 371 LEU A C 1
ATOM 2850 O O . LEU A 1 371 ? -9.678 7.398 10.029 1.00 77.44 371 LEU A O 1
ATOM 2854 N N . VAL A 1 372 ? -7.674 7.487 11.035 1.00 82.31 372 VAL A N 1
ATOM 2855 C CA . VAL A 1 372 ? -8.209 7.978 12.317 1.00 82.31 372 VAL A CA 1
ATOM 2856 C C . VAL A 1 372 ? -8.923 9.331 12.165 1.00 82.31 372 VAL A C 1
ATOM 2858 O O . VAL A 1 372 ? -9.846 9.634 12.917 1.00 82.31 372 VAL A O 1
ATOM 2861 N N . ILE A 1 373 ? -8.544 10.135 11.168 1.00 84.81 373 ILE A N 1
ATOM 2862 C CA . ILE A 1 373 ? -9.039 11.500 10.967 1.00 84.81 373 ILE A CA 1
ATOM 2863 C C . ILE A 1 373 ? -10.463 11.517 10.378 1.00 84.81 373 ILE A C 1
ATOM 2865 O O . ILE A 1 373 ? -11.334 12.111 11.018 1.00 84.81 373 ILE A O 1
ATOM 2869 N N . PRO A 1 374 ? -10.784 10.834 9.255 1.00 87.81 374 PRO A N 1
ATOM 2870 C CA . PRO A 1 374 ? -12.174 10.661 8.828 1.00 87.81 374 PRO A CA 1
ATOM 2871 C C . PRO A 1 374 ? -13.033 9.898 9.844 1.00 87.81 374 PRO A C 1
ATOM 2873 O O . PRO A 1 374 ? -14.210 10.229 9.996 1.00 87.81 374 PRO A O 1
ATOM 2876 N N . ALA A 1 375 ? -12.464 8.952 10.602 1.00 89.00 375 ALA A N 1
ATOM 2877 C CA . ALA A 1 375 ? -13.190 8.281 11.682 1.00 89.00 375 ALA A CA 1
ATOM 2878 C C . ALA A 1 375 ? -13.600 9.256 12.807 1.00 89.00 375 ALA A C 1
ATOM 2880 O O . ALA A 1 375 ? -14.759 9.263 13.227 1.00 89.00 375 ALA A O 1
ATOM 2881 N N . ILE A 1 376 ? -12.688 10.128 13.256 1.00 88.06 376 ILE A N 1
ATOM 2882 C CA . ILE A 1 376 ? -12.979 11.178 14.247 1.00 88.06 376 ILE A CA 1
ATOM 2883 C C . ILE A 1 376 ? -13.959 12.217 13.680 1.00 88.06 376 ILE A C 1
ATOM 2885 O O . ILE A 1 376 ? -14.905 12.590 14.372 1.00 88.06 376 ILE A O 1
ATOM 2889 N N . ALA A 1 377 ? -13.798 12.643 12.423 1.00 90.62 377 ALA A N 1
ATOM 2890 C CA . ALA A 1 377 ? -14.709 13.583 11.764 1.00 90.62 377 ALA A CA 1
ATOM 2891 C C . ALA A 1 377 ? -16.159 13.059 11.739 1.00 90.62 377 ALA A C 1
ATOM 2893 O O . ALA A 1 377 ? -17.093 13.767 12.126 1.00 90.62 377 ALA A O 1
ATOM 2894 N N . ALA A 1 378 ? -16.342 11.787 11.368 1.00 93.12 378 ALA A N 1
ATOM 2895 C CA . ALA A 1 378 ? -17.635 11.111 11.402 1.00 93.12 378 ALA A CA 1
ATOM 2896 C C . ALA A 1 378 ? -18.199 10.999 12.833 1.00 93.12 378 ALA A C 1
ATOM 2898 O O . ALA A 1 378 ? -19.389 11.226 13.056 1.00 93.12 378 ALA A O 1
ATOM 2899 N N . ALA A 1 379 ? -17.350 10.687 13.817 1.00 91.44 379 ALA A N 1
ATOM 2900 C CA . ALA A 1 379 ? -17.747 10.540 15.218 1.00 91.44 379 ALA A CA 1
ATOM 2901 C C . ALA A 1 379 ? -18.168 11.871 15.876 1.00 91.44 379 ALA A C 1
ATOM 2903 O O . ALA A 1 379 ? -19.103 11.886 16.682 1.00 91.44 379 ALA A O 1
ATOM 2904 N N . ILE A 1 380 ? -17.531 12.987 15.494 1.00 89.56 380 ILE A N 1
ATOM 2905 C CA . ILE A 1 380 ? -17.910 14.353 15.893 1.00 89.56 380 ILE A CA 1
ATOM 2906 C C . ILE A 1 380 ? -19.277 14.726 15.304 1.00 89.56 380 ILE A C 1
ATOM 2908 O O . ILE A 1 380 ? -20.137 15.217 16.034 1.00 89.56 380 ILE A O 1
ATOM 2912 N N . LEU A 1 381 ? -19.519 14.439 14.019 1.00 89.50 381 LEU A N 1
ATOM 2913 C CA . LEU A 1 381 ? -20.827 14.657 13.385 1.00 89.50 381 LEU A CA 1
ATOM 2914 C C . LEU A 1 381 ? -21.939 13.801 14.021 1.00 89.50 381 LEU A C 1
ATOM 2916 O O . LEU A 1 381 ? -23.044 14.294 14.241 1.00 89.50 381 LEU A O 1
ATOM 2920 N N . GLY A 1 382 ? -21.638 12.556 14.406 1.00 87.75 382 GLY A N 1
ATOM 2921 C CA . GLY A 1 382 ? -22.521 11.706 15.220 1.00 87.75 382 GLY A CA 1
ATOM 2922 C C . GLY A 1 382 ? -22.636 12.116 16.699 1.00 87.75 382 GLY A C 1
ATOM 2923 O O . GLY A 1 382 ? -23.320 11.435 17.474 1.00 87.75 382 GLY A O 1
ATOM 2924 N N . GLN A 1 383 ? -21.966 13.204 17.104 1.00 86.94 383 GLN A N 1
ATOM 2925 C CA . GLN A 1 383 ? -21.889 13.766 18.462 1.00 86.94 383 GLN A CA 1
ATOM 2926 C C . GLN A 1 383 ? -21.474 12.762 19.552 1.00 86.94 383 GLN A C 1
ATOM 2928 O O . GLN A 1 383 ? -21.804 12.958 20.719 1.00 86.94 383 GLN A O 1
ATOM 2933 N N . LEU A 1 384 ? -20.818 11.652 19.186 1.00 82.62 384 LEU A N 1
ATOM 2934 C CA . LEU A 1 384 ? -20.602 10.471 20.043 1.00 82.62 384 LEU A CA 1
ATOM 2935 C C . LEU A 1 384 ? -21.892 9.860 20.651 1.00 82.62 384 LEU A C 1
ATOM 2937 O O . LEU A 1 384 ? -21.816 9.043 21.566 1.00 82.62 384 LEU A O 1
ATOM 2941 N N . ARG A 1 385 ? -23.084 10.224 20.149 1.00 83.25 385 ARG A N 1
ATOM 2942 C CA . ARG A 1 385 ? -24.394 9.843 20.725 1.00 83.25 385 ARG A CA 1
ATOM 2943 C C . ARG A 1 385 ? -25.223 8.905 19.850 1.00 83.25 385 ARG A C 1
ATOM 2945 O O . ARG A 1 385 ? -26.109 8.235 20.374 1.00 83.25 385 ARG A O 1
ATOM 2952 N N . SER A 1 386 ? -24.971 8.847 18.541 1.00 88.31 386 SER A N 1
ATOM 2953 C CA . SER A 1 386 ? -25.721 7.991 17.612 1.00 88.31 386 SER A CA 1
ATOM 2954 C C . SER A 1 386 ? -24.802 7.342 16.585 1.00 88.31 386 SER A C 1
ATOM 2956 O O . SER A 1 386 ? -24.279 8.006 15.693 1.00 88.31 386 SER A O 1
ATOM 2958 N N . LEU A 1 387 ? -24.659 6.019 16.679 1.00 91.62 387 LEU A N 1
ATOM 2959 C CA . LEU A 1 387 ? -23.817 5.232 15.774 1.00 91.62 387 LEU A CA 1
ATOM 2960 C C . LEU A 1 387 ? -24.339 5.249 14.328 1.00 91.62 387 LEU A C 1
ATOM 2962 O O . LEU A 1 387 ? -23.543 5.219 13.395 1.00 91.62 387 LEU A O 1
ATOM 2966 N N . TRP A 1 388 ? -25.655 5.390 14.134 1.00 93.69 388 TRP A N 1
ATOM 2967 C CA . TRP A 1 388 ? -26.249 5.583 12.809 1.00 93.69 388 TRP A CA 1
ATOM 2968 C C . TRP A 1 388 ? -25.907 6.950 12.207 1.00 93.69 388 TRP A C 1
ATOM 2970 O O . TRP A 1 388 ? -25.576 7.011 11.026 1.00 93.69 388 TRP A O 1
ATOM 2980 N N . PHE A 1 389 ? -25.909 8.034 12.996 1.00 92.62 389 PHE A N 1
ATOM 2981 C CA . PHE A 1 389 ? -25.459 9.336 12.486 1.00 92.62 389 PHE A CA 1
ATOM 2982 C C . PHE A 1 389 ? -23.947 9.354 12.229 1.00 92.62 389 PHE A C 1
ATOM 2984 O O . PHE A 1 389 ? -23.538 9.893 11.207 1.00 92.62 389 PHE A O 1
ATOM 2991 N N . THR A 1 390 ? -23.130 8.686 13.054 1.00 94.06 390 THR A N 1
ATOM 2992 C CA . THR A 1 390 ? -21.702 8.461 12.759 1.00 94.06 390 THR A CA 1
ATOM 2993 C C . THR A 1 390 ? -21.503 7.713 11.434 1.00 94.06 390 THR A C 1
ATOM 2995 O O . THR A 1 390 ? -20.685 8.121 10.615 1.00 94.06 390 THR A O 1
ATOM 2998 N N . ALA A 1 391 ? -22.265 6.645 11.180 1.00 93.81 391 ALA A N 1
ATOM 2999 C CA . ALA A 1 391 ? -22.148 5.859 9.949 1.00 93.81 391 ALA A CA 1
ATOM 3000 C C . ALA A 1 391 ? -22.560 6.653 8.696 1.00 93.81 391 ALA A C 1
ATOM 3002 O O . ALA A 1 391 ? -21.841 6.653 7.696 1.00 93.81 391 ALA A O 1
ATOM 3003 N N . VAL A 1 392 ? -23.679 7.383 8.764 1.00 94.75 392 VAL A N 1
ATOM 3004 C CA . VAL A 1 392 ? -24.135 8.271 7.679 1.00 94.75 392 VAL A CA 1
ATOM 3005 C C . VAL A 1 392 ? -23.148 9.422 7.454 1.00 94.75 392 VAL A C 1
ATOM 3007 O O . VAL A 1 392 ? -22.872 9.763 6.307 1.00 94.75 392 VAL A O 1
ATOM 3010 N N . ALA A 1 393 ? -22.556 9.978 8.515 1.00 93.12 393 ALA A N 1
ATOM 3011 C CA . ALA A 1 393 ? -21.512 10.994 8.408 1.00 93.12 393 ALA A CA 1
ATOM 3012 C C . ALA A 1 393 ? -20.242 10.461 7.726 1.00 93.12 393 ALA A C 1
ATOM 3014 O O . ALA A 1 393 ? -19.701 11.133 6.852 1.00 93.12 393 ALA A O 1
ATOM 3015 N N . GLY A 1 394 ? -19.796 9.245 8.063 1.00 93.31 394 GLY A N 1
ATOM 3016 C CA . GLY A 1 394 ? -18.656 8.593 7.408 1.00 93.31 394 GLY A CA 1
ATOM 3017 C C . GLY A 1 394 ? -18.885 8.363 5.911 1.00 93.31 394 GLY A C 1
ATOM 3018 O O . GLY A 1 394 ? -18.024 8.700 5.098 1.00 93.31 394 GLY A O 1
ATOM 3019 N N . LEU A 1 395 ? -20.075 7.881 5.532 1.00 93.00 395 LEU A N 1
ATOM 3020 C CA . LEU A 1 395 ? -20.478 7.769 4.124 1.00 93.00 395 LEU A CA 1
ATOM 3021 C C . LEU A 1 395 ? -20.527 9.143 3.434 1.00 93.00 395 LEU A C 1
ATOM 3023 O O . LEU A 1 395 ? -20.037 9.280 2.317 1.00 93.00 395 LEU A O 1
ATOM 3027 N N . GLY A 1 396 ? -21.058 10.171 4.104 1.00 94.00 396 GLY A N 1
ATOM 3028 C CA . GLY A 1 396 ? 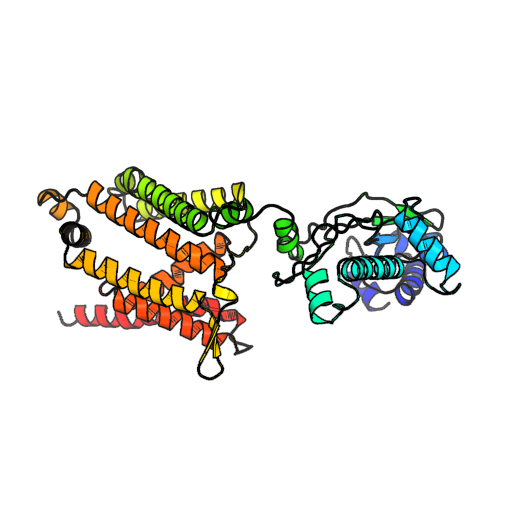-21.098 11.543 3.591 1.00 94.00 396 GLY A CA 1
ATOM 3029 C C . GLY A 1 396 ? -19.709 12.145 3.345 1.00 94.00 396 GLY A C 1
ATOM 3030 O O . GLY A 1 396 ? -19.501 12.776 2.312 1.00 94.00 396 GLY A O 1
ATOM 3031 N N . ILE A 1 397 ? -18.747 11.898 4.241 1.00 92.69 397 ILE A N 1
ATOM 3032 C CA . ILE A 1 397 ? -17.340 12.299 4.073 1.00 92.69 397 ILE A CA 1
ATOM 3033 C C . ILE A 1 397 ? -16.725 11.599 2.852 1.00 92.69 397 ILE A C 1
ATOM 3035 O O . ILE A 1 397 ? -16.129 12.269 2.013 1.00 92.69 397 ILE A O 1
ATOM 3039 N N . GLY A 1 398 ? -16.921 10.283 2.709 1.00 90.62 398 GLY A N 1
ATOM 3040 C CA . GLY A 1 398 ? -16.409 9.523 1.561 1.00 90.62 398 GLY A CA 1
ATOM 3041 C C . GLY A 1 398 ? -17.021 9.951 0.220 1.00 90.62 398 GLY A C 1
ATOM 3042 O O . GLY A 1 398 ? -16.314 10.032 -0.781 1.00 90.62 398 GLY A O 1
ATOM 3043 N N . ILE A 1 399 ? -18.316 10.290 0.197 1.00 91.88 399 ILE A N 1
ATOM 3044 C CA . ILE A 1 399 ? -18.985 10.855 -0.987 1.00 91.88 399 ILE A CA 1
ATOM 3045 C C . ILE A 1 399 ? -18.413 12.240 -1.317 1.00 91.88 399 ILE A C 1
ATOM 3047 O O . ILE A 1 399 ? -18.082 12.495 -2.474 1.00 91.88 399 ILE A O 1
ATOM 3051 N N . ALA A 1 400 ? -18.255 13.117 -0.320 1.00 91.94 400 ALA A N 1
ATOM 3052 C CA . ALA A 1 400 ? -17.687 14.449 -0.518 1.00 91.94 400 ALA A CA 1
ATOM 3053 C C . ALA A 1 400 ? -16.255 14.382 -1.076 1.00 91.94 400 ALA A C 1
ATOM 3055 O O . ALA A 1 400 ? -15.935 15.103 -2.017 1.00 91.94 400 ALA A O 1
ATOM 3056 N N . GLU A 1 401 ? -15.421 13.476 -0.557 1.00 89.62 401 GLU A N 1
ATOM 3057 C CA . GLU A 1 401 ? -14.066 13.257 -1.064 1.00 89.62 401 GLU A CA 1
ATOM 3058 C C . GLU A 1 401 ? -14.072 12.722 -2.508 1.00 89.62 401 GLU A C 1
ATOM 3060 O O . GLU A 1 401 ? -13.359 13.244 -3.367 1.00 89.62 401 GLU A O 1
ATOM 3065 N N . ALA A 1 402 ? -14.929 11.740 -2.812 1.00 88.19 402 ALA A N 1
ATOM 3066 C CA . ALA A 1 402 ? -15.055 11.176 -4.157 1.00 88.19 402 ALA A CA 1
ATOM 3067 C C . ALA A 1 402 ? -15.526 12.202 -5.206 1.00 88.19 402 ALA A C 1
ATOM 3069 O O . ALA A 1 402 ? -15.122 12.116 -6.368 1.00 88.19 402 ALA A O 1
ATOM 3070 N N . MET A 1 403 ? -16.334 13.195 -4.812 1.00 89.88 403 MET A N 1
ATOM 3071 C CA . MET A 1 403 ? -16.767 14.286 -5.696 1.00 89.88 403 MET A CA 1
ATOM 3072 C C . MET A 1 403 ? -15.659 15.302 -6.023 1.00 89.88 403 MET A C 1
ATOM 3074 O O . MET A 1 403 ? -15.803 16.040 -6.997 1.00 89.88 403 MET A O 1
ATOM 3078 N N . LEU A 1 404 ? -14.546 15.331 -5.277 1.00 89.25 404 LEU A N 1
ATOM 3079 C CA . LEU A 1 404 ? -13.381 16.168 -5.605 1.00 89.25 404 LEU A CA 1
ATOM 3080 C C . LEU A 1 404 ? -12.430 15.505 -6.610 1.00 89.25 404 LEU A C 1
ATOM 3082 O O . LEU A 1 404 ? -11.740 16.211 -7.342 1.00 89.25 404 LEU A O 1
ATOM 3086 N N . THR A 1 405 ? -12.417 14.172 -6.695 1.00 85.06 405 THR A N 1
ATOM 3087 C CA . THR A 1 405 ? -11.559 13.397 -7.609 1.00 85.06 405 THR A CA 1
ATOM 3088 C C . THR A 1 405 ? -11.578 13.874 -9.076 1.00 85.06 405 THR A C 1
ATOM 3090 O O . THR A 1 405 ? -10.490 14.033 -9.632 1.00 85.06 405 THR A O 1
ATOM 3093 N N . PRO A 1 406 ? -12.736 14.145 -9.726 1.00 87.12 406 PRO A N 1
ATOM 3094 C CA . PRO A 1 406 ? -12.768 14.634 -11.112 1.00 87.12 406 PRO A CA 1
ATOM 3095 C C . PRO A 1 406 ? -12.409 16.125 -11.267 1.00 87.12 406 PRO A C 1
ATOM 3097 O O . PRO A 1 406 ? -12.309 16.621 -12.388 1.00 87.12 406 PRO A O 1
ATOM 3100 N N . ILE A 1 407 ? -12.234 16.869 -10.170 1.00 90.81 407 ILE A N 1
ATOM 3101 C CA . ILE A 1 407 ? -11.962 18.310 -10.190 1.00 90.81 407 ILE A CA 1
ATOM 3102 C C . ILE A 1 407 ? -10.446 18.514 -10.118 1.00 90.81 407 ILE A C 1
ATOM 3104 O O . ILE A 1 407 ? -9.864 18.513 -9.037 1.00 90.81 407 ILE A O 1
ATOM 3108 N N . ALA A 1 408 ? -9.800 18.716 -11.270 1.00 84.19 408 ALA A N 1
ATOM 3109 C CA . ALA A 1 408 ? -8.335 18.708 -11.402 1.00 84.19 408 ALA A CA 1
ATOM 3110 C C . ALA A 1 408 ? -7.571 19.594 -10.391 1.00 84.19 408 ALA A C 1
ATOM 3112 O O . ALA A 1 408 ? -6.517 19.192 -9.909 1.00 84.19 408 ALA A O 1
ATOM 3113 N N . TRP A 1 409 ? -8.102 20.769 -10.026 1.00 89.06 409 TRP A N 1
ATOM 3114 C CA . TRP A 1 409 ? -7.467 21.662 -9.043 1.00 89.06 409 TRP A CA 1
ATOM 3115 C C . TRP A 1 409 ? -7.706 21.257 -7.578 1.00 89.06 409 TRP A C 1
ATOM 3117 O O . TRP A 1 409 ? -6.938 21.657 -6.709 1.00 89.06 409 TRP A O 1
ATOM 3127 N N . ALA A 1 410 ? -8.761 20.488 -7.290 1.00 82.12 410 ALA A N 1
ATOM 3128 C CA . ALA A 1 410 ? -9.158 20.095 -5.934 1.00 82.12 410 ALA A CA 1
ATOM 3129 C C . ALA A 1 410 ? -8.741 18.658 -5.578 1.00 82.12 410 ALA A C 1
ATOM 3131 O O . ALA A 1 410 ? -8.526 18.357 -4.406 1.00 82.12 410 ALA A O 1
ATOM 3132 N N . SER A 1 411 ? -8.580 17.787 -6.578 1.00 80.38 411 SER A N 1
ATOM 3133 C CA . SER A 1 411 ? -8.184 16.382 -6.422 1.00 80.38 411 SER A CA 1
ATOM 3134 C C . SER A 1 411 ? -6.894 16.181 -5.594 1.00 80.38 411 SER A C 1
ATOM 3136 O O . SER A 1 411 ? -6.924 15.347 -4.685 1.00 80.38 411 SER A O 1
ATOM 3138 N N . PRO A 1 412 ? -5.815 16.989 -5.748 1.00 82.94 412 PRO A N 1
ATOM 3139 C CA . PRO A 1 412 ? -4.630 16.905 -4.878 1.00 82.94 412 PRO A CA 1
ATOM 3140 C C . PRO A 1 412 ? -4.919 17.178 -3.393 1.00 82.94 412 PRO A C 1
ATOM 3142 O O . PRO A 1 412 ? -4.207 16.696 -2.517 1.00 82.94 412 PRO A O 1
ATOM 3145 N N . TYR A 1 413 ? -5.978 17.935 -3.099 1.00 84.69 413 TYR A N 1
ATOM 3146 C CA . TYR A 1 413 ? -6.368 18.336 -1.747 1.00 84.69 413 TYR A CA 1
ATOM 3147 C C . TYR A 1 413 ? -7.490 17.468 -1.160 1.00 84.69 413 TYR A C 1
ATOM 3149 O O . TYR A 1 413 ? -7.938 17.741 -0.045 1.00 84.69 413 TYR A O 1
ATOM 3157 N N . ARG A 1 414 ? -7.944 16.407 -1.852 1.00 83.50 414 ARG A N 1
ATOM 3158 C CA . ARG A 1 414 ? -9.094 15.587 -1.415 1.00 83.50 414 ARG A CA 1
ATOM 3159 C C . ARG A 1 414 ? -8.939 15.036 0.008 1.00 83.50 414 ARG A C 1
ATOM 3161 O O . ARG A 1 414 ? -9.899 15.060 0.774 1.00 83.50 414 ARG A O 1
ATOM 3168 N N . ALA A 1 415 ? -7.717 14.676 0.407 1.00 80.19 415 ALA A N 1
ATOM 3169 C CA . ALA A 1 415 ? -7.401 14.171 1.745 1.00 80.19 415 ALA A CA 1
ATOM 3170 C C . ALA A 1 415 ? -7.608 15.206 2.877 1.00 80.19 415 ALA A C 1
ATOM 3172 O O . ALA A 1 415 ? -7.696 14.830 4.044 1.00 80.19 415 ALA A O 1
ATOM 3173 N N . ALA A 1 416 ? -7.736 16.502 2.560 1.00 86.19 416 ALA A N 1
ATOM 3174 C CA . ALA A 1 416 ? -8.097 17.541 3.527 1.00 86.19 416 ALA A CA 1
ATOM 3175 C C . ALA A 1 416 ? -9.608 17.574 3.844 1.00 86.19 416 ALA A C 1
ATOM 3177 O O . ALA A 1 416 ? -10.008 18.146 4.860 1.00 86.19 416 ALA A O 1
ATOM 3178 N N . THR A 1 417 ? -10.458 16.943 3.021 1.00 88.56 417 THR A N 1
ATOM 3179 C CA . THR A 1 417 ? -11.928 16.945 3.172 1.00 88.56 417 THR A CA 1
ATOM 3180 C C . THR A 1 417 ? -12.398 16.554 4.579 1.00 88.56 417 THR A C 1
ATOM 3182 O O . THR A 1 417 ? -13.203 17.295 5.150 1.00 88.56 417 THR A O 1
ATOM 3185 N N . PRO A 1 418 ? -11.885 15.478 5.215 1.00 86.50 418 PRO A N 1
ATOM 3186 C CA . PRO A 1 418 ? -12.337 15.097 6.550 1.00 86.50 418 PRO A CA 1
ATOM 3187 C C . PRO A 1 418 ? -11.915 16.098 7.634 1.00 86.50 418 PRO A C 1
ATOM 3189 O O . PRO A 1 418 ? -12.669 16.318 8.580 1.00 86.50 418 PRO A O 1
ATOM 3192 N N . PHE A 1 419 ? -10.756 16.754 7.483 1.00 86.31 419 PHE A N 1
ATOM 3193 C CA . PHE A 1 419 ? -10.302 17.813 8.392 1.00 86.31 419 PHE A CA 1
ATOM 3194 C C . PHE A 1 419 ? -11.212 19.042 8.310 1.00 86.31 419 PHE A C 1
ATOM 3196 O O . PHE A 1 419 ? -11.616 19.578 9.339 1.00 86.31 419 PHE A O 1
ATOM 3203 N N . LEU A 1 420 ? -11.555 19.478 7.092 1.00 90.19 420 LEU A N 1
ATOM 3204 C CA . LEU A 1 420 ? -12.437 20.625 6.868 1.00 90.19 420 LEU A CA 1
ATOM 3205 C C . LEU A 1 420 ? -13.843 20.350 7.412 1.00 90.19 420 LEU A C 1
ATOM 3207 O O . LEU A 1 420 ? -14.405 21.192 8.111 1.00 90.19 420 LEU A O 1
ATOM 3211 N N . ILE A 1 421 ? -14.378 19.149 7.171 1.00 89.56 421 ILE A N 1
ATOM 3212 C CA . ILE A 1 421 ? -15.669 18.716 7.719 1.00 89.56 421 ILE A CA 1
ATOM 3213 C C . ILE A 1 421 ? -15.627 18.661 9.255 1.00 89.56 421 ILE A C 1
ATOM 3215 O O . ILE A 1 421 ? -16.538 19.183 9.897 1.00 89.56 421 ILE A O 1
ATOM 3219 N N . ALA A 1 422 ? -14.568 18.107 9.858 1.00 86.19 422 ALA A N 1
ATOM 3220 C CA . ALA A 1 422 ? -14.400 18.090 11.313 1.00 86.19 422 ALA A CA 1
ATOM 3221 C C . ALA A 1 422 ? -14.310 19.506 11.907 1.00 86.19 422 ALA A C 1
ATOM 3223 O O . ALA A 1 422 ? -14.974 19.794 12.900 1.00 86.19 422 ALA A O 1
ATOM 3224 N N . LEU A 1 423 ? -13.537 20.404 11.288 1.00 88.06 423 LEU A N 1
ATOM 3225 C CA . LEU A 1 423 ? -13.386 21.793 11.726 1.00 88.06 423 LEU A CA 1
ATOM 3226 C C . LEU A 1 423 ? -14.721 22.547 11.671 1.00 88.06 423 LEU A C 1
ATOM 3228 O O . LEU A 1 423 ? -15.110 23.178 12.652 1.00 88.06 423 LEU A O 1
ATOM 3232 N N . ILE A 1 424 ? -15.451 22.441 10.557 1.00 88.06 424 ILE A N 1
ATOM 3233 C CA . ILE A 1 424 ? -16.777 23.055 10.393 1.00 88.06 424 ILE A CA 1
ATOM 3234 C C . ILE A 1 424 ? -17.763 22.482 11.422 1.00 88.06 424 ILE A C 1
ATOM 3236 O O . ILE A 1 424 ? -18.479 23.245 12.073 1.00 88.06 424 ILE A O 1
ATOM 3240 N N . ALA A 1 425 ? -17.759 21.162 11.637 1.00 84.81 425 ALA A N 1
ATOM 3241 C CA . ALA A 1 425 ? -18.590 20.518 12.650 1.00 84.81 425 ALA A CA 1
ATOM 3242 C C . ALA A 1 425 ? -18.265 21.020 14.068 1.00 84.81 425 ALA A C 1
ATOM 3244 O O . ALA A 1 425 ? -19.182 21.370 14.806 1.00 84.81 425 ALA A O 1
ATOM 3245 N N . VAL A 1 426 ? -16.985 21.125 14.444 1.00 85.06 426 VAL A N 1
ATOM 3246 C CA . VAL A 1 426 ? -16.564 21.643 15.759 1.00 85.06 426 VAL A CA 1
ATOM 3247 C C . VAL A 1 426 ? -16.930 23.119 15.934 1.00 85.06 426 VAL A C 1
ATOM 3249 O O . VAL A 1 426 ? -17.387 23.492 17.011 1.00 85.06 426 VAL A O 1
ATOM 3252 N N . LEU A 1 427 ? -16.798 23.957 14.902 1.00 86.00 427 LEU A N 1
ATOM 3253 C CA . LEU A 1 427 ? -17.171 25.375 14.979 1.00 86.00 427 LEU A CA 1
ATOM 3254 C C . LEU A 1 427 ? -18.688 25.564 15.150 1.00 86.00 427 LEU A C 1
ATOM 3256 O O . LEU A 1 427 ? -19.122 26.343 16.003 1.00 86.00 427 LEU A O 1
ATOM 3260 N N . ILE A 1 428 ? -19.507 24.826 14.394 1.00 84.44 428 ILE A N 1
ATOM 3261 C CA . ILE A 1 428 ? -20.974 24.905 14.481 1.00 84.44 428 ILE A CA 1
ATOM 3262 C C . ILE A 1 428 ? -21.476 24.282 15.794 1.00 84.44 428 ILE A C 1
ATOM 3264 O O . ILE A 1 428 ? -22.216 24.918 16.542 1.00 84.44 428 ILE A O 1
ATOM 3268 N N . LEU A 1 429 ? -21.045 23.065 16.132 1.00 78.12 429 LEU A N 1
ATOM 3269 C CA . LEU A 1 429 ? -21.503 22.377 17.343 1.00 78.12 429 LEU A CA 1
ATOM 3270 C C . LEU A 1 429 ? -20.956 23.047 18.614 1.00 78.12 429 LEU A C 1
ATOM 3272 O O . LEU A 1 429 ? -21.707 23.260 19.566 1.00 78.12 429 LEU A O 1
ATOM 3276 N N . GLY A 1 430 ? -19.686 23.457 18.617 1.00 66.81 430 GLY A N 1
ATOM 3277 C CA . GLY A 1 430 ? -19.051 24.152 19.739 1.00 66.81 430 GLY A CA 1
ATOM 3278 C C . GLY A 1 430 ? -19.685 25.511 20.040 1.00 66.81 430 GLY A C 1
ATOM 3279 O O . GLY A 1 430 ? -19.914 25.825 21.209 1.00 66.81 430 GLY A O 1
ATOM 3280 N N . SER A 1 431 ? -20.058 26.283 19.013 1.00 59.41 431 SER A N 1
ATOM 3281 C CA . SER A 1 431 ? -20.796 27.538 19.217 1.00 59.41 431 SER A CA 1
ATOM 3282 C C . SER A 1 431 ? -22.213 27.300 19.751 1.00 59.41 431 SER A C 1
ATOM 3284 O O . SER A 1 431 ? -22.627 28.012 20.666 1.00 59.41 431 SER A O 1
ATOM 3286 N N . THR A 1 432 ? -22.929 26.254 19.308 1.00 57.44 432 THR A N 1
ATOM 3287 C CA . THR A 1 432 ? -24.226 25.896 19.927 1.00 57.44 432 THR A CA 1
ATOM 3288 C C . THR A 1 432 ? -24.092 25.431 21.382 1.00 57.44 432 THR A C 1
ATOM 3290 O O . THR A 1 432 ? -24.943 25.768 22.203 1.00 57.44 432 THR A O 1
ATOM 3293 N N . ALA A 1 433 ? -23.008 24.734 21.741 1.00 53.66 433 ALA A N 1
ATOM 3294 C CA . ALA A 1 433 ? -22.739 24.338 23.124 1.00 53.66 433 ALA A CA 1
ATOM 3295 C C . ALA A 1 433 ? -22.420 25.547 24.024 1.00 53.66 433 ALA A C 1
ATOM 3297 O O . ALA A 1 433 ? -22.921 25.627 25.144 1.00 53.66 433 ALA A O 1
ATOM 3298 N N . GLN A 1 434 ? -21.642 26.518 23.529 1.00 53.00 434 GLN A N 1
ATOM 3299 C CA . GLN A 1 434 ? -21.374 27.768 24.251 1.00 53.00 434 GLN A CA 1
ATOM 3300 C C . GLN A 1 434 ? -22.620 28.657 24.379 1.00 53.00 434 GLN A C 1
ATOM 3302 O O . GLN A 1 434 ? -22.803 29.281 25.421 1.00 53.00 434 GLN A O 1
ATOM 3307 N N . ALA A 1 435 ? -23.503 28.683 23.374 1.00 50.66 435 ALA A N 1
ATOM 3308 C CA . ALA A 1 435 ? -24.790 29.374 23.468 1.00 50.66 435 ALA A CA 1
ATOM 3309 C C . ALA A 1 435 ? -25.698 28.739 24.539 1.00 50.66 435 ALA A C 1
ATOM 3311 O O . ALA A 1 435 ? -26.167 29.430 25.439 1.00 50.66 435 ALA A O 1
ATOM 3312 N N . ALA A 1 436 ? -25.852 27.410 24.529 1.00 47.88 436 ALA A N 1
ATOM 3313 C CA . ALA A 1 436 ? -26.672 26.683 25.506 1.00 47.88 436 ALA A CA 1
ATOM 3314 C C . ALA A 1 436 ? -26.144 26.745 26.960 1.00 47.88 436 ALA A C 1
ATOM 3316 O O . ALA A 1 436 ? -26.890 26.456 27.896 1.00 47.88 436 ALA A O 1
ATOM 3317 N N . LEU A 1 437 ? -24.872 27.116 27.154 1.00 49.88 437 LEU A N 1
ATOM 3318 C CA . LEU A 1 437 ? -24.266 27.410 28.461 1.00 49.88 437 LEU A CA 1
ATOM 3319 C C . LEU A 1 437 ? -24.387 28.886 28.881 1.00 49.88 437 LEU A C 1
ATOM 3321 O O . LEU A 1 437 ? -24.023 29.215 30.004 1.00 49.88 437 LEU A O 1
ATOM 3325 N N . LYS A 1 438 ? -24.863 29.766 27.993 1.00 47.69 438 LYS A N 1
ATOM 3326 C CA . LYS A 1 438 ? -25.076 31.198 28.255 1.00 47.69 438 LYS A CA 1
ATOM 3327 C C . LYS A 1 438 ? -26.540 31.531 28.576 1.00 47.69 438 LYS A C 1
ATOM 3329 O O . LYS A 1 438 ? -26.800 32.541 29.220 1.00 47.69 438 LYS A O 1
ATOM 3334 N N . ASP A 1 439 ? -27.460 30.654 28.175 1.00 46.84 439 ASP A N 1
ATOM 3335 C CA . ASP A 1 439 ? -28.893 30.700 28.503 1.00 46.84 439 ASP A CA 1
ATOM 3336 C C . ASP A 1 439 ? -29.236 29.859 29.764 1.00 46.84 439 ASP A C 1
ATOM 3338 O O . ASP A 1 439 ? -30.347 29.333 29.896 1.00 46.84 439 ASP A O 1
ATOM 3342 N N . ARG A 1 440 ? -28.269 29.688 30.680 1.00 42.59 440 ARG A N 1
ATOM 3343 C CA . ARG A 1 440 ? -28.375 28.960 31.958 1.00 42.59 440 ARG A CA 1
ATOM 3344 C C . ARG A 1 440 ? -27.672 29.703 33.090 1.00 42.59 440 ARG A C 1
ATOM 3346 O O . ARG A 1 440 ? -28.179 29.572 34.225 1.00 42.59 440 ARG A O 1
#